Protein AF-0000000086684772 (afdb_homodimer)

InterPro domains:
  IPR025714 Methyltransferase domain [PF13847] (36-166)
  IPR029063 S-adenosyl-L-methionine-dependent methyltransferase superfamily [G3DSA:3.40.50.150] (3-245)
  IPR029063 S-adenosyl-L-methionine-dependent methyltransferase superfamily [SSF53335] (6-250)

pLDDT: mean 91.71, std 15.98, range [24.14, 98.94]

Nearest PDB structures (foldseek):
  3mgg-assembly1_A  TM=8.426E-01  e=2.562E-24  Methanosarcina mazei
  1xxl-assembly2_B  TM=6.913E-01  e=4.218E-15  Bacillus subtilis
  5w7k-assembly2_B  TM=6.927E-01  e=1.990E-15  Penicillium oxalicum
  4ine-assembly1_B  TM=6.282E-01  e=4.218E-15  Caenorhabditis elegans
  3dh0-assembly1_A  TM=8.189E-01  e=3.257E-11  Aquifex aeolicus

Radius of gyration: 24.99 Å; Cα contacts (8 Å, |Δi|>4): 1130; chains: 2; bounding box: 83×68×63 Å

Secondary structure (DSSP, 8-state):
-------THHHHHHHHHHTS--HHHHSTTTGGG--TT--EEEES-TTSHHHHHHHHHHTTS-EEEEESSTGGGHHHHHHHHHHT--SEEEEE-BTTB-SS-TT-EEEEEEES-GGGSS-HHHHHHHHHHHEEEEEEEEEEEEEEEEEEEES--HHHHHHHHHHHHHHHHTT--TTGGGGHHHHHHHTT-EEEEEEEEEEEE-SHHHHHHHHHHHHHHHHHSHHHHHHHHHTSS-HHHHHHHHHHHHHHHH-TT-EEEEEEEEEEEE-/-------THHHHHHHHHHTS--HHHHSTTTGGG--TT--EEEES-TTSHHHHHHHHHHTTS-EEEEESSHHHHHHHHHHHHHHT--SEEEEE-BTTB-SS-TT-EEEEEEES-GGGSS-HHHHHHHHHHHEEEEEEEEEEEEEEEEEEEES--HHHHHHHHHHHHHHHHTT--TTGGGGHHHHHHHTT-EEEEEEEEEEEE-SHHHHHHHHHHHHHHHHHSHHHHHHHHHTSS-HHHHHHHHHHHHHHHH-TT-EEEEEEEEEEEE-

Structure (mmCIF, N/CA/C/O backbone):
data_AF-0000000086684772-model_v1
#
loop_
_entity.id
_entity.type
_entity.pdbx_description
1 polymer 'Methyltransferase domain-containing protein'
#
loop_
_atom_site.group_PDB
_atom_site.id
_atom_site.type_symbol
_atom_site.label_atom_id
_atom_site.label_alt_id
_atom_site.label_comp_id
_atom_site.label_asym_id
_atom_site.label_entity_id
_atom_site.label_seq_id
_atom_site.pdbx_PDB_ins_code
_atom_site.Cartn_x
_atom_site.Cartn_y
_atom_site.Cartn_z
_atom_site.occupancy
_atom_site.B_iso_or_equiv
_atom_site.auth_seq_id
_atom_site.auth_comp_id
_atom_site.auth_asym_id
_atom_site.auth_atom_id
_atom_site.pdbx_PDB_model_num
ATOM 1 N N . MET A 1 1 ? 42.594 -24.547 -24.234 1 28.42 1 MET A N 1
ATOM 2 C CA . MET A 1 1 ? 41.438 -23.734 -24.625 1 28.42 1 MET A CA 1
ATOM 3 C C . MET A 1 1 ? 40.688 -23.219 -23.391 1 28.42 1 MET A C 1
ATOM 5 O O . MET A 1 1 ? 40.25 -24.016 -22.547 1 28.42 1 MET A O 1
ATOM 9 N N . PRO A 1 2 ? 41 -22.047 -22.703 1 27.55 2 PRO A N 1
ATOM 10 C CA . PRO A 1 2 ? 40.688 -21.641 -21.328 1 27.55 2 PRO A CA 1
ATOM 11 C C . PRO A 1 2 ? 39.188 -21.469 -21.094 1 27.55 2 PRO A C 1
ATOM 13 O O . PRO A 1 2 ? 38.438 -21.125 -22.016 1 27.55 2 PRO A O 1
ATOM 16 N N . ASP A 1 3 ? 38.5 -22.344 -20.312 1 24.14 3 ASP A N 1
ATOM 17 C CA . ASP A 1 3 ? 37.125 -22.531 -19.891 1 24.14 3 ASP A CA 1
ATOM 18 C C . ASP A 1 3 ? 36.562 -21.25 -19.25 1 24.14 3 ASP A C 1
ATOM 20 O O . ASP A 1 3 ? 37.156 -20.719 -18.312 1 24.14 3 ASP A O 1
ATOM 24 N N . ALA A 1 4 ? 36 -20.312 -20.109 1 27.22 4 ALA A N 1
ATOM 25 C CA . ALA A 1 4 ? 35.281 -19.125 -19.625 1 27.22 4 ALA A CA 1
ATOM 26 C C . ALA A 1 4 ? 34.406 -19.469 -18.406 1 27.22 4 ALA A C 1
ATOM 28 O O . ALA A 1 4 ? 33.438 -20.234 -18.516 1 27.22 4 ALA A O 1
ATOM 29 N N . VAL A 1 5 ? 35 -19.516 -17.172 1 28.34 5 VAL A N 1
ATOM 30 C CA . VAL A 1 5 ? 34.375 -19.672 -15.867 1 28.34 5 VAL A CA 1
ATOM 31 C C . VAL A 1 5 ? 33.219 -18.688 -15.734 1 28.34 5 VAL A C 1
ATOM 33 O O . VAL A 1 5 ? 33.406 -17.469 -15.898 1 28.34 5 VAL A O 1
ATOM 36 N N . TYR A 1 6 ? 31.953 -19 -16.062 1 28.22 6 TYR A N 1
ATOM 37 C CA . TYR A 1 6 ? 30.672 -18.406 -15.734 1 28.22 6 TYR A CA 1
ATOM 38 C C . TYR A 1 6 ? 30.672 -17.828 -14.32 1 28.22 6 TYR A C 1
ATOM 40 O O . TYR A 1 6 ? 30.703 -18.562 -13.336 1 28.22 6 TYR A O 1
ATOM 48 N N . THR A 1 7 ? 31.438 -16.734 -14.023 1 28.78 7 THR A N 1
ATOM 49 C CA . THR A 1 7 ? 31.703 -16.016 -12.789 1 28.78 7 THR A CA 1
ATOM 50 C C . THR A 1 7 ? 30.422 -15.797 -11.992 1 28.78 7 THR A C 1
ATOM 52 O O . THR A 1 7 ? 29.375 -15.523 -12.578 1 28.78 7 THR A O 1
ATOM 55 N N . HIS A 1 8 ? 30.25 -16.172 -10.633 1 30.61 8 HIS A N 1
ATOM 56 C CA . HIS A 1 8 ? 29.453 -16.234 -9.406 1 30.61 8 HIS A CA 1
ATOM 57 C C . HIS A 1 8 ? 28.797 -14.883 -9.117 1 30.61 8 HIS A C 1
ATOM 59 O O . HIS A 1 8 ? 28.094 -14.734 -8.117 1 30.61 8 HIS A O 1
ATOM 65 N N . GLY A 1 9 ? 29.281 -13.773 -9.641 1 32.47 9 GLY A N 1
ATOM 66 C CA . GLY A 1 9 ? 28.766 -12.477 -9.227 1 32.47 9 GLY A CA 1
ATOM 67 C C . GLY A 1 9 ? 27.281 -12.312 -9.547 1 32.47 9 GLY A C 1
ATOM 68 O O . GLY A 1 9 ? 26.609 -11.484 -8.93 1 32.47 9 GLY A O 1
ATOM 69 N N . HIS A 1 10 ? 26.859 -12.633 -10.68 1 37.47 10 HIS A N 1
ATOM 70 C CA . HIS A 1 10 ? 25.5 -12.43 -11.164 1 37.47 10 HIS A CA 1
ATOM 71 C C . HIS A 1 10 ? 24.484 -13.195 -10.32 1 37.47 10 HIS A C 1
ATOM 73 O O . HIS A 1 10 ? 23.344 -12.781 -10.195 1 37.47 10 HIS A O 1
ATOM 79 N N . HIS A 1 11 ? 24.844 -14.367 -9.711 1 35.97 11 HIS A N 1
ATOM 80 C CA . HIS A 1 11 ? 23.984 -15.336 -9.031 1 35.97 11 HIS A CA 1
ATOM 81 C C . HIS A 1 11 ? 23.641 -14.875 -7.625 1 35.97 11 HIS A C 1
ATOM 83 O O . HIS A 1 11 ? 22.5 -15.055 -7.172 1 35.97 11 HIS A O 1
ATOM 89 N N . GLU A 1 12 ? 24.578 -14.266 -6.93 1 37.97 12 GLU A N 1
ATOM 90 C CA . GLU A 1 12 ? 24.297 -13.898 -5.543 1 37.97 12 GLU A CA 1
ATOM 91 C C . GLU A 1 12 ? 23.234 -12.805 -5.461 1 37.97 12 GLU A C 1
ATOM 93 O O . GLU A 1 12 ? 22.406 -12.812 -4.547 1 37.97 12 GLU A O 1
ATOM 98 N N . SER A 1 13 ? 23.297 -11.82 -6.328 1 38.34 13 SER A N 1
ATOM 99 C CA . SER A 1 13 ? 22.297 -10.75 -6.305 1 38.34 13 SER A CA 1
ATOM 100 C C . SER A 1 13 ? 20.891 -11.312 -6.449 1 38.34 13 SER A C 1
ATOM 102 O O . SER A 1 13 ? 19.953 -10.844 -5.789 1 38.34 13 SER A O 1
ATOM 104 N N . VAL A 1 14 ? 20.703 -12.219 -7.387 1 40.75 14 VAL A N 1
ATOM 105 C CA . VAL A 1 14 ? 19.406 -12.852 -7.555 1 40.75 14 VAL A CA 1
ATOM 106 C C . VAL A 1 14 ? 19.078 -13.68 -6.312 1 40.75 14 VAL A C 1
ATOM 108 O O . VAL A 1 14 ? 17.922 -13.703 -5.867 1 40.75 14 VAL A O 1
ATOM 111 N N . LEU A 1 15 ? 20.25 -14.289 -5.758 1 41.78 15 LEU A N 1
ATOM 112 C CA . LEU A 1 15 ? 19.969 -15.086 -4.57 1 41.78 15 LEU A CA 1
ATOM 113 C C . LEU A 1 15 ? 19.609 -14.203 -3.387 1 41.78 15 LEU A C 1
ATOM 115 O O . LEU A 1 15 ? 18.766 -14.578 -2.561 1 41.78 15 LEU A O 1
ATOM 119 N N . ARG A 1 16 ? 20.312 -13.117 -3.24 1 42.94 16 ARG A N 1
ATOM 120 C CA . ARG A 1 16 ? 20.016 -12.203 -2.145 1 42.94 16 ARG A CA 1
ATOM 121 C C . ARG A 1 16 ? 18.578 -11.68 -2.244 1 42.94 16 ARG A C 1
ATOM 123 O O . ARG A 1 16 ? 17.938 -11.445 -1.226 1 42.94 16 ARG A O 1
ATOM 130 N N . SER A 1 17 ? 18.172 -11.344 -3.479 1 46.41 17 SER A N 1
ATOM 131 C CA . SER A 1 17 ? 16.797 -10.891 -3.656 1 46.41 17 SER A CA 1
ATOM 132 C C . SER A 1 17 ? 15.805 -11.93 -3.135 1 46.41 17 SER A C 1
ATOM 134 O O . SER A 1 17 ? 14.789 -11.578 -2.543 1 46.41 17 SER A O 1
ATOM 136 N N . HIS A 1 18 ? 16.219 -13.32 -3.412 1 48.78 18 HIS A N 1
ATOM 137 C CA . HIS A 1 18 ? 15.258 -14.414 -3.309 1 48.78 18 HIS A CA 1
ATOM 138 C C . HIS A 1 18 ? 14.945 -14.734 -1.851 1 48.78 18 HIS A C 1
ATOM 140 O O . HIS A 1 18 ? 13.969 -15.43 -1.56 1 48.78 18 HIS A O 1
ATOM 146 N N . ARG A 1 19 ? 15.703 -14.031 -1.002 1 60.59 19 ARG A N 1
ATOM 147 C CA . ARG A 1 19 ? 15.398 -14.453 0.362 1 60.59 19 ARG A CA 1
ATOM 148 C C . ARG A 1 19 ? 14.711 -13.336 1.14 1 60.59 19 ARG A C 1
ATOM 150 O O . ARG A 1 19 ? 14.438 -13.484 2.332 1 60.59 19 ARG A O 1
ATOM 157 N N . TRP A 1 20 ? 14.359 -12.406 0.355 1 76.12 20 TRP A N 1
ATOM 158 C CA . TRP A 1 20 ? 13.766 -11.242 1.013 1 76.12 20 TRP A CA 1
ATOM 159 C C . TRP A 1 20 ? 12.32 -11.516 1.394 1 76.12 20 TRP A C 1
ATOM 161 O O . TRP A 1 20 ? 11.875 -11.148 2.484 1 76.12 20 TRP A O 1
ATOM 171 N N . ARG A 1 21 ? 11.703 -12.414 0.625 1 86.62 21 ARG A N 1
ATOM 172 C CA . ARG A 1 21 ? 10.273 -12.625 0.854 1 86.62 21 ARG A CA 1
ATOM 173 C C . ARG A 1 21 ? 10.047 -13.711 1.895 1 86.62 21 ARG A C 1
ATOM 175 O O . ARG A 1 21 ? 10.688 -14.766 1.857 1 86.62 21 ARG A O 1
ATOM 182 N N . THR A 1 22 ? 9.258 -13.438 2.764 1 92.25 22 THR A N 1
ATOM 183 C CA . THR A 1 22 ? 8.82 -14.359 3.803 1 92.25 22 THR A CA 1
ATOM 184 C C . THR A 1 22 ? 7.297 -14.445 3.836 1 92.25 22 THR A C 1
ATOM 186 O O . THR A 1 22 ? 6.605 -13.641 3.213 1 92.25 22 THR A O 1
ATOM 189 N N . ALA A 1 23 ? 6.781 -15.477 4.496 1 96.12 23 ALA A N 1
ATOM 190 C CA . ALA A 1 23 ? 5.336 -15.555 4.668 1 96.12 23 ALA A CA 1
ATOM 191 C C . ALA A 1 23 ? 4.801 -14.328 5.402 1 96.12 23 ALA A C 1
ATOM 193 O O . ALA A 1 23 ? 3.721 -13.828 5.082 1 96.12 23 ALA A O 1
ATOM 194 N N . GLU A 1 24 ? 5.57 -13.758 6.289 1 93.62 24 GLU A N 1
ATOM 195 C CA . GLU A 1 24 ? 5.133 -12.609 7.086 1 93.62 24 GLU A CA 1
ATOM 196 C C . GLU A 1 24 ? 4.984 -11.359 6.227 1 93.62 24 GLU A C 1
ATOM 198 O O . GLU A 1 24 ? 4.043 -10.586 6.406 1 93.62 24 GLU A O 1
ATOM 203 N N . ASN A 1 25 ? 5.867 -11.164 5.246 1 91.31 25 ASN A N 1
ATOM 204 C CA . ASN A 1 25 ? 5.801 -9.922 4.496 1 91.31 25 ASN A CA 1
ATOM 205 C C . ASN A 1 25 ? 5.066 -10.102 3.172 1 91.31 25 ASN A C 1
ATOM 207 O O . ASN A 1 25 ? 4.805 -9.125 2.461 1 91.31 25 ASN A O 1
ATOM 211 N N . SER A 1 26 ? 4.738 -11.414 2.893 1 95.69 26 SER A N 1
ATOM 212 C CA . SER A 1 26 ? 4.168 -11.648 1.57 1 95.69 26 SER A CA 1
ATOM 213 C C . SER A 1 26 ? 2.842 -12.398 1.663 1 95.69 26 SER A C 1
ATOM 215 O O . SER A 1 26 ? 2.07 -12.422 0.703 1 95.69 26 SER A O 1
ATOM 217 N N . ALA A 1 27 ? 2.566 -13.023 2.812 1 97.81 27 ALA A N 1
ATOM 218 C CA . ALA A 1 27 ? 1.347 -13.82 2.953 1 97.81 27 ALA A CA 1
ATOM 219 C C . ALA A 1 27 ? 0.718 -13.617 4.328 1 97.81 27 ALA A C 1
ATOM 221 O O . ALA A 1 27 ? 0.093 -14.531 4.871 1 97.81 27 ALA A O 1
ATOM 222 N N . ALA A 1 28 ? 0.918 -12.406 4.922 1 96.38 28 ALA A N 1
ATOM 223 C CA . ALA A 1 28 ? 0.387 -12.133 6.25 1 96.38 28 ALA A CA 1
ATOM 224 C C . ALA A 1 28 ? -1.129 -12.297 6.281 1 96.38 28 ALA A C 1
ATOM 226 O O . ALA A 1 28 ? -1.691 -12.734 7.289 1 96.38 28 ALA A O 1
ATOM 227 N N . TYR A 1 29 ? -1.841 -12.008 5.246 1 97.06 29 TYR A N 1
ATOM 228 C CA . TYR A 1 29 ? -3.295 -12.062 5.145 1 97.06 29 TYR A CA 1
ATOM 229 C C . TYR A 1 29 ? -3.791 -13.5 5.238 1 97.06 29 TYR A C 1
ATOM 231 O O . TYR A 1 29 ? -4.961 -13.742 5.551 1 97.06 29 TYR A O 1
ATOM 239 N N . LEU A 1 30 ? -2.992 -14.414 4.988 1 98.56 30 LEU A N 1
ATOM 240 C CA . LEU A 1 30 ? -3.346 -15.836 4.957 1 98.56 30 LEU A CA 1
ATOM 241 C C . LEU A 1 30 ? -3.01 -16.5 6.285 1 98.56 30 LEU A C 1
ATOM 243 O O . LEU A 1 30 ? -3.697 -17.438 6.703 1 98.56 30 LEU A O 1
ATOM 247 N N . LEU A 1 31 ? -1.998 -16.047 7 1 98.38 31 LEU A N 1
ATOM 248 C CA . LEU A 1 31 ? -1.365 -16.734 8.117 1 98.38 31 LEU A CA 1
ATOM 249 C C . LEU A 1 31 ? -2.379 -17.031 9.219 1 98.38 31 LEU A C 1
ATOM 251 O O . LEU A 1 31 ? -2.393 -18.125 9.773 1 98.38 31 LEU A O 1
ATOM 255 N N . PRO A 1 32 ? -3.312 -16.078 9.516 1 97.31 32 PRO A N 1
ATOM 256 C CA . PRO A 1 32 ? -4.266 -16.359 10.594 1 97.31 32 PRO A CA 1
ATOM 257 C C . PRO A 1 32 ? -5.211 -17.516 10.266 1 97.31 32 PRO A C 1
ATOM 259 O O . PRO A 1 32 ? -5.902 -18.016 11.148 1 97.31 32 PRO A O 1
ATOM 262 N N . HIS A 1 33 ? -5.258 -17.984 9.078 1 97.62 33 HIS A N 1
ATOM 263 C CA . HIS A 1 33 ? -6.215 -18.984 8.641 1 97.62 33 HIS A CA 1
ATOM 264 C C . HIS A 1 33 ? -5.555 -20.359 8.523 1 97.62 33 HIS A C 1
ATOM 266 O O . HIS A 1 33 ? -6.223 -21.344 8.211 1 97.62 33 HIS A O 1
ATOM 272 N N . LEU A 1 34 ? -4.277 -20.422 8.766 1 98.5 34 LEU A N 1
ATOM 273 C CA . LEU A 1 34 ? -3.543 -21.672 8.664 1 98.5 34 LEU A CA 1
ATOM 274 C C . LEU A 1 34 ? -3.574 -22.438 9.992 1 98.5 34 LEU A C 1
ATOM 276 O O . LEU A 1 34 ? -3.502 -21.812 11.062 1 98.5 34 LEU A O 1
ATOM 280 N N . ARG A 1 35 ? -3.707 -23.719 9.852 1 97.94 35 ARG A N 1
ATOM 281 C CA . ARG A 1 35 ? -3.703 -24.625 11 1 97.94 35 ARG A CA 1
ATOM 282 C C . ARG A 1 35 ? -2.783 -25.812 10.75 1 97.94 35 ARG A C 1
ATOM 284 O O . ARG A 1 35 ? -2.662 -26.281 9.617 1 97.94 35 ARG A O 1
ATOM 291 N N . PRO A 1 36 ? -2.207 -26.281 11.867 1 98.38 36 PRO A N 1
ATOM 292 C CA . PRO A 1 36 ? -1.416 -27.5 11.711 1 98.38 36 PRO A CA 1
ATOM 293 C C . PRO A 1 36 ? -2.225 -28.656 11.125 1 98.38 36 PRO A C 1
ATOM 295 O O . PRO A 1 36 ? -3.4 -28.812 11.453 1 98.38 36 PRO A O 1
ATOM 298 N N . GLY A 1 37 ? -1.581 -29.375 10.273 1 98.62 37 GLY A N 1
ATOM 299 C CA . GLY A 1 37 ? -2.219 -30.562 9.734 1 98.62 37 GLY A CA 1
ATOM 300 C C . GLY A 1 37 ? -2.865 -30.328 8.383 1 98.62 37 GLY A C 1
ATOM 301 O O . GLY A 1 37 ? -3.195 -31.281 7.676 1 98.62 37 GLY A O 1
ATOM 302 N N . GLN A 1 38 ? -3.012 -29.078 7.977 1 98.69 38 GLN A N 1
ATOM 303 C CA . GLN A 1 38 ? -3.656 -28.75 6.711 1 98.69 38 GLN A CA 1
ATOM 304 C C . GLN A 1 38 ? -2.768 -29.125 5.527 1 98.69 38 GLN A C 1
ATOM 306 O O . GLN A 1 38 ? -1.541 -29.047 5.613 1 98.69 38 GLN A O 1
ATOM 311 N N . SER A 1 39 ? -3.412 -29.547 4.441 1 98.88 39 SER A N 1
ATOM 312 C CA . SER A 1 39 ? -2.738 -29.672 3.152 1 98.88 39 SER A CA 1
ATOM 313 C C . SER A 1 39 ? -2.777 -28.359 2.373 1 98.88 39 SER A C 1
ATOM 315 O O . SER A 1 39 ? -3.816 -27.703 2.311 1 98.88 39 SER A O 1
ATOM 317 N N . LEU A 1 40 ? -1.637 -27.969 1.814 1 98.94 40 LEU A N 1
ATOM 318 C CA . LEU A 1 40 ? -1.543 -26.672 1.151 1 98.94 40 LEU A CA 1
ATOM 319 C C . LEU A 1 40 ? -0.883 -26.812 -0.217 1 98.94 40 LEU A C 1
ATOM 321 O O . LEU A 1 40 ? 0.116 -27.516 -0.361 1 98.94 40 LEU A O 1
ATOM 325 N N . LEU A 1 41 ? -1.509 -26.266 -1.212 1 98.94 41 LEU A N 1
ATOM 326 C CA . LEU A 1 41 ? -0.916 -26.141 -2.537 1 98.94 41 LEU A CA 1
ATOM 327 C C . LEU A 1 41 ? -0.373 -24.734 -2.748 1 98.94 41 LEU A C 1
ATOM 329 O O . LEU A 1 41 ? -1.107 -23.75 -2.605 1 98.94 41 LEU A O 1
ATOM 333 N N . ASP A 1 42 ? 0.909 -24.625 -3.033 1 98.88 42 ASP A N 1
ATOM 334 C CA . ASP A 1 42 ? 1.534 -23.344 -3.348 1 98.88 42 ASP A CA 1
ATOM 335 C C . ASP A 1 42 ? 1.928 -23.266 -4.82 1 98.88 42 ASP A C 1
ATOM 337 O O . ASP A 1 42 ? 2.9 -23.906 -5.242 1 98.88 42 ASP A O 1
ATOM 341 N N . ILE A 1 43 ? 1.193 -22.438 -5.555 1 98.75 43 ILE A N 1
ATOM 342 C CA . ILE A 1 43 ? 1.365 -22.344 -7 1 98.75 43 ILE A CA 1
ATOM 343 C C . ILE A 1 43 ? 2.352 -21.219 -7.332 1 98.75 43 ILE A C 1
ATOM 345 O O . ILE A 1 43 ? 2.172 -20.078 -6.898 1 98.75 43 ILE A O 1
ATOM 349 N N . GLY A 1 44 ? 3.311 -21.516 -8.156 1 97.75 44 GLY A N 1
ATOM 350 C CA . GLY A 1 44 ? 4.367 -20.562 -8.422 1 97.75 44 GLY A CA 1
ATOM 351 C C . GLY A 1 44 ? 5.273 -20.312 -7.23 1 97.75 44 GLY A C 1
ATOM 352 O O . GLY A 1 44 ? 5.484 -19.172 -6.824 1 97.75 44 GLY A O 1
ATOM 353 N N . CYS A 1 45 ? 5.965 -21.375 -6.773 1 96.31 45 CYS A N 1
ATOM 354 C CA . CYS A 1 45 ? 6.645 -21.312 -5.484 1 96.31 45 CYS A CA 1
ATOM 355 C C . CYS A 1 45 ? 7.957 -20.547 -5.594 1 96.31 45 CYS A C 1
ATOM 357 O O . CYS A 1 45 ? 8.547 -20.156 -4.578 1 96.31 45 CYS A O 1
ATOM 359 N N . GLY A 1 46 ? 8.469 -20.328 -6.801 1 93.31 46 GLY A N 1
ATOM 360 C CA . GLY A 1 46 ? 9.734 -19.641 -6.949 1 93.31 46 GLY A CA 1
ATOM 361 C C . GLY A 1 46 ? 10.867 -20.281 -6.18 1 93.31 46 GLY A C 1
ATOM 362 O O . GLY A 1 46 ? 11.055 -21.5 -6.246 1 93.31 46 GLY A O 1
ATOM 363 N N . PRO A 1 47 ? 11.688 -19.484 -5.535 1 91.94 47 PRO A N 1
ATOM 364 C CA . PRO A 1 47 ? 12.812 -20.031 -4.777 1 91.94 47 PRO A CA 1
ATOM 365 C C . PRO A 1 47 ? 12.367 -20.766 -3.514 1 91.94 47 PRO A C 1
ATOM 367 O O . PRO A 1 47 ? 13.195 -21.359 -2.811 1 91.94 47 PRO A O 1
ATOM 370 N N . GLY A 1 48 ? 11.125 -20.688 -3.193 1 95.44 48 GLY A N 1
ATOM 371 C CA . GLY A 1 48 ? 10.531 -21.547 -2.188 1 95.44 48 GLY A CA 1
ATOM 372 C C . GLY A 1 48 ? 10.555 -20.953 -0.794 1 95.44 48 GLY A C 1
ATOM 373 O O . GLY A 1 48 ? 10.109 -21.578 0.165 1 95.44 48 GLY A O 1
ATOM 374 N N . THR A 1 49 ? 11 -19.672 -0.631 1 94.69 49 THR A N 1
ATOM 375 C CA . THR A 1 49 ? 11.125 -19.094 0.7 1 94.69 49 THR A CA 1
ATOM 376 C C . THR A 1 49 ? 9.758 -18.984 1.369 1 94.69 49 THR A C 1
ATOM 378 O O . THR A 1 49 ? 9.586 -19.391 2.516 1 94.69 49 THR A O 1
ATOM 381 N N . ILE A 1 50 ? 8.789 -18.5 0.654 1 97.06 50 ILE A N 1
ATOM 382 C CA . ILE A 1 50 ? 7.438 -18.391 1.197 1 97.06 50 ILE A CA 1
ATOM 383 C C . ILE A 1 50 ? 6.855 -19.781 1.419 1 97.06 50 ILE A C 1
ATOM 385 O O . ILE A 1 50 ? 6.266 -20.062 2.467 1 97.06 50 ILE A O 1
ATOM 389 N N . THR A 1 51 ? 7.09 -20.625 0.466 1 98.19 51 THR A N 1
ATOM 390 C CA . THR A 1 51 ? 6.582 -22 0.525 1 98.19 51 THR A CA 1
ATOM 391 C C . THR A 1 51 ? 7.066 -22.703 1.793 1 98.19 51 THR A C 1
ATOM 393 O O . THR A 1 51 ? 6.273 -23.312 2.502 1 98.19 51 THR A O 1
ATOM 396 N N . LEU A 1 52 ? 8.328 -22.578 2.084 1 97.94 52 LEU A N 1
ATOM 397 C CA . LEU A 1 52 ? 8.914 -23.25 3.232 1 97.94 52 LEU A CA 1
ATOM 398 C C . LEU A 1 52 ? 8.422 -22.641 4.539 1 97.94 52 LEU A C 1
ATOM 400 O O . LEU A 1 52 ? 8.25 -23.344 5.535 1 97.94 52 LEU A O 1
ATOM 404 N N . ASP A 1 53 ? 8.234 -21.328 4.547 1 97.88 53 ASP A N 1
ATOM 405 C CA . ASP A 1 53 ? 7.617 -20.688 5.707 1 97.88 53 ASP A CA 1
ATOM 406 C C . ASP A 1 53 ? 6.203 -21.203 5.941 1 97.88 53 ASP A C 1
ATOM 408 O O . ASP A 1 53 ? 5.816 -21.469 7.082 1 97.88 53 ASP A O 1
ATOM 412 N N . LEU A 1 54 ? 5.445 -21.359 4.91 1 98.62 54 LEU A N 1
ATOM 413 C CA . LEU A 1 54 ? 4.086 -21.875 5.012 1 98.62 54 LEU A CA 1
ATOM 414 C C . LEU A 1 54 ? 4.09 -23.328 5.488 1 98.62 54 LEU A C 1
ATOM 416 O O . LEU A 1 54 ? 3.229 -23.734 6.273 1 98.62 54 LEU A O 1
ATOM 420 N N . ALA A 1 55 ? 5.047 -24.078 4.992 1 98.69 55 ALA A N 1
ATOM 421 C CA . ALA A 1 55 ? 5.18 -25.469 5.41 1 98.69 55 ALA A CA 1
ATOM 422 C C . ALA A 1 55 ? 5.352 -25.578 6.922 1 98.69 55 ALA A C 1
ATOM 424 O O . ALA A 1 55 ? 4.758 -26.438 7.566 1 98.69 55 ALA A O 1
ATOM 425 N N . ALA A 1 56 ? 6.121 -24.656 7.465 1 97.94 56 ALA A N 1
ATOM 426 C CA . ALA A 1 56 ? 6.344 -24.656 8.906 1 97.94 56 ALA A CA 1
ATOM 427 C C . ALA A 1 56 ? 5.043 -24.375 9.664 1 97.94 56 ALA A C 1
ATOM 429 O O . ALA A 1 56 ? 4.84 -24.891 10.766 1 97.94 56 ALA A O 1
ATOM 430 N N . ARG A 1 57 ? 4.18 -23.625 9.07 1 98.06 57 ARG A N 1
ATOM 431 C CA . ARG A 1 57 ? 2.941 -23.219 9.734 1 98.06 57 ARG A CA 1
ATOM 432 C C . ARG A 1 57 ? 1.918 -24.344 9.703 1 98.06 57 ARG A C 1
ATOM 434 O O . ARG A 1 57 ? 1.1 -24.484 10.617 1 98.06 57 ARG A O 1
ATOM 441 N N . VAL A 1 58 ? 1.931 -25.172 8.695 1 98.62 58 VAL A N 1
ATOM 442 C CA . VAL A 1 58 ? 0.876 -26.172 8.547 1 98.62 58 VAL A CA 1
ATOM 443 C C . VAL A 1 58 ? 1.384 -27.531 9.016 1 98.62 58 VAL A C 1
ATOM 445 O O . VAL A 1 58 ? 0.616 -28.484 9.086 1 98.62 58 VAL A O 1
ATOM 448 N N . ALA A 1 59 ? 2.682 -27.594 9.289 1 97.62 59 ALA A N 1
ATOM 449 C CA . ALA A 1 59 ? 3.225 -28.875 9.758 1 97.62 59 ALA A CA 1
ATOM 450 C C . ALA A 1 59 ? 2.383 -29.438 10.898 1 97.62 59 ALA A C 1
ATOM 452 O O . ALA A 1 59 ? 1.942 -28.703 11.781 1 97.62 59 ALA A O 1
ATOM 453 N N . PRO A 1 60 ? 2.133 -30.812 10.875 1 98 60 PRO A N 1
ATOM 454 C CA . PRO A 1 60 ? 2.762 -31.844 10.039 1 98 60 PRO A CA 1
ATOM 455 C C . PRO A 1 60 ? 2.059 -32.031 8.703 1 98 60 PRO A C 1
ATOM 457 O O . PRO A 1 60 ? 2.379 -32.969 7.953 1 98 60 PRO A O 1
ATOM 460 N N . GLY A 1 61 ? 1.055 -31.156 8.43 1 98.44 61 GLY A N 1
ATOM 461 C CA . GLY A 1 61 ? 0.494 -31.156 7.09 1 98.44 61 GLY A CA 1
ATOM 462 C C . GLY A 1 61 ? 1.535 -30.953 6.008 1 98.44 61 GLY A C 1
ATOM 463 O O . GLY A 1 61 ? 2.668 -30.562 6.297 1 98.44 61 GLY A O 1
ATOM 464 N N . ARG A 1 62 ? 1.197 -31.266 4.828 1 98.5 62 ARG A N 1
ATOM 465 C CA . ARG A 1 62 ? 2.182 -31.203 3.754 1 98.5 62 ARG A CA 1
ATOM 466 C C . ARG A 1 62 ? 1.855 -30.078 2.771 1 98.5 62 ARG A C 1
ATOM 468 O O . ARG A 1 62 ? 0.689 -29.719 2.596 1 98.5 62 ARG A O 1
ATOM 475 N N . VAL A 1 63 ? 2.887 -29.562 2.176 1 98.88 63 VAL A N 1
ATOM 476 C CA . VAL A 1 63 ? 2.77 -28.562 1.13 1 98.88 63 VAL A CA 1
ATOM 477 C C . VAL A 1 63 ? 3.193 -29.156 -0.212 1 98.88 63 VAL A C 1
ATOM 479 O O . VAL A 1 63 ? 4.18 -29.891 -0.288 1 98.88 63 VAL A O 1
ATOM 482 N N . THR A 1 64 ? 2.385 -28.953 -1.201 1 98.88 64 THR A N 1
ATOM 483 C CA . THR A 1 64 ? 2.789 -29.203 -2.58 1 98.88 64 THR A CA 1
ATOM 484 C C . THR A 1 64 ? 3.164 -27.906 -3.283 1 98.88 64 THR A C 1
ATOM 486 O O . THR A 1 64 ? 2.332 -27 -3.422 1 98.88 64 THR A O 1
ATOM 489 N N . ALA A 1 65 ? 4.402 -27.812 -3.67 1 98.75 65 ALA A N 1
ATOM 490 C CA . ALA A 1 65 ? 4.914 -26.656 -4.387 1 98.75 65 ALA A CA 1
ATOM 491 C C . ALA A 1 65 ? 4.945 -26.906 -5.891 1 98.75 65 ALA A C 1
ATOM 493 O O . ALA A 1 65 ? 5.48 -27.922 -6.344 1 98.75 65 ALA A O 1
ATOM 494 N N . VAL A 1 66 ? 4.398 -25.938 -6.641 1 98.25 66 VAL A N 1
ATOM 495 C CA . VAL A 1 66 ? 4.219 -26.172 -8.07 1 98.25 66 VAL A CA 1
ATOM 496 C C . VAL A 1 66 ? 4.93 -25.078 -8.867 1 98.25 66 VAL A C 1
ATOM 498 O O . VAL A 1 66 ? 4.902 -23.906 -8.492 1 98.25 66 VAL A O 1
ATOM 501 N N . GLU A 1 67 ? 5.609 -25.469 -9.898 1 97.19 67 GLU A N 1
ATOM 502 C CA . GLU A 1 67 ? 6.086 -24.609 -10.977 1 97.19 67 GLU A CA 1
ATOM 503 C C . GLU A 1 67 ? 5.75 -25.188 -12.344 1 97.19 67 GLU A C 1
ATOM 505 O O . GLU A 1 67 ? 5.367 -26.359 -12.445 1 97.19 67 GLU A O 1
ATOM 510 N N . VAL A 1 68 ? 5.918 -24.375 -13.352 1 95.12 68 VAL A N 1
ATOM 511 C CA . VAL A 1 68 ? 5.48 -24.766 -14.688 1 95.12 68 VAL A CA 1
ATOM 512 C C . VAL A 1 68 ? 6.578 -25.594 -15.367 1 95.12 68 VAL A C 1
ATOM 514 O O . VAL A 1 68 ? 6.301 -26.375 -16.281 1 95.12 68 VAL A O 1
ATOM 517 N N . THR A 1 69 ? 7.879 -25.531 -14.875 1 93.12 69 THR A N 1
ATOM 518 C CA . THR A 1 69 ? 8.984 -26.312 -15.414 1 93.12 69 THR A CA 1
ATOM 519 C C . THR A 1 69 ? 9.781 -26.969 -14.289 1 93.12 69 THR A C 1
ATOM 521 O O . THR A 1 69 ? 9.828 -26.453 -13.172 1 93.12 69 THR A O 1
ATOM 524 N N . PRO A 1 70 ? 10.406 -28.047 -14.586 1 93.5 70 PRO A N 1
ATOM 525 C CA . PRO A 1 70 ? 11.211 -28.719 -13.562 1 93.5 70 PRO A CA 1
ATOM 526 C C . PRO A 1 70 ? 12.375 -27.859 -13.062 1 93.5 70 PRO A C 1
ATOM 528 O O . PRO A 1 70 ? 12.68 -27.859 -11.867 1 93.5 70 PRO A O 1
ATOM 531 N N . THR A 1 71 ? 12.93 -27.156 -13.953 1 92.56 71 THR A N 1
ATOM 532 C CA . THR A 1 71 ? 14.109 -26.344 -13.625 1 92.56 71 THR A CA 1
ATOM 533 C C . THR A 1 71 ? 13.742 -25.234 -12.648 1 92.56 71 THR A C 1
ATOM 535 O O . THR A 1 71 ? 14.547 -24.859 -11.797 1 92.56 71 THR A O 1
ATOM 538 N N . ALA A 1 72 ? 12.539 -24.828 -12.734 1 87.75 72 ALA A N 1
ATOM 539 C CA . ALA A 1 72 ? 12.086 -23.75 -11.859 1 87.75 72 ALA A CA 1
ATOM 540 C C . ALA A 1 72 ? 11.969 -24.234 -10.414 1 87.75 72 ALA A C 1
ATOM 542 O O . ALA A 1 72 ? 11.984 -23.422 -9.484 1 87.75 72 ALA A O 1
ATOM 543 N N . LEU A 1 73 ? 11.93 -25.516 -10.258 1 95.62 73 LEU A N 1
ATOM 544 C CA . LEU A 1 73 ? 11.75 -26.078 -8.93 1 95.62 73 LEU A CA 1
ATOM 545 C C . LEU A 1 73 ? 13.094 -26.297 -8.242 1 95.62 73 LEU A C 1
ATOM 547 O O . LEU A 1 73 ? 13.156 -26.531 -7.035 1 95.62 73 LEU A O 1
ATOM 551 N N . ASP A 1 74 ? 14.164 -26.188 -8.984 1 95.12 74 ASP A N 1
ATOM 552 C CA . ASP A 1 74 ? 15.477 -26.578 -8.477 1 95.12 74 ASP A CA 1
ATOM 553 C C . ASP A 1 74 ? 15.883 -25.719 -7.281 1 95.12 74 ASP A C 1
ATOM 555 O O . ASP A 1 74 ? 16.391 -26.234 -6.281 1 95.12 74 ASP A O 1
ATOM 559 N N . LEU A 1 75 ? 15.609 -24.484 -7.422 1 92.25 75 LEU A N 1
ATOM 560 C CA . LEU A 1 75 ? 15.969 -23.578 -6.332 1 92.25 75 LEU A CA 1
ATOM 561 C C . LEU A 1 75 ? 15.164 -23.891 -5.074 1 92.25 75 LEU A C 1
ATOM 563 O O . LEU A 1 75 ? 15.711 -23.891 -3.969 1 92.25 75 LEU A O 1
ATOM 567 N N . ALA A 1 76 ? 13.922 -24.156 -5.246 1 95.44 76 ALA A N 1
ATOM 568 C CA . ALA A 1 76 ? 13.062 -24.469 -4.102 1 95.44 76 ALA A CA 1
ATOM 569 C C . ALA A 1 76 ? 13.461 -25.781 -3.445 1 95.44 76 ALA A C 1
ATOM 571 O O . ALA A 1 76 ? 13.477 -25.891 -2.217 1 95.44 76 ALA A O 1
ATOM 572 N N . ARG A 1 77 ? 13.789 -26.734 -4.207 1 97.12 77 ARG A N 1
ATOM 573 C CA . ARG A 1 77 ? 14.258 -28.016 -3.689 1 97.12 77 ARG A CA 1
ATOM 574 C C . ARG A 1 77 ? 15.539 -27.844 -2.879 1 97.12 77 ARG A C 1
ATOM 576 O O . ARG A 1 77 ? 15.664 -28.391 -1.786 1 97.12 77 ARG A O 1
ATOM 583 N N . ALA A 1 78 ? 16.406 -27.078 -3.447 1 96.06 78 ALA A N 1
ATOM 584 C CA . ALA A 1 78 ? 17.672 -26.828 -2.768 1 96.06 78 ALA A CA 1
ATOM 585 C C . ALA A 1 78 ? 17.453 -26.109 -1.438 1 96.06 78 ALA A C 1
ATOM 587 O O . ALA A 1 78 ? 18.109 -26.422 -0.441 1 96.06 78 ALA A O 1
ATOM 588 N N . GLU A 1 79 ? 16.547 -25.188 -1.476 1 94.81 79 GLU A N 1
ATOM 589 C CA . GLU A 1 79 ? 16.25 -24.453 -0.253 1 94.81 79 GLU A CA 1
ATOM 590 C C . GLU A 1 79 ? 15.617 -25.359 0.798 1 94.81 79 GLU A C 1
ATOM 592 O O . GLU A 1 79 ? 15.914 -25.234 1.988 1 94.81 79 GLU A O 1
ATOM 597 N N . ALA A 1 80 ? 14.773 -26.203 0.417 1 97 80 ALA A N 1
ATOM 598 C CA . ALA A 1 80 ? 14.156 -27.156 1.334 1 97 80 ALA A CA 1
ATOM 599 C C . ALA A 1 80 ? 15.211 -28.062 1.976 1 97 80 ALA A C 1
ATOM 601 O O . ALA A 1 80 ? 15.18 -28.297 3.186 1 97 80 ALA A O 1
ATOM 602 N N . ASP A 1 81 ? 16.125 -28.469 1.165 1 97 81 ASP A N 1
ATOM 603 C CA . ASP A 1 81 ? 17.203 -29.312 1.658 1 97 81 ASP A CA 1
ATOM 604 C C . ASP A 1 81 ? 18.062 -28.562 2.67 1 97 81 ASP A C 1
ATOM 606 O O . ASP A 1 81 ? 18.391 -29.094 3.732 1 97 81 ASP A O 1
ATOM 610 N N . ARG A 1 82 ? 18.375 -27.406 2.291 1 95.88 82 ARG A N 1
ATOM 611 C CA . ARG A 1 82 ? 19.203 -26.578 3.148 1 95.88 82 ARG A CA 1
ATOM 612 C C . ARG A 1 82 ? 18.562 -26.375 4.516 1 95.88 82 ARG A C 1
ATOM 614 O O . ARG A 1 82 ? 19.234 -26.406 5.543 1 95.88 82 ARG A O 1
ATOM 621 N N . ARG A 1 83 ? 17.203 -26.234 4.496 1 95.31 83 ARG A N 1
ATOM 622 C CA . ARG A 1 83 ? 16.4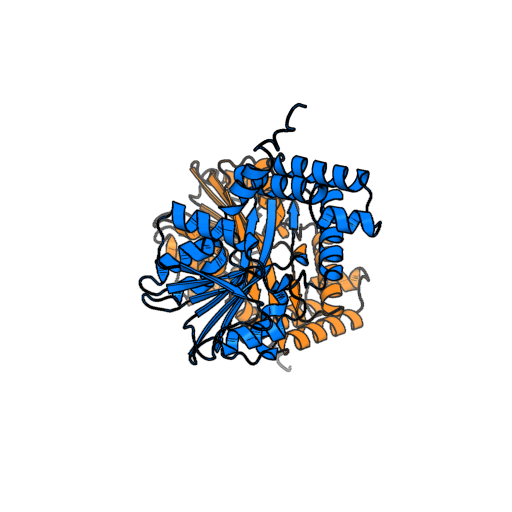84 -25.953 5.734 1 95.31 83 ARG A CA 1
ATOM 623 C C . ARG A 1 83 ? 16.062 -27.25 6.426 1 95.31 83 ARG A C 1
ATOM 625 O O . ARG A 1 83 ? 15.539 -27.219 7.539 1 95.31 83 ARG A O 1
ATOM 632 N N . GLY A 1 84 ? 16.219 -28.297 5.828 1 96.94 84 GLY A N 1
ATOM 633 C CA . GLY A 1 84 ? 15.852 -29.578 6.395 1 96.94 84 GLY A CA 1
ATOM 634 C C . GLY A 1 84 ? 14.352 -29.812 6.441 1 96.94 84 GLY A C 1
ATOM 635 O O . GLY A 1 84 ? 13.852 -30.469 7.359 1 96.94 84 GLY A O 1
ATOM 636 N N . VAL A 1 85 ? 13.656 -29.203 5.516 1 97.25 85 VAL A N 1
ATOM 637 C CA . VAL A 1 85 ? 12.203 -29.344 5.48 1 97.25 85 VAL A CA 1
ATOM 638 C C . VAL A 1 85 ? 11.828 -30.547 4.625 1 97.25 85 VAL A C 1
ATOM 640 O O . VAL A 1 85 ? 12.188 -30.625 3.447 1 97.25 85 VAL A O 1
ATOM 643 N N . THR A 1 86 ? 11.07 -31.453 5.184 1 96.94 86 THR A N 1
ATOM 644 C CA . THR A 1 86 ? 10.758 -32.719 4.496 1 96.94 86 THR A CA 1
ATOM 645 C C . THR A 1 86 ? 9.266 -32.812 4.203 1 96.94 86 THR A C 1
ATOM 647 O O . THR A 1 86 ? 8.797 -33.812 3.658 1 96.94 86 THR A O 1
ATOM 650 N N . THR A 1 87 ? 8.539 -31.797 4.547 1 98.25 87 THR A N 1
ATOM 651 C CA . THR A 1 87 ? 7.082 -31.859 4.43 1 98.25 87 THR A CA 1
ATOM 652 C C . THR A 1 87 ? 6.613 -31.156 3.16 1 98.25 87 THR A C 1
ATOM 654 O O . THR A 1 87 ? 5.438 -30.812 3.031 1 98.25 87 THR A O 1
ATOM 657 N N . VAL A 1 88 ? 7.516 -30.906 2.225 1 98.69 88 VAL A N 1
ATOM 658 C CA . VAL A 1 88 ? 7.164 -30.25 0.97 1 98.69 88 VAL A CA 1
ATOM 659 C C . VAL A 1 88 ? 7.375 -31.219 -0.194 1 98.69 88 VAL A C 1
ATOM 661 O O . VAL A 1 88 ? 8.453 -31.781 -0.349 1 98.69 88 VAL A O 1
ATOM 664 N N . ASP A 1 89 ? 6.363 -31.391 -0.93 1 98.5 89 ASP A N 1
ATOM 665 C CA . ASP A 1 89 ? 6.449 -32.094 -2.207 1 98.5 89 ASP A CA 1
ATOM 666 C C . ASP A 1 89 ? 6.52 -31.109 -3.371 1 98.5 89 ASP A C 1
ATOM 668 O O . ASP A 1 89 ? 5.969 -30.016 -3.295 1 98.5 89 ASP A O 1
ATOM 672 N N . PHE A 1 90 ? 7.191 -31.516 -4.395 1 98.44 90 PHE A N 1
ATOM 673 C CA . PHE A 1 90 ? 7.359 -30.672 -5.566 1 98.44 90 PHE A CA 1
ATOM 674 C C . PHE A 1 90 ? 6.727 -31.312 -6.797 1 98.44 90 PHE A C 1
ATOM 676 O O . PHE A 1 90 ? 6.852 -32.531 -7.008 1 98.44 90 PHE A O 1
ATOM 683 N N . ALA A 1 91 ? 6.027 -30.531 -7.59 1 98.25 91 ALA A N 1
ATOM 684 C CA . ALA A 1 91 ? 5.367 -31.031 -8.797 1 98.25 91 ALA A CA 1
ATOM 685 C C . ALA A 1 91 ? 5.398 -29.984 -9.906 1 98.25 91 ALA A C 1
ATOM 687 O O . ALA A 1 91 ? 5.469 -28.781 -9.641 1 98.25 91 ALA A O 1
ATOM 688 N N . VAL A 1 92 ? 5.406 -30.453 -11.102 1 98 92 VAL A N 1
ATOM 689 C CA . VAL A 1 92 ? 5.238 -29.594 -12.273 1 98 92 VAL A CA 1
ATOM 690 C C . VAL A 1 92 ? 3.777 -29.609 -12.711 1 98 92 VAL A C 1
ATOM 692 O O . VAL A 1 92 ? 3.184 -30.672 -12.898 1 98 92 VAL A O 1
ATOM 695 N N . SER A 1 93 ? 3.172 -28.453 -12.836 1 97.56 93 SER A N 1
ATOM 696 C CA . SER A 1 93 ? 1.78 -28.328 -13.258 1 97.56 93 SER A CA 1
ATOM 697 C C . SER A 1 93 ? 1.479 -26.922 -13.773 1 97.56 93 SER A C 1
ATOM 699 O O . SER A 1 93 ? 2.121 -25.953 -13.359 1 97.56 93 SER A O 1
ATOM 701 N N . ASP A 1 94 ? 0.555 -26.891 -14.688 1 97.38 94 ASP A N 1
ATOM 702 C CA . ASP A 1 94 ? 0.066 -25.625 -15.227 1 97.38 94 ASP A CA 1
ATOM 703 C C . ASP A 1 94 ? -1.141 -25.125 -14.438 1 97.38 94 ASP A C 1
ATOM 705 O O . ASP A 1 94 ? -2.111 -25.859 -14.242 1 97.38 94 ASP A O 1
ATOM 709 N N . VAL A 1 95 ? -1.083 -23.891 -14.023 1 97.69 95 VAL A N 1
ATOM 710 C CA . VAL A 1 95 ? -2.129 -23.344 -13.172 1 97.69 95 VAL A CA 1
ATOM 711 C C . VAL A 1 95 ? -3.459 -23.344 -13.922 1 97.69 95 VAL A C 1
ATOM 713 O O . VAL A 1 95 ? -4.527 -23.328 -13.305 1 97.69 95 VAL A O 1
ATOM 716 N N . HIS A 1 96 ? -3.484 -23.438 -15.258 1 98 96 HIS A N 1
ATOM 717 C CA . HIS A 1 96 ? -4.707 -23.438 -16.062 1 98 96 HIS A CA 1
ATOM 718 C C . HIS A 1 96 ? -5.316 -24.844 -16.125 1 98 96 HIS A C 1
ATOM 720 O O . HIS A 1 96 ? -6.457 -25 -16.562 1 98 96 HIS A O 1
ATOM 726 N N . ALA A 1 97 ? -4.52 -25.75 -15.789 1 98.12 97 ALA A N 1
ATOM 727 C CA . ALA A 1 97 ? -4.922 -27.156 -15.797 1 98.12 97 ALA A CA 1
ATOM 728 C C . ALA A 1 97 ? -4.141 -27.969 -14.758 1 98.12 97 ALA A C 1
ATOM 730 O O . ALA A 1 97 ? -3.338 -28.828 -15.117 1 98.12 97 ALA A O 1
ATOM 731 N N . LEU A 1 98 ? -4.426 -27.703 -13.508 1 98.5 98 LEU A N 1
ATOM 732 C CA . LEU A 1 98 ? -3.689 -28.312 -12.414 1 98.5 98 LEU A CA 1
ATOM 733 C C . LEU A 1 98 ? -3.865 -29.828 -12.414 1 98.5 98 LEU A C 1
ATOM 735 O O . LEU A 1 98 ? -4.992 -30.328 -12.5 1 98.5 98 LEU A O 1
ATOM 739 N N . ASP A 1 99 ? -2.795 -30.547 -12.266 1 98.06 99 ASP A N 1
ATOM 740 C CA . ASP A 1 99 ? -2.787 -32 -12.336 1 98.06 99 ASP A CA 1
ATOM 741 C C . ASP A 1 99 ? -3.072 -32.625 -10.961 1 98.06 99 ASP A C 1
ATOM 743 O O . ASP A 1 99 ? -2.322 -33.469 -10.492 1 98.06 99 ASP A O 1
ATOM 747 N N . PHE A 1 100 ? -4.086 -32.156 -10.352 1 98.69 100 PHE A N 1
ATOM 748 C CA . PHE A 1 100 ? -4.531 -32.656 -9.062 1 98.69 100 PHE A CA 1
ATOM 749 C C . PHE A 1 100 ? -6.035 -32.906 -9.07 1 98.69 100 PHE A C 1
ATOM 751 O O . PHE A 1 100 ? -6.781 -32.188 -9.742 1 98.69 100 PHE A O 1
ATOM 758 N N . PRO A 1 101 ? -6.559 -33.938 -8.344 1 98.56 101 PRO A N 1
ATOM 759 C C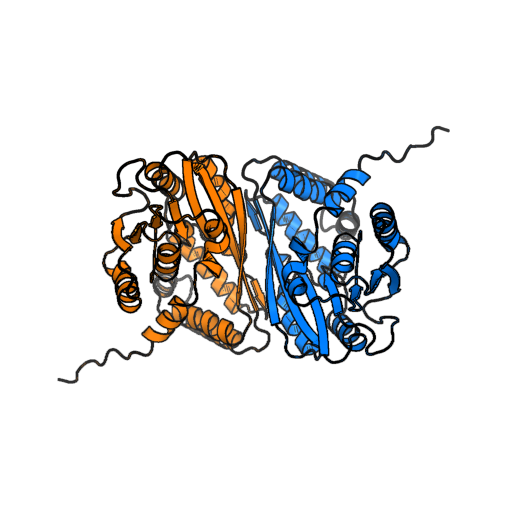A . PRO A 1 101 ? -8 -34.188 -8.266 1 98.56 101 PRO A CA 1
ATOM 760 C C . PRO A 1 101 ? -8.758 -33.031 -7.613 1 98.56 101 PRO A C 1
ATOM 762 O O . PRO A 1 101 ? -8.164 -32.219 -6.91 1 98.56 101 PRO A O 1
ATOM 765 N N . ASP A 1 102 ? -10.047 -33.062 -7.836 1 98.62 102 ASP A N 1
ATOM 766 C CA . ASP A 1 102 ? -10.93 -32.125 -7.156 1 98.62 102 ASP A CA 1
ATOM 767 C C . ASP A 1 102 ? -10.836 -32.281 -5.641 1 98.62 102 ASP A C 1
ATOM 769 O O . ASP A 1 102 ? -10.562 -33.375 -5.141 1 98.62 102 ASP A O 1
ATOM 773 N N . ASP A 1 103 ? -10.977 -31.172 -4.922 1 98.5 103 ASP A N 1
ATOM 774 C CA . ASP A 1 103 ? -11.172 -31.188 -3.477 1 98.5 103 ASP A CA 1
ATOM 775 C C . ASP A 1 103 ? -10.016 -31.875 -2.77 1 98.5 103 ASP A C 1
ATOM 777 O O . ASP A 1 103 ? -10.234 -32.75 -1.906 1 98.5 103 ASP A O 1
ATOM 781 N N . THR A 1 104 ? -8.852 -31.516 -3.127 1 98.62 104 THR A N 1
ATOM 782 C CA . THR A 1 104 ? -7.668 -32.219 -2.629 1 98.62 104 THR A CA 1
ATOM 783 C C . THR A 1 104 ? -7.02 -31.422 -1.489 1 98.62 104 THR A C 1
ATOM 785 O O . THR A 1 104 ? -6.609 -32 -0.485 1 98.62 104 THR A O 1
ATOM 788 N N . PHE A 1 105 ? -6.957 -30.109 -1.547 1 98.88 105 PHE A N 1
ATOM 789 C CA . PHE A 1 105 ? -6.16 -29.312 -0.621 1 98.88 105 PHE A CA 1
ATOM 790 C C . PHE A 1 105 ? -7.059 -28.5 0.298 1 98.88 105 PHE A C 1
ATOM 792 O O . PHE A 1 105 ? -8.102 -28 -0.129 1 98.88 105 PHE A O 1
ATOM 799 N N . ASP A 1 106 ? -6.617 -28.266 1.515 1 98.81 106 ASP A N 1
ATOM 800 C CA . ASP A 1 106 ? -7.305 -27.375 2.447 1 98.81 106 ASP A CA 1
ATOM 801 C C . ASP A 1 106 ? -7.07 -25.906 2.084 1 98.81 106 ASP A C 1
ATOM 803 O O . ASP A 1 106 ? -7.934 -25.062 2.32 1 98.81 106 ASP A O 1
ATOM 807 N N . VAL A 1 107 ? -5.879 -25.625 1.597 1 98.88 107 VAL A N 1
ATOM 808 C CA . VAL A 1 107 ? -5.473 -24.266 1.237 1 98.88 107 VAL A CA 1
ATOM 809 C C . VAL A 1 107 ? -4.801 -24.281 -0.134 1 98.88 107 VAL A C 1
ATOM 811 O O . VAL A 1 107 ? -3.951 -25.125 -0.411 1 98.88 107 VAL A O 1
ATOM 814 N N . VAL A 1 108 ? -5.188 -23.391 -0.986 1 98.94 108 VAL A N 1
ATOM 815 C CA . VAL A 1 108 ? -4.531 -23.156 -2.27 1 98.94 108 VAL A CA 1
ATOM 816 C C . VAL A 1 108 ? -4.051 -21.703 -2.355 1 98.94 108 VAL A C 1
ATOM 818 O O . VAL A 1 108 ? -4.84 -20.781 -2.186 1 98.94 108 VAL A O 1
ATOM 821 N N . HIS A 1 109 ? -2.789 -21.562 -2.602 1 98.88 109 HIS A N 1
ATOM 822 C CA . HIS A 1 109 ? -2.139 -20.266 -2.51 1 98.88 109 HIS A CA 1
ATOM 823 C C . HIS A 1 109 ? -1.367 -19.938 -3.785 1 98.88 109 HIS A C 1
ATOM 825 O O . HIS A 1 109 ? -0.761 -20.828 -4.391 1 98.88 109 HIS A O 1
ATOM 831 N N . ALA A 1 110 ? -1.448 -18.734 -4.246 1 98.81 110 ALA A N 1
ATOM 832 C CA . ALA A 1 110 ? -0.62 -18.219 -5.328 1 98.81 110 ALA A CA 1
ATOM 833 C C . ALA A 1 110 ? -0.144 -16.797 -5.016 1 98.81 110 ALA A C 1
ATOM 835 O O . ALA A 1 110 ? -0.951 -15.922 -4.695 1 98.81 110 ALA A O 1
ATOM 836 N N . HIS A 1 111 ? 1.105 -16.578 -5.074 1 98.38 111 HIS A N 1
ATOM 837 C CA . HIS A 1 111 ? 1.716 -15.273 -4.812 1 98.38 111 HIS A CA 1
ATOM 838 C C . HIS A 1 111 ? 2.504 -14.781 -6.02 1 98.38 111 HIS A C 1
ATOM 840 O O . HIS A 1 111 ? 3.525 -15.367 -6.383 1 98.38 111 HIS A O 1
ATOM 846 N N . GLN A 1 112 ? 2.068 -13.609 -6.613 1 97.62 112 GLN A N 1
ATOM 847 C CA . GLN A 1 112 ? 2.725 -13.016 -7.773 1 97.62 112 GLN A CA 1
ATOM 848 C C . GLN A 1 112 ? 2.746 -13.984 -8.953 1 97.62 112 GLN A C 1
ATOM 850 O O . GLN A 1 112 ? 3.789 -14.188 -9.578 1 97.62 112 GLN A O 1
ATOM 855 N N . VAL A 1 113 ? 1.579 -14.594 -9.289 1 98.25 113 VAL A N 1
ATOM 856 C CA . VAL A 1 113 ? 1.473 -15.594 -10.352 1 98.25 113 VAL A CA 1
ATOM 857 C C . VAL A 1 113 ? 0.469 -15.117 -11.406 1 98.25 113 VAL A C 1
ATOM 859 O O . VAL A 1 113 ? 0.783 -15.078 -12.594 1 98.25 113 VAL A O 1
ATOM 862 N N . LEU A 1 114 ? -0.727 -14.68 -10.969 1 98.62 114 LEU A N 1
ATOM 863 C CA . LEU A 1 114 ? -1.835 -14.422 -11.883 1 98.62 114 LEU A CA 1
ATOM 864 C C . LEU A 1 114 ? -1.504 -13.273 -12.828 1 98.62 114 LEU A C 1
ATOM 866 O O . LEU A 1 114 ? -2.006 -13.219 -13.953 1 98.62 114 LEU A O 1
ATOM 870 N N . GLN A 1 115 ? -0.632 -12.391 -12.438 1 98.19 115 GLN A N 1
ATOM 871 C CA . GLN A 1 115 ? -0.23 -11.273 -13.281 1 98.19 115 GLN A CA 1
ATOM 872 C C . GLN A 1 115 ? 0.521 -11.766 -14.516 1 98.19 115 GLN A C 1
ATOM 874 O O . GLN A 1 115 ? 0.643 -11.031 -15.508 1 98.19 115 GLN A O 1
ATOM 879 N N . HIS A 1 116 ? 0.988 -13.016 -14.516 1 96.19 116 HIS A N 1
ATOM 880 C CA . HIS A 1 116 ? 1.858 -13.5 -15.586 1 96.19 116 HIS A CA 1
ATOM 881 C C . HIS A 1 116 ? 1.133 -14.508 -16.469 1 96.19 116 HIS A C 1
ATOM 883 O O . HIS A 1 116 ? 1.698 -15 -17.453 1 96.19 116 HIS A O 1
ATOM 889 N N . VAL A 1 117 ? -0.095 -14.844 -16.156 1 97.12 117 VAL A N 1
ATOM 890 C CA . VAL A 1 117 ? -0.763 -15.891 -16.922 1 97.12 117 VAL A CA 1
ATOM 891 C C . VAL A 1 117 ? -1.769 -15.273 -17.875 1 97.12 117 VAL A C 1
ATOM 893 O O . VAL A 1 117 ? -2.227 -14.148 -17.672 1 97.12 117 VAL A O 1
ATOM 896 N N . THR A 1 118 ? -2.148 -15.984 -18.859 1 96.38 118 THR A N 1
ATOM 897 C CA . THR A 1 118 ? -2.967 -15.469 -19.953 1 96.38 118 THR A CA 1
ATOM 898 C C . THR A 1 118 ? -4.438 -15.43 -19.562 1 96.38 118 THR A C 1
ATOM 900 O O . THR A 1 118 ? -5.203 -14.609 -20.062 1 96.38 118 THR A O 1
ATOM 903 N N . ASP A 1 119 ? -4.855 -16.328 -18.688 1 98.31 119 ASP A N 1
ATOM 904 C CA . ASP A 1 119 ? -6.25 -16.422 -18.266 1 98.31 119 ASP A CA 1
ATOM 905 C C . ASP A 1 119 ? -6.359 -16.594 -16.75 1 98.31 119 ASP A C 1
ATOM 907 O O . ASP A 1 119 ? -6.543 -17.719 -16.266 1 98.31 119 ASP A O 1
ATOM 911 N N . PRO A 1 120 ? -6.312 -15.469 -16.031 1 98.75 120 PRO A N 1
ATOM 912 C CA . PRO A 1 120 ? -6.336 -15.547 -14.57 1 98.75 120 PRO A CA 1
ATOM 913 C C . PRO A 1 120 ? -7.641 -16.125 -14.031 1 98.75 120 PRO A C 1
ATOM 915 O O . PRO A 1 120 ? -7.641 -16.766 -12.977 1 98.75 120 PRO A O 1
ATOM 918 N N . VAL A 1 121 ? -8.766 -15.961 -14.695 1 98.88 121 VAL A N 1
ATOM 919 C CA . VAL A 1 121 ? -10.047 -16.5 -14.242 1 98.88 121 VAL A CA 1
ATOM 920 C C . VAL A 1 121 ? -10.039 -18.016 -14.328 1 98.88 121 VAL A C 1
ATOM 922 O O . VAL A 1 121 ? -10.477 -18.703 -13.398 1 98.88 121 VAL A O 1
ATOM 925 N N . ARG A 1 122 ? -9.484 -18.547 -15.398 1 98.75 122 ARG A N 1
ATOM 926 C CA . ARG A 1 122 ? -9.336 -19.984 -15.516 1 98.75 122 ARG A CA 1
ATOM 927 C C . ARG A 1 122 ? -8.422 -20.531 -14.422 1 98.75 122 ARG A C 1
ATOM 929 O O . ARG A 1 122 ? -8.703 -21.578 -13.836 1 98.75 122 ARG A O 1
ATOM 936 N N . ALA A 1 123 ? -7.324 -19.812 -14.203 1 98.81 123 ALA A N 1
ATOM 937 C CA . ALA A 1 123 ? -6.406 -20.219 -13.133 1 98.81 123 ALA A CA 1
ATOM 938 C C . ALA A 1 123 ? -7.125 -20.297 -11.789 1 98.81 123 ALA A C 1
ATOM 940 O O . ALA A 1 123 ? -6.98 -21.281 -11.062 1 98.81 123 ALA A O 1
ATOM 941 N N . LEU A 1 124 ? -7.961 -19.312 -11.508 1 98.88 124 LEU A N 1
ATOM 942 C CA . LEU A 1 124 ? -8.688 -19.266 -10.242 1 98.88 124 LEU A CA 1
ATOM 943 C C . LEU A 1 124 ? -9.734 -20.375 -10.18 1 98.88 124 LEU A C 1
ATOM 945 O O . LEU A 1 124 ? -10 -20.938 -9.117 1 98.88 124 LEU A O 1
ATOM 949 N N . ARG A 1 125 ? -10.328 -20.719 -11.289 1 98.75 125 ARG A N 1
ATOM 950 C CA . ARG A 1 125 ? -11.266 -21.828 -11.336 1 98.75 125 ARG A CA 1
ATOM 951 C C . ARG A 1 125 ? -10.578 -23.141 -10.992 1 98.75 125 ARG A C 1
ATOM 953 O O . ARG A 1 125 ? -11.133 -23.969 -10.273 1 98.75 125 ARG A O 1
ATOM 960 N N . GLU A 1 126 ? -9.383 -23.297 -11.547 1 98.88 126 GLU A N 1
ATOM 961 C CA . GLU A 1 126 ? -8.609 -24.484 -11.227 1 98.88 126 GLU A CA 1
ATOM 962 C C . GLU A 1 126 ? -8.227 -24.516 -9.75 1 98.88 126 GLU A C 1
ATOM 964 O O . GLU A 1 126 ? -8.297 -25.578 -9.109 1 98.88 126 GLU A O 1
ATOM 969 N N . MET A 1 127 ? -7.812 -23.391 -9.242 1 98.88 127 MET A N 1
ATOM 970 C CA . MET A 1 127 ? -7.496 -23.312 -7.824 1 98.88 127 MET A CA 1
ATOM 971 C C . MET A 1 127 ? -8.703 -23.703 -6.973 1 98.88 127 MET A C 1
ATOM 973 O O . MET A 1 127 ? -8.57 -24.438 -5.996 1 98.88 127 MET A O 1
ATOM 977 N N . ARG A 1 128 ? -9.875 -23.203 -7.336 1 98.69 128 ARG A N 1
ATOM 978 C CA . ARG A 1 128 ? -11.109 -23.531 -6.645 1 98.69 128 ARG A CA 1
ATOM 979 C C . ARG A 1 128 ? -11.398 -25.031 -6.746 1 98.69 128 ARG A C 1
ATOM 981 O O . ARG A 1 128 ? -11.773 -25.672 -5.758 1 98.69 128 ARG A O 1
ATOM 988 N N . ARG A 1 129 ? -11.195 -25.594 -7.898 1 98.69 129 ARG A N 1
ATOM 989 C CA . ARG A 1 129 ? -11.508 -27 -8.156 1 98.69 129 ARG A CA 1
ATOM 990 C C . ARG A 1 129 ? -10.695 -27.906 -7.25 1 98.69 129 ARG A C 1
ATOM 992 O O . ARG A 1 129 ? -11.234 -28.875 -6.695 1 98.69 129 ARG A O 1
ATOM 999 N N . VAL A 1 130 ? -9.453 -27.609 -7.082 1 98.81 130 VAL A N 1
ATOM 1000 C CA . VAL A 1 130 ? -8.586 -28.516 -6.348 1 98.81 130 VAL A CA 1
ATOM 1001 C C . VAL A 1 130 ? -8.672 -28.219 -4.852 1 98.81 130 VAL A C 1
ATOM 1003 O O . VAL A 1 130 ? -8.125 -28.969 -4.035 1 98.81 130 VAL A O 1
ATOM 1006 N N . CYS A 1 131 ? -9.273 -27.109 -4.48 1 98.75 131 CYS A N 1
ATOM 1007 C CA . CYS A 1 131 ? -9.484 -26.781 -3.074 1 98.75 131 CYS A CA 1
ATOM 1008 C C . CYS A 1 131 ? -10.695 -27.516 -2.518 1 98.75 131 CYS A C 1
ATOM 1010 O O . CYS A 1 131 ? -11.75 -27.562 -3.16 1 98.75 131 CYS A O 1
ATOM 1012 N N . ARG A 1 132 ? -10.594 -28.016 -1.332 1 98.19 132 ARG A N 1
ATOM 1013 C CA . ARG A 1 132 ? -11.727 -28.688 -0.682 1 98.19 132 ARG A CA 1
ATOM 1014 C C . ARG A 1 132 ? -12.859 -27.703 -0.422 1 98.19 132 ARG A C 1
ATOM 1016 O O . ARG A 1 132 ? -12.625 -26.516 -0.177 1 98.19 132 ARG A O 1
ATOM 1023 N N . PRO A 1 133 ? -14.125 -28.281 -0.418 1 95.94 133 PRO A N 1
ATOM 1024 C CA . PRO A 1 133 ? -15.219 -27.391 0.015 1 95.94 133 PRO A CA 1
ATOM 1025 C C . PRO A 1 133 ? -14.977 -26.797 1.4 1 95.94 133 PRO A C 1
ATOM 1027 O O . PRO A 1 133 ? -14.641 -27.531 2.338 1 95.94 133 PRO A O 1
ATOM 1030 N N . GLY A 1 134 ? -15.07 -25.516 1.498 1 93.5 134 GLY A N 1
ATOM 1031 C CA . GLY A 1 134 ? -14.828 -24.859 2.766 1 93.5 134 GLY A CA 1
ATOM 1032 C C . GLY A 1 134 ? -13.375 -24.469 2.975 1 93.5 134 GLY A C 1
ATOM 1033 O O . GLY A 1 134 ? -13.039 -23.766 3.93 1 93.5 134 GLY A O 1
ATOM 1034 N N . GLY A 1 135 ? -12.5 -24.953 2.084 1 97.75 135 GLY A N 1
ATOM 1035 C CA . GLY A 1 135 ? -11.094 -24.594 2.152 1 97.75 135 GLY A CA 1
ATOM 1036 C C . GLY A 1 135 ? -10.82 -23.141 1.754 1 97.75 135 GLY A C 1
ATOM 1037 O O . GLY A 1 135 ? -11.758 -22.375 1.517 1 97.75 135 GLY A O 1
ATOM 1038 N N . VAL A 1 136 ? -9.547 -22.766 1.732 1 98.31 136 VAL A N 1
ATOM 1039 C CA . VAL A 1 136 ? -9.172 -21.375 1.519 1 98.31 136 VAL A CA 1
ATOM 1040 C C . VAL A 1 136 ? -8.398 -21.234 0.207 1 98.31 136 VAL A C 1
ATOM 1042 O O . VAL A 1 136 ? -7.457 -22 -0.043 1 98.31 136 VAL A O 1
ATOM 1045 N N . VAL A 1 137 ? -8.844 -20.344 -0.61 1 98.88 137 VAL A N 1
ATOM 1046 C CA . VAL A 1 137 ? -8.078 -19.891 -1.765 1 98.88 137 VAL A CA 1
ATOM 1047 C C . VAL A 1 137 ? -7.516 -18.5 -1.494 1 98.88 137 VAL A C 1
ATOM 1049 O O . VAL A 1 137 ? -8.266 -17.562 -1.219 1 98.88 137 VAL A O 1
ATOM 1052 N N . ALA A 1 138 ? -6.203 -18.359 -1.537 1 98.88 138 ALA A N 1
ATOM 1053 C CA . ALA A 1 138 ? -5.523 -17.109 -1.203 1 98.88 138 ALA A CA 1
ATOM 1054 C C . ALA A 1 138 ? -4.582 -16.672 -2.324 1 98.88 138 ALA A C 1
ATOM 1056 O O . ALA A 1 138 ? -3.746 -17.469 -2.775 1 98.88 138 ALA A O 1
ATOM 1057 N N . VAL A 1 139 ? -4.746 -15.438 -2.783 1 98.88 139 VAL A N 1
ATOM 1058 C CA . VAL A 1 139 ? -3.934 -14.945 -3.889 1 98.88 139 VAL A CA 1
ATOM 1059 C C . VAL A 1 139 ? -3.473 -13.516 -3.594 1 98.88 139 VAL A C 1
ATOM 1061 O O . VAL A 1 139 ? -4.234 -12.711 -3.059 1 98.88 139 VAL A O 1
ATOM 1064 N N . ARG A 1 140 ? -2.252 -13.211 -3.949 1 98.75 140 ARG A N 1
ATOM 1065 C CA . ARG A 1 140 ? -1.701 -11.859 -3.887 1 98.75 140 ARG A CA 1
ATOM 1066 C C . ARG A 1 140 ? -0.911 -11.531 -5.148 1 98.75 140 ARG A C 1
ATOM 1068 O O . ARG A 1 140 ? -0.027 -12.289 -5.551 1 98.75 140 ARG A O 1
ATOM 1075 N N . ASP A 1 141 ? -1.206 -10.43 -5.762 1 98.69 141 ASP A N 1
ATOM 1076 C CA . ASP A 1 141 ? -0.479 -9.953 -6.934 1 98.69 141 ASP A CA 1
ATOM 1077 C C . ASP A 1 141 ? -0.224 -8.453 -6.852 1 98.69 141 ASP A C 1
ATOM 1079 O O . ASP A 1 141 ? -1.001 -7.719 -6.238 1 98.69 141 ASP A O 1
ATOM 1083 N N . ALA A 1 142 ? 0.771 -8.055 -7.52 1 97.88 142 ALA A N 1
ATOM 1084 C CA . ALA A 1 142 ? 1.146 -6.645 -7.559 1 97.88 142 ALA A CA 1
ATOM 1085 C C . ALA A 1 142 ? 0.265 -5.871 -8.539 1 97.88 142 ALA A C 1
ATOM 1087 O O . ALA A 1 142 ? -0.367 -6.461 -9.414 1 97.88 142 ALA A O 1
ATOM 1088 N N . ASP A 1 143 ? 0.142 -4.625 -8.297 1 98.31 143 ASP A N 1
ATOM 1089 C CA . ASP A 1 143 ? -0.37 -3.635 -9.242 1 98.31 143 ASP A CA 1
ATOM 1090 C C . ASP A 1 143 ? 0.745 -2.711 -9.727 1 98.31 143 ASP A C 1
ATOM 1092 O O . ASP A 1 143 ? 1.137 -1.779 -9.023 1 98.31 143 ASP A O 1
ATOM 1096 N N . TYR A 1 144 ? 1.22 -2.885 -10.961 1 97.12 144 TYR A N 1
ATOM 1097 C CA . TYR A 1 144 ? 2.402 -2.188 -11.453 1 97.12 144 TYR A CA 1
ATOM 1098 C C . TYR A 1 144 ? 2.119 -0.703 -11.648 1 97.12 144 TYR A C 1
ATOM 1100 O O . TYR A 1 144 ? 3.004 0.135 -11.461 1 97.12 144 TYR A O 1
ATOM 1108 N N . ALA A 1 145 ? 0.915 -0.401 -11.969 1 96.12 145 ALA A N 1
ATOM 1109 C CA . ALA A 1 145 ? 0.562 1.002 -12.172 1 96.12 145 ALA A CA 1
ATOM 1110 C C . ALA A 1 145 ? 0.753 1.806 -10.891 1 96.12 145 ALA A C 1
ATOM 1112 O O . ALA A 1 145 ? 0.928 3.025 -10.938 1 96.12 145 ALA A O 1
ATOM 1113 N N . SER A 1 146 ? 0.756 1.148 -9.781 1 96.81 146 SER A N 1
ATOM 1114 C CA . SER A 1 146 ? 0.849 1.817 -8.492 1 96.81 146 SER A CA 1
ATOM 1115 C C . SER A 1 146 ? 2.301 2.098 -8.117 1 96.81 146 SER A C 1
ATOM 1117 O O . SER A 1 146 ? 2.572 2.748 -7.105 1 96.81 146 SER A O 1
ATOM 1119 N N . PHE A 1 147 ? 3.273 1.579 -8.898 1 97.56 147 PHE A N 1
ATOM 1120 C CA . PHE A 1 147 ? 4.668 1.862 -8.594 1 97.56 147 PHE A CA 1
ATOM 1121 C C . PHE A 1 147 ? 4.891 3.359 -8.414 1 97.56 147 PHE A C 1
ATOM 1123 O O . PHE A 1 147 ? 4.5 4.16 -9.266 1 97.56 147 PHE A O 1
ATOM 1130 N N . THR A 1 148 ? 5.473 3.719 -7.309 1 97.75 148 THR A N 1
ATOM 1131 C CA . THR A 1 148 ? 5.797 5.117 -7.047 1 97.75 148 THR A CA 1
ATOM 1132 C C . THR A 1 148 ? 7.133 5.234 -6.316 1 97.75 148 THR A C 1
ATOM 1134 O O . THR A 1 148 ? 7.523 4.324 -5.578 1 97.75 148 THR A O 1
ATOM 1137 N N . TRP A 1 149 ? 7.824 6.316 -6.648 1 98.44 149 TRP A N 1
ATOM 1138 C CA . TRP A 1 149 ? 9.164 6.438 -6.082 1 98.44 149 TRP A CA 1
ATOM 1139 C C . TRP A 1 149 ? 9.547 7.898 -5.898 1 98.44 149 TRP A C 1
ATOM 1141 O O . TRP A 1 149 ? 8.852 8.797 -6.375 1 98.44 149 TRP A O 1
ATOM 1151 N N . TYR A 1 150 ? 10.531 8.148 -5.152 1 98.62 150 TYR A N 1
ATOM 1152 C CA . TYR A 1 150 ? 11.258 9.398 -4.957 1 98.62 150 TYR A CA 1
ATOM 1153 C C . TYR A 1 150 ? 12.75 9.148 -4.793 1 98.62 150 TYR A C 1
ATOM 1155 O O . TYR A 1 150 ? 13.156 8.172 -4.152 1 98.62 150 TYR A O 1
ATOM 1163 N N . PRO A 1 151 ? 13.609 9.961 -5.34 1 98.31 151 PRO A N 1
ATOM 1164 C CA . PRO A 1 151 ? 13.352 11.133 -6.188 1 98.31 151 PRO A CA 1
ATOM 1165 C C . PRO A 1 151 ? 12.758 10.758 -7.543 1 98.31 151 PRO A C 1
ATOM 1167 O O . PRO A 1 151 ? 12.891 9.617 -7.988 1 98.31 151 PRO A O 1
ATOM 1170 N N . GLU A 1 152 ? 12.133 11.734 -8.156 1 97.44 152 GLU A N 1
ATOM 1171 C CA . GLU A 1 152 ? 11.625 11.555 -9.516 1 97.44 152 GLU A CA 1
ATOM 1172 C C . GLU A 1 152 ? 12.758 11.273 -10.5 1 97.44 152 GLU A C 1
ATOM 1174 O O . GLU A 1 152 ? 13.867 11.773 -10.328 1 97.44 152 GLU A O 1
ATOM 1179 N N . SER A 1 153 ? 12.461 10.453 -11.469 1 98.06 153 SER A N 1
ATOM 1180 C CA . SER A 1 153 ? 13.414 10.047 -12.492 1 98.06 153 SER A CA 1
ATOM 1181 C C . SER A 1 153 ? 12.719 9.75 -13.82 1 98.06 153 SER A C 1
ATOM 1183 O O . SER A 1 153 ? 11.969 8.773 -13.922 1 98.06 153 SER A O 1
ATOM 1185 N N . PRO A 1 154 ? 12.984 10.586 -14.812 1 97.81 154 PRO A N 1
ATOM 1186 C CA . PRO A 1 154 ? 12.414 10.281 -16.125 1 97.81 154 PRO A CA 1
ATOM 1187 C C . PRO A 1 154 ? 12.789 8.891 -16.625 1 97.81 154 PRO A C 1
ATOM 1189 O O . PRO A 1 154 ? 12.008 8.25 -17.328 1 97.81 154 PRO A O 1
ATOM 1192 N N . GLU A 1 155 ? 13.977 8.422 -16.266 1 98 155 GLU A N 1
ATOM 1193 C CA . GLU A 1 155 ? 14.438 7.098 -16.656 1 98 155 GLU A CA 1
ATOM 1194 C C . GLU A 1 155 ? 13.602 6.004 -16 1 98 155 GLU A C 1
ATOM 1196 O O . GLU A 1 155 ? 13.266 5.004 -16.641 1 98 1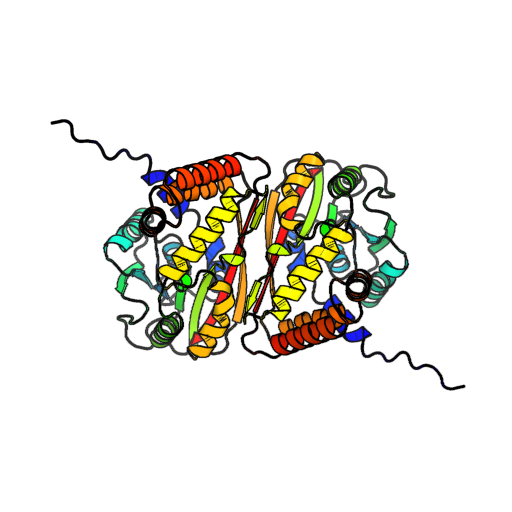55 GLU A O 1
ATOM 1201 N N . LEU A 1 156 ? 13.242 6.195 -14.758 1 98.25 156 LEU A N 1
ATOM 1202 C CA . LEU A 1 156 ? 12.43 5.199 -14.07 1 98.25 156 LEU A CA 1
ATOM 1203 C C . LEU A 1 156 ? 10.984 5.242 -14.562 1 98.25 156 LEU A C 1
ATOM 1205 O O . LEU A 1 156 ? 10.305 4.215 -14.602 1 98.25 156 LEU A O 1
ATOM 1209 N N . ASP A 1 157 ? 10.57 6.457 -14.984 1 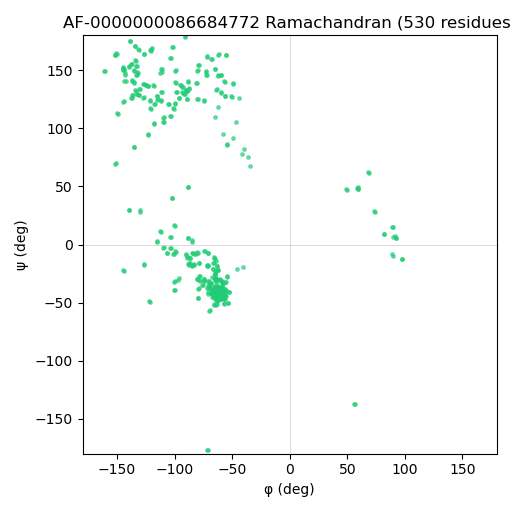97.69 157 ASP A N 1
ATOM 1210 C CA . ASP A 1 157 ? 9.281 6.539 -15.656 1 97.69 157 ASP A CA 1
ATOM 1211 C C . ASP A 1 157 ? 9.273 5.715 -16.938 1 97.69 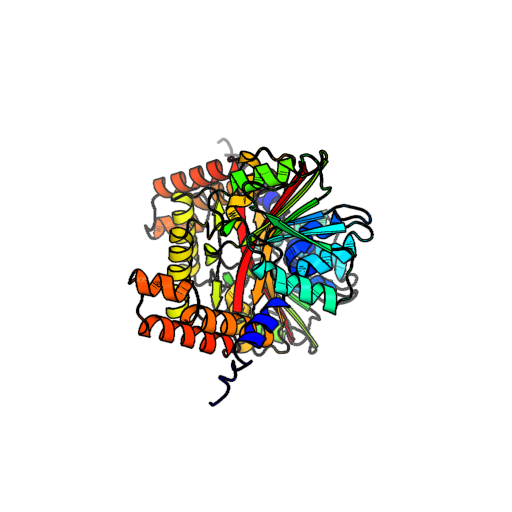157 ASP A C 1
ATOM 1213 O O . ASP A 1 157 ? 8.312 4.996 -17.219 1 97.69 157 ASP A O 1
ATOM 1217 N N . GLU A 1 158 ? 10.289 5.902 -17.672 1 96.81 158 GLU A N 1
ATOM 1218 C CA . GLU A 1 158 ? 10.438 5.137 -18.906 1 96.81 158 GLU A CA 1
ATOM 1219 C C . GLU A 1 158 ? 10.469 3.637 -18.625 1 96.81 158 GLU A C 1
ATOM 1221 O O . GLU A 1 158 ? 9.836 2.852 -19.328 1 96.81 158 GLU A O 1
ATOM 1226 N N . TRP A 1 159 ? 11.234 3.279 -17.625 1 96.75 159 TRP A N 1
ATOM 1227 C CA . TRP A 1 159 ? 11.312 1.884 -17.203 1 96.75 159 TRP A CA 1
ATOM 1228 C C . TRP A 1 159 ? 9.922 1.319 -16.922 1 96.75 159 TRP A C 1
ATOM 1230 O O . TRP A 1 159 ? 9.578 0.243 -17.406 1 96.75 159 TRP A O 1
ATOM 1240 N N . LYS A 1 160 ? 9.125 2.049 -16.109 1 97.06 160 LYS A N 1
ATOM 1241 C CA . LYS A 1 160 ? 7.785 1.604 -15.758 1 97.06 160 LYS A CA 1
ATOM 1242 C C . LYS A 1 160 ? 6.922 1.408 -17 1 97.06 160 LYS A C 1
ATOM 1244 O O . LYS A 1 160 ? 6.211 0.409 -17.125 1 97.06 160 LYS A O 1
ATOM 1249 N N . THR A 1 161 ? 7.02 2.336 -17.922 1 95.81 161 THR A N 1
ATOM 1250 C CA . THR A 1 161 ? 6.258 2.258 -19.156 1 95.81 161 THR A CA 1
ATOM 1251 C C . THR A 1 161 ? 6.66 1.023 -19.969 1 95.81 161 THR A C 1
ATOM 1253 O O . THR A 1 161 ? 5.801 0.259 -20.406 1 95.81 161 THR A O 1
ATOM 1256 N N . LEU A 1 162 ? 7.945 0.797 -20.125 1 93.62 162 LEU A N 1
ATOM 1257 C CA . LEU A 1 162 ? 8.461 -0.336 -20.875 1 93.62 162 LEU A CA 1
ATOM 1258 C C . LEU A 1 162 ? 8.086 -1.654 -20.219 1 93.62 162 LEU A C 1
ATOM 1260 O O . LEU A 1 162 ? 7.684 -2.604 -20.891 1 93.62 162 LEU A O 1
ATOM 1264 N N . TYR A 1 163 ? 8.211 -1.627 -18.953 1 93.5 163 TYR A N 1
ATOM 1265 C CA . TYR A 1 163 ? 7.938 -2.834 -18.172 1 93.5 163 TYR A CA 1
ATOM 1266 C C . TYR A 1 163 ? 6.477 -3.246 -18.312 1 93.5 163 TYR A C 1
ATOM 1268 O O . TYR A 1 163 ? 6.176 -4.41 -18.578 1 93.5 163 TYR A O 1
ATOM 1276 N N . ARG A 1 164 ? 5.578 -2.322 -18.141 1 95.31 164 ARG A N 1
ATOM 1277 C CA . ARG A 1 164 ? 4.152 -2.602 -18.266 1 95.31 164 ARG A CA 1
ATOM 1278 C C . ARG A 1 164 ? 3.785 -2.994 -19.688 1 95.31 164 ARG A C 1
ATOM 1280 O O . ARG A 1 164 ? 3.029 -3.945 -19.906 1 95.31 164 ARG A O 1
ATOM 1287 N N . ARG A 1 165 ? 4.309 -2.303 -20.656 1 93.25 165 ARG A N 1
ATOM 1288 C CA . ARG A 1 165 ? 4.039 -2.619 -22.062 1 93.25 165 ARG A CA 1
ATOM 1289 C C . ARG A 1 165 ? 4.473 -4.043 -22.391 1 93.25 165 ARG A C 1
ATOM 1291 O O . ARG A 1 165 ? 3.752 -4.773 -23.078 1 93.25 165 ARG A O 1
ATOM 1298 N N . THR A 1 166 ? 5.629 -4.402 -21.938 1 91.06 166 THR A N 1
ATOM 1299 C CA . THR A 1 166 ? 6.156 -5.738 -22.203 1 91.06 166 THR A CA 1
ATOM 1300 C C . THR A 1 166 ? 5.301 -6.801 -21.516 1 91.06 166 THR A C 1
ATOM 1302 O O . THR A 1 166 ? 5.027 -7.852 -22.094 1 91.06 166 THR A O 1
ATOM 1305 N N . ALA A 1 167 ? 4.91 -6.543 -20.281 1 91.94 167 ALA A N 1
ATOM 1306 C CA . ALA A 1 167 ? 4.043 -7.473 -19.562 1 91.94 167 ALA A CA 1
ATOM 1307 C C . ALA A 1 167 ? 2.738 -7.703 -20.312 1 91.94 167 ALA A C 1
ATOM 1309 O O . ALA A 1 167 ? 2.301 -8.844 -20.484 1 91.94 167 ALA A O 1
ATOM 1310 N N . TYR A 1 168 ? 2.168 -6.668 -20.859 1 93.25 168 TYR A N 1
ATOM 1311 C CA . TYR A 1 168 ? 0.952 -6.793 -21.656 1 93.25 168 TYR A CA 1
ATOM 1312 C C . TYR A 1 168 ? 1.214 -7.578 -22.938 1 93.25 168 TYR A C 1
ATOM 1314 O O . TYR A 1 168 ? 0.424 -8.445 -23.312 1 93.25 168 TYR A O 1
ATOM 1322 N N . ALA A 1 169 ? 2.297 -7.301 -23.547 1 90.5 169 ALA A N 1
ATOM 1323 C CA . ALA A 1 169 ? 2.635 -7.957 -24.812 1 90.5 169 ALA A CA 1
ATOM 1324 C C . ALA A 1 169 ? 2.84 -9.453 -24.609 1 90.5 169 ALA A C 1
ATOM 1326 O O . ALA A 1 169 ? 2.559 -10.25 -25.516 1 90.5 169 ALA A O 1
ATOM 1327 N N . ASN A 1 170 ? 3.258 -9.781 -23.453 1 90 170 ASN A N 1
ATOM 1328 C CA . ASN A 1 170 ? 3.506 -11.188 -23.141 1 90 170 ASN A CA 1
ATOM 1329 C C . ASN A 1 170 ? 2.23 -11.898 -22.688 1 90 170 ASN A C 1
ATOM 1331 O O . ASN A 1 170 ? 2.266 -13.062 -22.312 1 90 170 ASN A O 1
ATOM 1335 N N . GLY A 1 171 ? 1.12 -11.18 -22.719 1 93.25 171 GLY A N 1
ATOM 1336 C CA . GLY A 1 171 ? -0.167 -11.789 -22.422 1 93.25 171 GLY A CA 1
ATOM 1337 C C . GLY A 1 171 ? -0.526 -11.727 -20.953 1 93.25 171 GLY A C 1
ATOM 1338 O O . GLY A 1 171 ? -1.526 -12.312 -20.516 1 93.25 171 GLY A O 1
ATOM 1339 N N . GLY A 1 172 ? 0.275 -11.016 -20.109 1 96.12 172 GLY A N 1
ATOM 1340 C CA . GLY A 1 172 ? -0.014 -10.875 -18.688 1 96.12 172 GLY A CA 1
ATOM 1341 C C . GLY A 1 172 ? -0.854 -9.656 -18.359 1 96.12 172 GLY A C 1
ATOM 1342 O O . GLY A 1 172 ? -1.379 -9 -19.266 1 96.12 172 GLY A O 1
ATOM 1343 N N . GLU A 1 173 ? -1.137 -9.516 -17.141 1 97.75 173 GLU A N 1
ATOM 1344 C CA . GLU A 1 173 ? -1.831 -8.344 -16.609 1 97.75 173 GLU A CA 1
ATOM 1345 C C . GLU A 1 173 ? -1.016 -7.668 -15.508 1 97.75 173 GLU A C 1
ATOM 1347 O O . GLU A 1 173 ? -1.145 -8.016 -14.328 1 97.75 173 GLU A O 1
ATOM 1352 N N . PRO A 1 174 ? -0.23 -6.629 -15.891 1 97 174 PRO A N 1
ATOM 1353 C CA . PRO A 1 174 ? 0.655 -5.988 -14.922 1 97 174 PRO A CA 1
ATOM 1354 C C . PRO A 1 174 ? -0.11 -5.312 -13.781 1 97 174 PRO A C 1
ATOM 1356 O O . PRO A 1 174 ? 0.443 -5.102 -12.703 1 97 174 PRO A O 1
ATOM 1359 N N . ASP A 1 175 ? -1.369 -4.965 -13.992 1 97.94 175 ASP A N 1
ATOM 1360 C CA . ASP A 1 175 ? -2.172 -4.328 -12.953 1 97.94 175 ASP A CA 1
ATOM 1361 C C . ASP A 1 175 ? -3.125 -5.332 -12.305 1 97.94 175 ASP A C 1
ATOM 1363 O O . ASP A 1 175 ? -4.289 -5.012 -12.055 1 97.94 175 ASP A O 1
ATOM 1367 N N . ALA A 1 176 ? -2.598 -6.508 -12.117 1 98.62 176 ALA A N 1
ATOM 1368 C CA . ALA A 1 176 ? -3.398 -7.645 -11.672 1 98.62 176 ALA A CA 1
ATOM 1369 C C . ALA A 1 176 ? -3.988 -7.387 -10.281 1 98.62 176 ALA A C 1
ATOM 1371 O O . ALA A 1 176 ? -5.113 -7.797 -10 1 98.62 176 ALA A O 1
ATOM 1372 N N . GLY A 1 177 ? -3.211 -6.711 -9.414 1 98.69 177 GLY A N 1
ATOM 1373 C CA . GLY A 1 177 ? -3.623 -6.547 -8.031 1 98.69 177 GLY A CA 1
ATOM 1374 C C . GLY A 1 177 ? -5.02 -5.977 -7.887 1 98.69 177 GLY A C 1
ATOM 1375 O O . GLY A 1 177 ? -5.812 -6.457 -7.07 1 98.69 177 GLY A O 1
ATOM 1376 N N . ARG A 1 178 ? -5.359 -5.027 -8.695 1 98.69 178 ARG A N 1
ATOM 1377 C CA . ARG A 1 178 ? -6.637 -4.332 -8.57 1 98.69 178 ARG A CA 1
ATOM 1378 C C . ARG A 1 178 ? -7.766 -5.148 -9.188 1 98.69 178 ARG A C 1
ATOM 1380 O O . ARG A 1 178 ? -8.945 -4.828 -9.008 1 98.69 178 ARG A O 1
ATOM 1387 N N . ARG A 1 179 ? -7.469 -6.238 -9.836 1 98.69 179 ARG A N 1
ATOM 1388 C CA . ARG A 1 179 ? -8.469 -7 -10.586 1 98.69 179 ARG A CA 1
ATOM 1389 C C . ARG A 1 179 ? -8.82 -8.297 -9.859 1 98.69 179 ARG A C 1
ATOM 1391 O O . ARG A 1 179 ? -9.734 -9.016 -10.273 1 98.69 179 ARG A O 1
ATOM 1398 N N . LEU A 1 180 ? -8.117 -8.617 -8.812 1 98.88 180 LEU A N 1
ATOM 1399 C CA . LEU A 1 180 ? -8.227 -9.922 -8.172 1 98.88 180 LEU A CA 1
ATOM 1400 C C . LEU A 1 180 ? -9.664 -10.188 -7.723 1 98.88 180 LEU A C 1
ATOM 1402 O O . LEU A 1 180 ? -10.18 -11.297 -7.895 1 98.88 180 LEU A O 1
ATOM 1406 N N . LEU A 1 181 ? -10.289 -9.156 -7.137 1 98.69 181 LEU A N 1
ATOM 1407 C CA . LEU A 1 181 ? -11.656 -9.32 -6.652 1 98.69 181 LEU A CA 1
ATOM 1408 C C . LEU A 1 181 ? -12.602 -9.68 -7.801 1 98.69 181 LEU A C 1
ATOM 1410 O O . LEU A 1 181 ? -13.375 -10.633 -7.699 1 98.69 181 LEU A O 1
ATOM 1414 N N . ALA A 1 182 ? -12.484 -8.961 -8.883 1 98.75 182 ALA A N 1
ATOM 1415 C CA . ALA A 1 182 ? -13.32 -9.211 -10.062 1 98.75 182 ALA A CA 1
ATOM 1416 C C . ALA A 1 182 ? -13.062 -10.602 -10.633 1 98.75 182 ALA A C 1
ATOM 1418 O O . ALA A 1 182 ? -14 -11.305 -11 1 98.75 182 ALA A O 1
ATOM 1419 N N . TRP A 1 183 ? -11.797 -11.008 -10.703 1 98.81 183 TRP A N 1
ATOM 1420 C CA . TRP A 1 183 ? -11.445 -12.328 -11.227 1 98.81 183 TRP A CA 1
ATOM 1421 C C . TRP A 1 183 ? -12 -13.43 -10.328 1 98.81 183 TRP A C 1
ATOM 1423 O O . TRP A 1 183 ? -12.461 -14.461 -10.82 1 98.81 183 TRP A O 1
ATOM 1433 N N . ALA A 1 184 ? -11.922 -13.211 -9.031 1 98.62 184 ALA A N 1
ATOM 1434 C CA . ALA A 1 184 ? -12.461 -14.195 -8.094 1 98.62 184 ALA A CA 1
ATOM 1435 C C . ALA A 1 184 ? -13.961 -14.391 -8.305 1 98.62 184 ALA A C 1
ATOM 1437 O O . ALA A 1 184 ? -14.445 -15.523 -8.328 1 98.62 184 ALA A O 1
ATOM 1438 N N . HIS A 1 185 ? -14.672 -13.273 -8.438 1 98.19 185 HIS A N 1
ATOM 1439 C CA . HIS A 1 185 ? -16.094 -13.344 -8.703 1 98.19 185 HIS A CA 1
ATOM 1440 C C . HIS A 1 185 ? -16.391 -14.094 -10 1 98.19 185 HIS A C 1
ATOM 1442 O O . HIS A 1 185 ? -17.234 -14.984 -10.031 1 98.19 185 HIS A O 1
ATOM 1448 N N . ALA A 1 186 ? -15.68 -13.773 -10.992 1 98.38 186 ALA A N 1
ATOM 1449 C CA . ALA A 1 186 ? -15.867 -14.398 -12.305 1 98.38 186 ALA A CA 1
ATOM 1450 C C . ALA A 1 186 ? -15.562 -15.891 -12.25 1 98.38 186 ALA A C 1
ATOM 1452 O O . ALA A 1 186 ? -16.141 -16.672 -13.008 1 98.38 186 ALA A O 1
ATOM 1453 N N . ALA A 1 187 ? -14.664 -16.281 -11.367 1 98.31 187 ALA A N 1
ATOM 1454 C CA . ALA A 1 187 ? -14.25 -17.672 -11.234 1 98.31 187 ALA A CA 1
ATOM 1455 C C . ALA A 1 187 ? -15.234 -18.453 -10.367 1 98.31 187 ALA A C 1
ATOM 1457 O O . ALA A 1 187 ? -15.086 -19.672 -10.195 1 98.31 187 ALA A O 1
ATOM 1458 N N . GLY A 1 188 ? -16.188 -17.781 -9.742 1 96.25 188 GLY A N 1
ATOM 1459 C CA . GLY A 1 188 ? -17.203 -18.453 -8.953 1 96.25 188 GLY A CA 1
ATOM 1460 C C . GLY A 1 188 ? -16.812 -18.656 -7.504 1 96.25 188 GLY A C 1
ATOM 1461 O O . GLY A 1 188 ? -17.453 -19.438 -6.785 1 96.25 188 GLY A O 1
ATOM 1462 N N . LEU A 1 189 ? -15.773 -17.953 -7.074 1 96.88 189 LEU A N 1
ATOM 1463 C CA . LEU A 1 189 ? -15.422 -18 -5.66 1 96.88 189 LEU A CA 1
ATOM 1464 C C . LEU A 1 189 ? -16.438 -17.219 -4.824 1 96.88 189 LEU A C 1
ATOM 1466 O O . LEU A 1 189 ? -16.984 -16.219 -5.285 1 96.88 189 LEU A O 1
ATOM 1470 N N . THR A 1 190 ? -16.609 -17.703 -3.586 1 91.12 190 THR A N 1
ATOM 1471 C CA . THR A 1 190 ? -17.578 -17.062 -2.703 1 91.12 190 THR A CA 1
ATOM 1472 C C . THR A 1 190 ? -16.906 -16.562 -1.428 1 91.12 190 THR A C 1
ATOM 1474 O O . THR A 1 190 ? -15.766 -16.922 -1.142 1 91.12 190 THR A O 1
ATOM 1477 N N . ALA A 1 191 ? -17.641 -15.734 -0.667 1 95 191 ALA A N 1
ATOM 1478 C CA . ALA A 1 191 ? -17.141 -15.195 0.593 1 95 191 ALA A CA 1
ATOM 1479 C C . ALA A 1 191 ? -15.75 -14.609 0.42 1 95 191 ALA A C 1
ATOM 1481 O O . ALA A 1 191 ? -14.828 -14.953 1.17 1 95 191 ALA A O 1
ATOM 1482 N N . VAL A 1 192 ? -15.633 -13.812 -0.618 1 97.69 192 VAL A N 1
ATOM 1483 C CA . VAL A 1 192 ? -14.328 -13.258 -0.971 1 97.69 192 VAL A CA 1
ATOM 1484 C C . VAL A 1 192 ? -14.016 -12.055 -0.085 1 97.69 192 VAL A C 1
ATOM 1486 O O . VAL A 1 192 ? -14.82 -11.125 0.007 1 97.69 192 VAL A O 1
ATOM 1489 N N . THR A 1 193 ? -12.914 -12.078 0.569 1 97.38 193 THR A N 1
ATOM 1490 C CA . THR A 1 193 ? -12.391 -10.938 1.32 1 97.38 193 THR A CA 1
ATOM 1491 C C . THR A 1 193 ? -11.25 -10.266 0.564 1 97.38 193 THR A C 1
ATOM 1493 O O . THR A 1 193 ? -10.164 -10.836 0.44 1 97.38 193 THR A O 1
ATOM 1496 N N . PRO A 1 194 ? -11.469 -9.102 0.074 1 97.88 194 PRO A N 1
ATOM 1497 C CA . PRO A 1 194 ? -10.414 -8.352 -0.605 1 97.88 194 PRO A CA 1
ATOM 1498 C C . PRO A 1 194 ? -9.625 -7.453 0.346 1 97.88 194 PRO A C 1
ATOM 1500 O O . PRO A 1 194 ? -10.211 -6.777 1.193 1 97.88 194 PRO A O 1
ATOM 1503 N N . THR A 1 195 ? -8.32 -7.488 0.275 1 96.88 195 THR A N 1
ATOM 1504 C CA . THR A 1 195 ? -7.426 -6.602 1.008 1 96.88 195 THR A CA 1
ATOM 1505 C C . THR A 1 195 ? -6.27 -6.148 0.121 1 96.88 195 THR A C 1
ATOM 1507 O O . THR A 1 195 ? -6.203 -6.508 -1.056 1 96.88 195 THR A O 1
ATOM 1510 N N . ALA A 1 196 ? -5.465 -5.285 0.639 1 97.88 196 ALA A N 1
ATOM 1511 C CA . ALA A 1 196 ? -4.254 -4.84 -0.045 1 97.88 196 ALA A CA 1
ATOM 1512 C C . ALA A 1 196 ? -3.121 -4.602 0.948 1 97.88 196 ALA A C 1
ATOM 1514 O O . ALA A 1 196 ? -3.367 -4.297 2.119 1 97.88 196 ALA A O 1
ATOM 1515 N N . THR A 1 197 ? -1.938 -4.793 0.467 1 97 197 THR A N 1
ATOM 1516 C CA . THR A 1 197 ? -0.725 -4.48 1.216 1 97 197 THR A CA 1
ATOM 1517 C C . THR A 1 197 ? 0.277 -3.736 0.339 1 97 197 THR A C 1
ATOM 1519 O O . THR A 1 197 ? 0.037 -3.537 -0.854 1 97 197 THR A O 1
ATOM 1522 N N . VAL A 1 198 ? 1.34 -3.232 1.006 1 96.62 198 VAL A N 1
ATOM 1523 C CA . VAL A 1 198 ? 2.355 -2.459 0.298 1 96.62 198 VAL A CA 1
ATOM 1524 C C . VAL A 1 198 ? 3.732 -3.072 0.536 1 96.62 198 VAL A C 1
ATOM 1526 O O . VAL A 1 198 ? 4.008 -3.592 1.619 1 96.62 198 VAL A O 1
ATOM 1529 N N . TRP A 1 199 ? 4.492 -3.158 -0.488 1 95.88 199 TRP A N 1
ATOM 1530 C CA . TRP A 1 199 ? 5.938 -3.285 -0.33 1 95.88 199 TRP A CA 1
ATOM 1531 C C . TRP A 1 199 ? 6.613 -1.92 -0.412 1 95.88 199 TRP A C 1
ATOM 1533 O O . TRP A 1 199 ? 6.234 -1.08 -1.23 1 95.88 199 TRP A O 1
ATOM 1543 N N . CYS A 1 200 ? 7.531 -1.707 0.451 1 96.56 200 CYS A N 1
ATOM 1544 C CA . CYS A 1 200 ? 8.273 -0.451 0.494 1 96.56 200 CYS A CA 1
ATOM 1545 C C . CYS A 1 200 ? 9.773 -0.704 0.563 1 96.56 200 CYS A C 1
ATOM 1547 O O . CYS A 1 200 ? 10.234 -1.499 1.384 1 96.56 200 CYS A O 1
ATOM 1549 N N . TYR A 1 201 ? 10.508 -0.079 -0.303 1 96.81 201 TYR A N 1
ATOM 1550 C CA . TYR A 1 201 ? 11.969 -0.138 -0.355 1 96.81 201 TYR A CA 1
ATOM 1551 C C . TYR A 1 201 ? 12.578 1.238 -0.124 1 96.81 201 TYR A C 1
ATOM 1553 O O . TYR A 1 201 ? 12.602 2.074 -1.03 1 96.81 201 TYR A O 1
ATOM 1561 N N . ALA A 1 202 ? 13.117 1.383 1.132 1 97.25 202 ALA A N 1
ATOM 1562 C CA . ALA A 1 202 ? 13.562 2.738 1.443 1 97.25 202 ALA A CA 1
ATOM 1563 C C . ALA A 1 202 ? 14.82 2.715 2.309 1 97.25 202 ALA A C 1
ATOM 1565 O O . ALA A 1 202 ? 15.516 3.725 2.426 1 97.25 202 ALA A O 1
ATOM 1566 N N . THR A 1 203 ? 15.102 1.633 3.027 1 94.19 203 THR A N 1
ATOM 1567 C CA . THR A 1 203 ? 16.359 1.535 3.76 1 94.19 203 THR A CA 1
ATOM 1568 C C . THR A 1 203 ? 17.531 1.334 2.803 1 94.19 203 THR A C 1
ATOM 1570 O O . THR A 1 203 ? 17.344 0.909 1.661 1 94.19 203 THR A O 1
ATOM 1573 N N . PRO A 1 204 ? 18.703 1.602 3.285 1 94.06 204 PRO A N 1
ATOM 1574 C CA . PRO A 1 204 ? 19.859 1.396 2.4 1 94.06 204 PRO A CA 1
ATOM 1575 C C . PRO A 1 204 ? 19.938 -0.027 1.852 1 94.06 204 PRO A C 1
ATOM 1577 O O . PRO A 1 204 ? 20.188 -0.221 0.659 1 94.06 204 PRO A O 1
ATOM 1580 N N . ALA A 1 205 ? 19.641 -0.991 2.676 1 92 205 ALA A N 1
ATOM 1581 C CA . ALA A 1 205 ? 19.688 -2.387 2.248 1 92 205 ALA A CA 1
ATOM 1582 C C . ALA A 1 205 ? 18.594 -2.686 1.234 1 92 205 ALA A C 1
ATOM 1584 O O . ALA A 1 205 ? 18.828 -3.377 0.24 1 92 205 ALA A O 1
ATOM 1585 N N . ASP A 1 206 ? 17.391 -2.143 1.484 1 92.44 206 ASP A N 1
ATOM 1586 C CA . ASP A 1 206 ? 16.266 -2.311 0.555 1 92.44 206 ASP A CA 1
ATOM 1587 C C . ASP A 1 206 ? 16.609 -1.733 -0.818 1 92.44 206 ASP A C 1
ATOM 1589 O O . ASP A 1 206 ? 16.375 -2.375 -1.843 1 92.44 206 ASP A O 1
ATOM 1593 N N . ARG A 1 207 ? 17.141 -0.574 -0.768 1 95.56 207 ARG A N 1
ATOM 1594 C CA . ARG A 1 207 ? 17.422 0.139 -2.008 1 95.56 207 ARG A CA 1
ATOM 1595 C C . ARG A 1 207 ? 18.516 -0.572 -2.807 1 95.56 207 ARG A C 1
ATOM 1597 O O . ARG A 1 207 ? 18.406 -0.707 -4.027 1 95.56 207 ARG A O 1
ATOM 1604 N N . ALA A 1 208 ? 19.547 -0.963 -2.102 1 94.44 208 ALA A N 1
ATOM 1605 C CA . ALA A 1 208 ? 20.625 -1.684 -2.77 1 94.44 208 ALA A CA 1
ATOM 1606 C C . ALA A 1 208 ? 20.094 -2.945 -3.449 1 94.44 208 ALA A C 1
ATOM 1608 O O . ALA A 1 208 ? 20.453 -3.236 -4.594 1 94.44 208 ALA A O 1
ATOM 1609 N N . TRP A 1 209 ? 19.266 -3.576 -2.773 1 91.06 209 TRP A N 1
ATOM 1610 C CA . TRP A 1 209 ? 18.703 -4.816 -3.307 1 91.06 209 TRP A CA 1
ATOM 1611 C C . TRP A 1 209 ? 17.781 -4.531 -4.48 1 91.06 209 TRP A C 1
ATOM 1613 O O . TRP A 1 209 ? 18 -5.031 -5.586 1 91.06 209 TRP A O 1
ATOM 1623 N N . TRP A 1 210 ? 16.797 -3.729 -4.285 1 93.94 210 TRP A N 1
ATOM 1624 C CA . TRP A 1 210 ? 15.75 -3.467 -5.273 1 93.94 210 TRP A CA 1
ATOM 1625 C C . TRP A 1 210 ? 16.328 -2.75 -6.492 1 93.94 210 TRP A C 1
ATOM 1627 O O . TRP A 1 210 ? 16.078 -3.158 -7.629 1 93.94 210 TRP A O 1
ATOM 1637 N N . GLY A 1 211 ? 17.031 -1.682 -6.215 1 95.25 211 GLY A N 1
ATOM 1638 C CA . GLY A 1 211 ? 17.672 -0.96 -7.305 1 95.25 211 GLY A CA 1
ATOM 1639 C C . GLY A 1 211 ? 18.656 -1.807 -8.086 1 95.25 211 GLY A C 1
ATOM 1640 O O . GLY A 1 211 ? 18.703 -1.729 -9.32 1 95.25 211 GLY A O 1
ATOM 1641 N N . GLY A 1 212 ? 19.469 -2.6 -7.363 1 93.81 212 GLY A N 1
ATOM 1642 C CA . GLY A 1 212 ? 20.406 -3.502 -8.023 1 93.81 212 GLY A CA 1
ATOM 1643 C C . GLY A 1 212 ? 19.703 -4.543 -8.883 1 93.81 212 GLY A C 1
ATOM 1644 O O . GLY A 1 212 ? 20.141 -4.82 -10.008 1 93.81 212 GLY A O 1
ATOM 1645 N N . LEU A 1 213 ? 18.625 -5.082 -8.359 1 90.12 213 LEU A N 1
ATOM 1646 C CA . LEU A 1 213 ? 17.844 -6.074 -9.086 1 90.12 213 LEU A CA 1
ATOM 1647 C C . LEU A 1 213 ? 17.375 -5.512 -10.422 1 90.12 213 LEU A C 1
ATOM 1649 O O . LEU A 1 213 ? 17.562 -6.133 -11.469 1 90.12 213 LEU A O 1
ATOM 1653 N N . TRP A 1 214 ? 16.781 -4.363 -10.383 1 94.31 214 TRP A N 1
ATOM 1654 C CA . TRP A 1 214 ? 16.188 -3.811 -11.594 1 94.31 214 TRP A CA 1
ATOM 1655 C C . TRP A 1 214 ? 17.266 -3.291 -12.539 1 94.31 214 TRP A C 1
ATOM 1657 O O . TRP A 1 214 ? 17.109 -3.34 -13.758 1 94.31 214 TRP A O 1
ATOM 1667 N N . ALA A 1 215 ? 18.391 -2.795 -11.961 1 95.06 215 ALA A N 1
ATOM 1668 C CA . ALA A 1 215 ? 19.5 -2.385 -12.797 1 95.06 215 ALA A CA 1
ATOM 1669 C C . ALA A 1 215 ? 20.016 -3.551 -13.633 1 95.06 215 ALA A C 1
ATOM 1671 O O . ALA A 1 215 ? 20.344 -3.383 -14.812 1 95.06 215 ALA A O 1
ATOM 1672 N N . ASP A 1 216 ? 20 -4.676 -13.062 1 92.31 216 ASP A N 1
ATOM 1673 C CA . ASP A 1 216 ? 20.469 -5.875 -13.758 1 92.31 216 ASP A CA 1
ATOM 1674 C C . ASP A 1 216 ? 19.391 -6.41 -14.703 1 92.31 216 ASP A C 1
ATOM 1676 O O . ASP A 1 216 ? 19.688 -6.742 -15.852 1 92.31 216 ASP A O 1
ATOM 1680 N N . ARG A 1 217 ? 18.172 -6.504 -14.242 1 89.94 217 ARG A N 1
ATOM 1681 C CA . ARG A 1 217 ? 17.062 -7.113 -14.984 1 89.94 217 ARG A CA 1
ATOM 1682 C C . ARG A 1 217 ? 16.828 -6.375 -16.297 1 89.94 217 ARG A C 1
ATOM 1684 O O . ARG A 1 217 ? 16.484 -6.996 -17.312 1 89.94 217 ARG A O 1
ATOM 1691 N N . ILE A 1 218 ? 16.969 -5.098 -16.25 1 92.19 218 ILE A N 1
ATOM 1692 C CA . ILE A 1 218 ? 16.641 -4.309 -17.438 1 92.19 218 ILE A CA 1
ATOM 1693 C C . ILE A 1 218 ? 17.688 -4.547 -18.516 1 92.19 218 ILE A C 1
ATOM 1695 O O . ILE A 1 218 ? 17.453 -4.254 -19.688 1 92.19 218 ILE A O 1
ATOM 1699 N N . LEU A 1 219 ? 18.906 -5.078 -18.203 1 88.06 219 LEU A N 1
ATOM 1700 C CA . LEU A 1 219 ? 19.969 -5.324 -19.172 1 88.06 219 LEU A CA 1
ATOM 1701 C C . LEU A 1 219 ? 20 -6.789 -19.578 1 88.06 219 LEU A C 1
ATOM 1703 O O . LEU A 1 219 ? 20.406 -7.117 -20.703 1 88.06 219 LEU A O 1
ATOM 1707 N N . HIS A 1 220 ? 19.656 -7.707 -18.766 1 80 220 HIS A N 1
ATOM 1708 C CA . HIS A 1 220 ? 19.984 -9.109 -18.984 1 80 220 HIS A CA 1
ATOM 1709 C C . HIS A 1 220 ? 18.766 -10 -18.828 1 80 220 HIS A C 1
ATOM 1711 O O . HIS A 1 220 ? 18.891 -11.211 -18.625 1 80 220 HIS A O 1
ATOM 1717 N N . SER A 1 221 ? 17.656 -9.602 -19.078 1 75.25 221 SER A N 1
ATOM 1718 C CA . SER A 1 221 ? 16.438 -10.375 -18.859 1 75.25 221 SER A CA 1
ATOM 1719 C C . SER A 1 221 ? 15.672 -10.57 -20.156 1 75.25 221 SER A C 1
ATOM 1721 O O . SER A 1 221 ? 16.078 -10.07 -21.203 1 75.25 221 SER A O 1
ATOM 1723 N N . ASP A 1 222 ? 14.727 -11.477 -19.938 1 76.44 222 ASP A N 1
ATOM 1724 C CA . ASP A 1 222 ? 13.766 -11.625 -21.016 1 76.44 222 ASP A CA 1
ATOM 1725 C C . ASP A 1 222 ? 13.125 -10.289 -21.375 1 76.44 222 ASP A C 1
ATOM 1727 O O . ASP A 1 222 ? 12.812 -10.031 -22.547 1 76.44 222 ASP A O 1
ATOM 1731 N N . LEU A 1 223 ? 13.078 -9.469 -20.453 1 78.69 223 LEU A N 1
ATOM 1732 C CA . LEU A 1 223 ? 12.57 -8.125 -20.688 1 78.69 223 LEU A CA 1
ATOM 1733 C C . LEU A 1 223 ? 13.461 -7.375 -21.672 1 78.69 223 LEU A C 1
ATOM 1735 O O . LEU A 1 223 ? 12.977 -6.781 -22.641 1 78.69 223 LEU A O 1
ATOM 1739 N N . ALA A 1 224 ? 14.742 -7.363 -21.391 1 83.12 224 ALA A N 1
ATOM 1740 C CA . ALA A 1 224 ? 15.695 -6.688 -22.266 1 83.12 224 ALA A CA 1
ATOM 1741 C C . ALA A 1 224 ? 15.602 -7.203 -23.703 1 83.12 224 ALA A C 1
ATOM 1743 O O . ALA A 1 224 ? 15.508 -6.418 -24.641 1 83.12 224 ALA A O 1
ATOM 1744 N N . ARG A 1 225 ? 15.516 -8.5 -23.812 1 85.12 225 ARG A N 1
ATOM 1745 C CA . ARG A 1 225 ? 15.445 -9.117 -25.125 1 85.12 225 ARG A CA 1
ATOM 1746 C C . ARG A 1 225 ? 14.172 -8.711 -25.859 1 85.12 225 ARG A C 1
ATOM 1748 O O . ARG A 1 225 ? 14.211 -8.375 -27.047 1 85.12 225 ARG A O 1
ATOM 1755 N N . SER A 1 226 ? 13.141 -8.75 -25.125 1 84.19 226 SER A N 1
ATOM 1756 C CA . SER A 1 226 ? 11.852 -8.398 -25.719 1 84.19 226 SER A CA 1
ATOM 1757 C C . SER A 1 226 ? 11.82 -6.945 -26.156 1 84.19 226 SER A C 1
ATOM 1759 O O . SER A 1 226 ? 11.367 -6.641 -27.266 1 84.19 226 SER A O 1
ATOM 1761 N N . VAL A 1 227 ? 12.281 -6.094 -25.375 1 85.75 227 VAL A N 1
ATOM 1762 C CA . VAL A 1 227 ? 12.266 -4.66 -25.641 1 85.75 227 VAL A CA 1
ATOM 1763 C C . VAL A 1 227 ? 13.156 -4.344 -26.828 1 85.75 227 VAL A C 1
ATOM 1765 O O . VAL A 1 227 ? 12.781 -3.545 -27.703 1 85.75 227 VAL A O 1
ATOM 1768 N N . LEU A 1 228 ? 14.273 -4.98 -26.938 1 85.38 228 LEU A N 1
ATOM 1769 C CA . LEU A 1 228 ? 15.188 -4.758 -28.047 1 85.38 228 LEU A CA 1
ATOM 1770 C C . LEU A 1 228 ? 14.625 -5.328 -29.344 1 85.38 228 LEU A C 1
ATOM 1772 O O . LEU A 1 228 ? 14.719 -4.699 -30.406 1 85.38 228 LEU A O 1
ATOM 1776 N N . ALA A 1 229 ? 13.984 -6.438 -29.219 1 87.12 229 ALA A N 1
ATOM 1777 C CA . ALA A 1 229 ? 13.43 -7.105 -30.406 1 87.12 229 ALA A CA 1
ATOM 1778 C C . ALA A 1 229 ? 12.273 -6.301 -31 1 87.12 229 ALA A C 1
ATOM 1780 O O . ALA A 1 229 ? 12.109 -6.254 -32.219 1 87.12 229 ALA A O 1
ATOM 1781 N N . THR A 1 230 ? 11.508 -5.621 -30.188 1 86.31 230 THR A N 1
ATOM 1782 C CA . THR A 1 230 ? 10.344 -4.859 -30.641 1 86.31 230 THR A CA 1
ATOM 1783 C C . THR A 1 230 ? 10.75 -3.457 -31.062 1 86.31 230 THR A C 1
ATOM 1785 O O . THR A 1 230 ? 9.969 -2.744 -31.703 1 86.31 230 THR A O 1
ATOM 1788 N N . GLY A 1 231 ? 11.961 -3.09 -30.625 1 86.88 231 GLY A N 1
ATOM 1789 C CA . GLY A 1 231 ? 12.43 -1.756 -30.953 1 86.88 231 GLY A CA 1
ATOM 1790 C C . GLY A 1 231 ? 11.891 -0.682 -30.031 1 86.88 231 GLY A C 1
ATOM 1791 O O . GLY A 1 231 ? 11.984 0.51 -30.328 1 86.88 231 GLY A O 1
ATOM 1792 N N . ALA A 1 232 ? 11.281 -1.099 -29.031 1 88.06 232 ALA A N 1
ATOM 1793 C CA . ALA A 1 232 ? 10.695 -0.146 -28.094 1 88.06 232 ALA A CA 1
ATOM 1794 C C . ALA A 1 232 ? 11.773 0.683 -27.406 1 88.06 232 ALA A C 1
ATOM 1796 O O . ALA A 1 232 ? 11.508 1.781 -26.906 1 88.06 232 ALA A O 1
ATOM 1797 N N . ALA A 1 233 ? 12.984 0.157 -27.297 1 91.56 233 ALA A N 1
ATOM 1798 C CA . ALA A 1 233 ? 14.141 0.845 -26.734 1 91.56 233 ALA A CA 1
ATOM 1799 C C . ALA A 1 233 ? 15.438 0.329 -27.344 1 91.56 233 ALA A C 1
ATOM 1801 O O . ALA A 1 233 ? 15.469 -0.759 -27.922 1 91.56 233 ALA A O 1
ATOM 1802 N N . THR A 1 234 ? 16.438 1.061 -27.188 1 93.75 234 THR A N 1
ATOM 1803 C CA . THR A 1 234 ? 17.766 0.671 -27.641 1 93.75 234 THR A CA 1
ATOM 1804 C C . THR A 1 234 ? 18.609 0.168 -26.484 1 93.75 234 THR A C 1
ATOM 1806 O O . THR A 1 234 ? 18.219 0.305 -25.312 1 93.75 234 THR A O 1
ATOM 1809 N N . GLU A 1 235 ? 19.734 -0.394 -26.891 1 93.56 235 GLU A N 1
ATOM 1810 C CA . GLU A 1 235 ? 20.688 -0.81 -25.859 1 93.56 235 GLU A CA 1
ATOM 1811 C C . GLU A 1 235 ? 21.141 0.378 -25.016 1 93.56 235 GLU A C 1
ATOM 1813 O O . GLU A 1 235 ? 21.328 0.251 -23.797 1 93.56 235 GLU A O 1
ATOM 1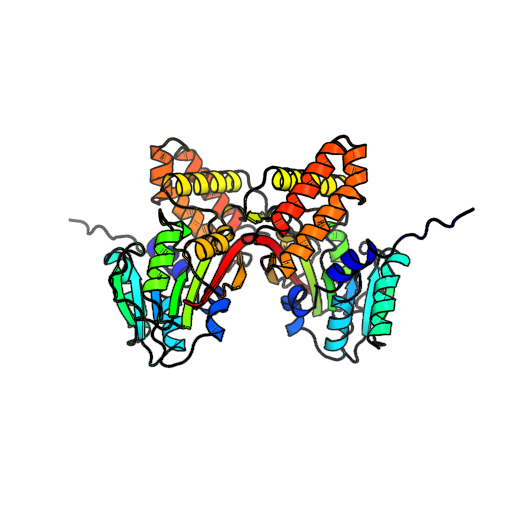818 N N . SER A 1 236 ? 21.312 1.482 -25.703 1 95.19 236 SER A N 1
ATOM 1819 C CA . SER A 1 236 ? 21.703 2.699 -25 1 95.19 236 SER A CA 1
ATOM 1820 C C . SER A 1 236 ? 20.625 3.139 -24.016 1 95.19 236 SER A C 1
ATOM 1822 O O . SER A 1 236 ? 20.938 3.598 -22.906 1 95.19 236 SER A O 1
ATOM 1824 N N . ASP A 1 237 ? 19.375 2.982 -24.406 1 95.5 237 ASP A N 1
ATOM 1825 C CA . ASP A 1 237 ? 18.266 3.293 -23.516 1 95.5 237 ASP A CA 1
ATOM 1826 C C . ASP A 1 237 ? 18.297 2.412 -22.266 1 95.5 237 ASP A C 1
ATOM 1828 O O . ASP A 1 237 ? 18.125 2.904 -21.141 1 95.5 237 ASP A O 1
ATOM 1832 N N . LEU A 1 238 ? 18.5 1.158 -22.469 1 96.06 238 LEU A N 1
ATOM 1833 C CA . LEU A 1 238 ? 18.5 0.211 -21.359 1 96.06 238 LEU A CA 1
ATOM 1834 C C . LEU A 1 238 ? 19.656 0.495 -20.406 1 96.06 238 LEU A C 1
ATOM 1836 O O . LEU A 1 238 ? 19.5 0.385 -19.188 1 96.06 238 LEU A O 1
ATOM 1840 N N . ARG A 1 239 ? 20.781 0.883 -20.922 1 96.69 239 ARG A N 1
ATOM 1841 C CA . ARG A 1 239 ? 21.922 1.229 -20.078 1 96.69 239 ARG A CA 1
ATOM 1842 C C . ARG A 1 239 ? 21.641 2.477 -19.25 1 96.69 239 ARG A C 1
ATOM 1844 O O . ARG A 1 239 ? 22.016 2.557 -18.078 1 96.69 239 ARG A O 1
ATOM 1851 N N . ARG A 1 240 ? 21 3.441 -19.875 1 97.69 240 ARG A N 1
ATOM 1852 C CA . ARG A 1 240 ? 20.625 4.66 -19.172 1 97.69 240 ARG A CA 1
ATOM 1853 C C . ARG A 1 240 ? 19.656 4.352 -18.031 1 97.69 240 ARG A C 1
ATOM 1855 O O . ARG A 1 240 ? 19.797 4.887 -16.938 1 97.69 240 ARG A O 1
ATOM 1862 N N . ILE A 1 241 ? 18.719 3.498 -18.281 1 97.81 241 ILE A N 1
ATOM 1863 C CA . ILE A 1 241 ? 17.75 3.102 -17.281 1 97.81 241 ILE A CA 1
ATOM 1864 C C . ILE A 1 241 ? 18.453 2.344 -16.156 1 97.81 241 ILE A C 1
ATOM 1866 O O . ILE A 1 241 ? 18.188 2.582 -14.969 1 97.81 241 ILE A O 1
ATOM 1870 N N . SER A 1 242 ? 19.328 1.452 -16.531 1 97.88 242 SER A N 1
ATOM 1871 C CA . SER A 1 242 ? 20.094 0.712 -15.539 1 97.88 242 SER A CA 1
ATOM 1872 C C . SER A 1 242 ? 20.875 1.654 -14.641 1 97.88 242 SER A C 1
ATOM 1874 O O . SER A 1 242 ? 20.875 1.497 -13.414 1 97.88 242 SER A O 1
ATOM 1876 N N . ALA A 1 243 ? 21.5 2.645 -15.227 1 98.38 243 ALA A N 1
ATOM 1877 C CA . ALA A 1 243 ? 22.281 3.625 -14.477 1 98.38 243 ALA A CA 1
ATOM 1878 C C . ALA A 1 243 ? 21.375 4.426 -13.531 1 98.38 243 ALA A C 1
ATOM 1880 O O . ALA A 1 243 ? 21.781 4.773 -12.422 1 98.38 243 ALA A O 1
ATOM 1881 N N . ALA A 1 244 ? 20.219 4.73 -13.953 1 98.62 244 ALA A N 1
ATOM 1882 C CA . ALA A 1 244 ? 19.266 5.48 -13.133 1 98.62 244 ALA A CA 1
ATOM 1883 C C . ALA A 1 244 ? 18.844 4.676 -11.906 1 98.62 244 ALA A C 1
ATOM 1885 O O . ALA A 1 244 ? 18.672 5.234 -10.82 1 98.62 244 ALA A O 1
ATOM 1886 N N . TRP A 1 245 ? 18.672 3.359 -12.062 1 98.31 245 TRP A N 1
ATOM 1887 C CA . TRP A 1 245 ? 18.359 2.496 -10.93 1 98.31 245 TRP A CA 1
ATOM 1888 C C . TRP A 1 245 ? 19.484 2.5 -9.906 1 98.31 245 TRP A C 1
ATOM 1890 O O . TRP A 1 245 ? 19.234 2.555 -8.695 1 98.31 245 TRP A O 1
ATOM 1900 N N . ARG A 1 246 ? 20.688 2.451 -10.383 1 98.19 246 ARG A N 1
ATOM 1901 C CA . ARG A 1 246 ? 21.828 2.482 -9.477 1 98.19 246 ARG A CA 1
ATOM 1902 C C . ARG A 1 246 ? 21.922 3.824 -8.758 1 98.19 246 ARG A C 1
ATOM 1904 O O . ARG A 1 246 ? 22.266 3.879 -7.578 1 98.19 246 ARG A O 1
ATOM 1911 N N . ALA A 1 247 ? 21.688 4.875 -9.516 1 98.56 247 ALA A N 1
ATOM 1912 C CA . ALA A 1 247 ? 21.688 6.199 -8.906 1 98.56 247 ALA A CA 1
ATOM 1913 C C . ALA A 1 247 ? 20.609 6.312 -7.832 1 98.56 247 ALA A C 1
ATOM 1915 O O . ALA A 1 247 ? 20.844 6.855 -6.75 1 98.56 247 ALA A O 1
ATOM 1916 N N . TRP A 1 248 ? 19.438 5.781 -8.125 1 98.56 248 TRP A N 1
ATOM 1917 C CA . TRP A 1 248 ? 18.344 5.773 -7.148 1 98.56 248 TRP A CA 1
ATOM 1918 C C . TRP A 1 248 ? 18.734 4.984 -5.906 1 98.56 248 TRP A C 1
ATOM 1920 O O . TRP A 1 248 ? 18.5 5.43 -4.781 1 98.56 248 TRP A O 1
ATOM 1930 N N . ALA A 1 249 ? 19.328 3.811 -6.129 1 97.75 249 ALA A N 1
ATOM 1931 C CA . ALA A 1 249 ? 19.719 2.945 -5.023 1 97.75 249 ALA A CA 1
ATOM 1932 C C . ALA A 1 249 ? 20.734 3.645 -4.117 1 97.75 249 ALA A C 1
ATOM 1934 O O . ALA A 1 249 ? 20.75 3.418 -2.906 1 97.75 249 ALA A O 1
ATOM 1935 N N . ALA A 1 250 ? 21.531 4.539 -4.672 1 97.94 250 ALA A N 1
ATOM 1936 C CA . ALA A 1 250 ? 22.609 5.199 -3.939 1 97.94 250 ALA A CA 1
ATOM 1937 C C . ALA A 1 250 ? 22.109 6.457 -3.24 1 97.94 250 ALA A C 1
ATOM 1939 O O . ALA A 1 250 ? 22.781 7.004 -2.367 1 97.94 250 ALA A O 1
ATOM 1940 N N . ASP A 1 251 ? 20.969 6.949 -3.641 1 98.06 251 ASP A N 1
ATOM 1941 C CA . ASP A 1 251 ? 20.422 8.18 -3.078 1 98.06 251 ASP A CA 1
ATOM 1942 C C . ASP A 1 251 ? 19.859 7.941 -1.681 1 98.06 251 ASP A C 1
ATOM 1944 O O . ASP A 1 251 ? 18.953 7.129 -1.505 1 98.06 251 ASP A O 1
ATOM 1948 N N . GLY A 1 252 ? 20.312 8.664 -0.719 1 97.25 252 GLY A N 1
ATOM 1949 C CA . GLY A 1 252 ? 19.906 8.492 0.665 1 97.25 252 GLY A CA 1
ATOM 1950 C C . GLY A 1 252 ? 18.438 8.797 0.891 1 97.25 252 GLY A C 1
ATOM 1951 O O . GLY A 1 252 ? 17.875 8.398 1.909 1 97.25 252 GLY A O 1
ATOM 1952 N N . ASP A 1 253 ? 17.766 9.414 -0.078 1 98.06 253 ASP A N 1
ATOM 1953 C CA . ASP A 1 253 ? 16.359 9.766 0.023 1 98.06 253 ASP A CA 1
ATOM 1954 C C . ASP A 1 253 ? 15.5 8.805 -0.803 1 98.06 253 ASP A C 1
ATOM 1956 O O . ASP A 1 253 ? 14.297 9.039 -0.977 1 98.06 253 ASP A O 1
ATOM 1960 N N . GLY A 1 254 ? 16.125 7.789 -1.326 1 98.38 254 GLY A N 1
ATOM 1961 C CA . GLY A 1 254 ? 15.391 6.844 -2.15 1 98.38 254 GLY A CA 1
ATOM 1962 C C . GLY A 1 254 ? 14.25 6.172 -1.416 1 98.38 254 GLY A C 1
ATOM 1963 O O . GLY A 1 254 ? 14.406 5.727 -0.278 1 98.38 254 GLY A O 1
ATOM 1964 N N . TRP A 1 255 ? 13.117 6.172 -2.025 1 98.5 255 TRP A N 1
ATOM 1965 C CA . TRP A 1 255 ? 11.883 5.562 -1.543 1 98.5 255 TRP A CA 1
ATOM 1966 C C . TRP A 1 255 ? 11.078 4.98 -2.697 1 98.5 255 TRP A C 1
ATOM 1968 O O . TRP A 1 255 ? 10.836 5.66 -3.699 1 98.5 255 TRP A O 1
ATOM 1978 N N . PHE A 1 256 ? 10.766 3.725 -2.672 1 98.44 256 PHE A N 1
ATOM 1979 C CA . PHE A 1 256 ? 9.953 3.035 -3.674 1 98.44 256 PHE A CA 1
ATOM 1980 C C . PHE A 1 256 ? 8.852 2.225 -3.01 1 98.44 256 PHE A C 1
ATOM 1982 O O . PHE A 1 256 ? 9.078 1.55 -2.006 1 98.44 256 PHE A O 1
ATOM 1989 N N . ALA A 1 257 ? 7.617 2.328 -3.533 1 98.25 257 ALA A N 1
ATOM 1990 C CA . ALA A 1 257 ? 6.531 1.511 -2.992 1 98.25 257 ALA A CA 1
ATOM 1991 C C . ALA A 1 257 ? 5.637 0.979 -4.109 1 98.25 257 ALA A C 1
ATOM 1993 O O . ALA A 1 257 ? 5.566 1.566 -5.191 1 98.25 257 ALA A O 1
ATOM 1994 N N . LEU A 1 258 ? 5.02 -0.144 -3.832 1 96.38 258 LEU A N 1
ATOM 1995 C CA . LEU A 1 258 ? 4.008 -0.688 -4.734 1 96.38 258 LEU A CA 1
ATOM 1996 C C . LEU A 1 258 ? 2.891 -1.367 -3.951 1 96.38 258 LEU A C 1
ATOM 1998 O O . LEU A 1 258 ? 3.119 -1.885 -2.855 1 96.38 258 LEU A O 1
ATOM 2002 N N . VAL A 1 259 ? 1.718 -1.392 -4.559 1 98.31 259 VAL A N 1
ATOM 2003 C CA . VAL A 1 259 ? 0.53 -1.991 -3.961 1 98.31 259 VAL A CA 1
ATOM 2004 C C . VAL A 1 259 ? 0.392 -3.439 -4.426 1 98.31 259 VAL A C 1
ATOM 2006 O O . VAL A 1 259 ? 0.617 -3.746 -5.598 1 98.31 259 VAL A O 1
ATOM 2009 N N . ASN A 1 260 ? 0.092 -4.258 -3.502 1 98.44 260 ASN A N 1
ATOM 2010 C CA . ASN A 1 260 ? -0.344 -5.621 -3.795 1 98.44 260 ASN A CA 1
ATOM 2011 C C . ASN A 1 260 ? -1.809 -5.832 -3.426 1 98.44 260 ASN A C 1
ATOM 2013 O O . ASN A 1 260 ? -2.211 -5.578 -2.289 1 98.44 260 ASN A O 1
ATOM 2017 N N . GLY A 1 261 ? -2.621 -6.27 -4.398 1 98.69 261 GLY A N 1
ATOM 2018 C CA . GLY A 1 261 ? -3.955 -6.746 -4.066 1 98.69 261 GLY A CA 1
ATOM 2019 C C . GLY A 1 261 ? -3.967 -8.172 -3.547 1 98.69 261 GLY A C 1
ATOM 2020 O O . GLY A 1 261 ? -3.098 -8.977 -3.896 1 98.69 261 GLY A O 1
ATOM 2021 N N . GLU A 1 262 ? -4.934 -8.414 -2.691 1 98.81 262 GLU A N 1
ATOM 2022 C CA . GLU A 1 262 ? -5.082 -9.742 -2.109 1 98.81 262 GLU A CA 1
ATOM 2023 C C . GLU A 1 262 ? -6.543 -10.188 -2.113 1 98.81 262 GLU A C 1
ATOM 2025 O O . GLU A 1 262 ? -7.449 -9.359 -2.002 1 98.81 262 GLU A O 1
ATOM 2030 N N . ILE A 1 263 ? -6.75 -11.484 -2.211 1 98.62 263 ILE A N 1
ATOM 2031 C CA . ILE A 1 263 ? -8.062 -12.055 -1.931 1 98.62 263 ILE A CA 1
ATOM 2032 C C . ILE A 1 263 ? -7.906 -13.305 -1.074 1 98.62 263 ILE A C 1
ATOM 2034 O O . ILE A 1 263 ? -6.941 -14.062 -1.235 1 98.62 263 ILE A O 1
ATOM 2038 N N . LEU A 1 264 ? -8.742 -13.461 -0.148 1 98.5 264 LEU A N 1
ATOM 2039 C CA . LEU A 1 264 ? -9.016 -14.695 0.579 1 98.5 264 LEU A CA 1
ATOM 2040 C C . LEU A 1 264 ? -10.453 -15.156 0.342 1 98.5 264 LEU A C 1
ATOM 2042 O O . LEU A 1 264 ? -11.398 -14.414 0.622 1 98.5 264 LEU A O 1
ATOM 2046 N N . ALA A 1 265 ? -10.594 -16.328 -0.171 1 97.94 265 ALA A N 1
ATOM 2047 C CA . ALA A 1 265 ? -11.922 -16.812 -0.527 1 97.94 265 ALA A CA 1
ATOM 2048 C C . ALA A 1 265 ? -12.133 -18.25 -0.047 1 97.94 265 ALA A C 1
ATOM 2050 O O . ALA A 1 265 ? -11.172 -18.938 0.288 1 97.94 265 ALA A O 1
ATOM 2051 N N . ARG A 1 266 ? -13.367 -18.547 0.051 1 92.19 266 ARG A N 1
ATOM 2052 C CA . ARG A 1 266 ? -13.734 -19.938 0.302 1 92.19 266 ARG A CA 1
ATOM 2053 C C . ARG A 1 266 ? -14.156 -20.641 -0.988 1 92.19 266 ARG A C 1
ATOM 2055 O O . ARG A 1 266 ? -14.797 -20.031 -1.848 1 92.19 266 ARG A O 1
ATOM 2062 N N . ALA A 1 267 ? -13.75 -21.812 -1.113 1 87.75 267 ALA A N 1
ATOM 2063 C CA . ALA A 1 267 ? -14.078 -22.609 -2.301 1 87.75 267 ALA A CA 1
ATOM 2064 C C . ALA A 1 267 ? -15.477 -23.203 -2.188 1 87.75 267 ALA A C 1
ATOM 2066 O O . ALA A 1 267 ? -15.961 -23.469 -1.084 1 87.75 267 ALA A O 1
ATOM 2067 N N . MET B 1 1 ? -42.688 33.281 9.445 1 29.12 1 MET B N 1
ATOM 2068 C CA . MET B 1 1 ? -41.469 33.312 8.625 1 29.12 1 MET B CA 1
ATOM 2069 C C . MET B 1 1 ? -40.781 31.922 8.602 1 29.12 1 MET B C 1
ATOM 2071 O O . MET B 1 1 ? -40.562 31.328 9.648 1 29.12 1 MET B O 1
ATOM 2075 N N . PRO B 1 2 ? -40.906 31.031 7.582 1 30.69 2 PRO B N 1
ATOM 2076 C CA . PRO B 1 2 ? -40.625 29.594 7.625 1 30.69 2 PRO B CA 1
ATOM 2077 C C . PRO B 1 2 ? -39.156 29.312 7.934 1 30.69 2 PRO B C 1
ATOM 2079 O O . PRO B 1 2 ? -38.281 30.125 7.625 1 30.69 2 PRO B O 1
ATOM 2082 N N . ASP B 1 3 ? -38.781 28.625 9.039 1 27.91 3 ASP B N 1
ATOM 2083 C CA . ASP B 1 3 ? -37.531 28.234 9.672 1 27.91 3 ASP B CA 1
ATOM 2084 C C . ASP B 1 3 ? -36.656 27.391 8.719 1 27.91 3 ASP B C 1
ATOM 2086 O O . ASP B 1 3 ? -37.156 26.422 8.141 1 27.91 3 ASP B O 1
ATOM 2090 N N . ALA B 1 4 ? -35.719 28 8 1 28.91 4 ALA B N 1
ATOM 2091 C CA . ALA B 1 4 ? -34.75 27.359 7.125 1 28.91 4 ALA B CA 1
ATOM 2092 C C . ALA B 1 4 ? -34.188 26.078 7.762 1 28.91 4 ALA B C 1
ATOM 2094 O O . ALA B 1 4 ? -33.469 26.141 8.758 1 28.91 4 ALA B O 1
ATOM 2095 N N . VAL B 1 5 ? -34.906 24.922 7.773 1 29.56 5 VAL B N 1
ATOM 2096 C CA . VAL B 1 5 ? -34.469 23.594 8.234 1 29.56 5 VAL B CA 1
ATOM 2097 C C . VAL B 1 5 ? -33.188 23.188 7.516 1 29.56 5 VAL B C 1
ATOM 2099 O O . VAL B 1 5 ? -33.156 23.062 6.289 1 29.56 5 VAL B O 1
ATOM 2102 N N . TYR B 1 6 ? -31.953 23.562 7.953 1 28.27 6 TYR B N 1
ATOM 2103 C CA . TYR B 1 6 ? -30.641 23 7.668 1 28.27 6 TYR B CA 1
ATOM 2104 C C . TYR B 1 6 ? -30.703 21.484 7.535 1 28.27 6 TYR B C 1
ATOM 2106 O O . TYR B 1 6 ? -30.938 20.781 8.523 1 28.27 6 TYR B O 1
ATOM 2114 N N . THR B 1 7 ? -31.203 20.938 6.441 1 29.55 7 THR B N 1
ATOM 2115 C CA . THR B 1 7 ? -31.391 19.516 6.129 1 29.55 7 THR B CA 1
ATOM 2116 C C . THR B 1 7 ? -30.125 18.719 6.473 1 29.55 7 THR B C 1
ATOM 2118 O O . THR B 1 7 ? -29.031 19.078 6.059 1 29.55 7 THR B O 1
ATOM 2121 N N . HIS B 1 8 ? -29.969 17.875 7.57 1 30.92 8 HIS B N 1
ATOM 2122 C CA . HIS B 1 8 ? -29.172 16.875 8.281 1 30.92 8 HIS B CA 1
ATOM 2123 C C . HIS B 1 8 ? -28.562 15.867 7.316 1 30.92 8 HIS B C 1
ATOM 2125 O O . HIS B 1 8 ? -27.875 14.938 7.738 1 30.92 8 HIS B O 1
ATOM 2131 N N . GLY B 1 9 ? -29.031 15.695 6.117 1 32.97 9 GLY B N 1
ATOM 2132 C CA . GLY B 1 9 ? -28.547 14.625 5.266 1 32.97 9 GLY B CA 1
ATOM 2133 C C . GLY B 1 9 ? -27.062 14.766 4.93 1 32.97 9 GLY B C 1
ATOM 2134 O O . GLY B 1 9 ? -26.406 13.781 4.578 1 32.97 9 GLY B O 1
ATOM 2135 N N . HIS B 1 10 ? -26.625 15.875 4.52 1 37.69 10 HIS B N 1
ATOM 2136 C CA . HIS B 1 10 ? -25.266 16.141 4.066 1 37.69 10 HIS B CA 1
ATOM 2137 C C . HIS B 1 10 ? -24.25 15.828 5.168 1 37.69 10 HIS B C 1
ATOM 2139 O O . HIS B 1 10 ? -23.109 15.484 4.879 1 37.69 10 HIS B O 1
ATOM 2145 N N . HIS B 1 11 ? -24.562 15.984 6.477 1 36.03 11 HIS B N 1
ATOM 2146 C CA . HIS B 1 11 ? -23.703 15.945 7.656 1 36.03 11 HIS B CA 1
ATOM 2147 C C . HIS B 1 11 ? -23.375 14.508 8.047 1 36.03 11 HIS B C 1
ATOM 2149 O O . HIS B 1 11 ? -22.234 14.227 8.438 1 36.03 11 HIS B O 1
ATOM 2155 N N . GLU B 1 12 ? -24.312 13.617 7.914 1 38.44 12 GLU B N 1
ATOM 2156 C CA . GLU B 1 12 ? -24.047 12.258 8.383 1 38.44 12 GLU B CA 1
ATOM 2157 C C . GLU B 1 12 ? -22.984 11.578 7.523 1 38.44 12 GLU B C 1
ATOM 2159 O O . GLU B 1 12 ? -22.156 10.82 8.031 1 38.44 12 GLU B O 1
ATOM 2164 N N . SER B 1 13 ? -23.047 11.75 6.223 1 38.72 13 SER B N 1
ATOM 2165 C CA . SER B 1 13 ? -22.047 11.125 5.352 1 38.72 13 SER B CA 1
ATOM 2166 C C . SER B 1 13 ? -20.641 11.539 5.73 1 38.72 13 SER B C 1
ATOM 2168 O O . SER B 1 13 ? -19.719 10.719 5.715 1 38.72 13 SER B O 1
ATOM 2170 N N . VAL B 1 14 ? -20.438 12.812 5.938 1 40.88 14 VAL B N 1
ATOM 2171 C CA . VAL B 1 14 ? -19.125 13.297 6.371 1 40.88 14 VAL B CA 1
ATOM 2172 C C . VAL B 1 14 ? -18.797 12.719 7.746 1 40.88 14 VAL B C 1
ATOM 2174 O O . VAL B 1 14 ? -17.641 12.352 8.008 1 40.88 14 VAL B O 1
ATOM 2177 N N . LEU B 1 15 ? -19.969 12.586 8.555 1 41.97 15 LEU B N 1
ATOM 2178 C CA . LEU B 1 15 ? -19.688 12.039 9.883 1 41.97 15 LEU B CA 1
ATOM 2179 C C . LEU B 1 15 ? -19.328 10.562 9.805 1 41.97 15 LEU B C 1
ATOM 2181 O O . LEU B 1 15 ? -18.484 10.086 10.57 1 41.97 15 LEU B O 1
ATOM 2185 N N . ARG B 1 16 ? -20.062 9.82 8.992 1 43.44 16 ARG B N 1
ATOM 2186 C CA . ARG B 1 16 ? -19.766 8.398 8.844 1 43.44 16 ARG B CA 1
ATOM 2187 C C . ARG B 1 16 ? -18.328 8.188 8.344 1 43.44 16 ARG B C 1
ATOM 2189 O O . ARG B 1 16 ? -17.688 7.211 8.711 1 43.44 16 ARG B O 1
ATOM 2196 N N . SER B 1 17 ? -17.922 9.031 7.367 1 46.06 17 SER B N 1
ATOM 2197 C CA . SER B 1 17 ? -16.547 8.938 6.883 1 46.06 17 SER B CA 1
ATOM 2198 C C . SER B 1 17 ? -15.555 9.078 8.031 1 46.06 17 SER B C 1
ATOM 2200 O O . SER B 1 17 ? -14.531 8.391 8.055 1 46.06 17 SER B O 1
ATOM 2202 N N . HIS B 1 18 ? -15.961 10.086 9.039 1 48.72 18 HIS B N 1
ATOM 2203 C CA . HIS B 1 18 ? -15 10.602 10 1 48.72 18 HIS B CA 1
ATOM 2204 C C . HIS B 1 18 ? -14.688 9.578 11.086 1 48.72 18 HIS B C 1
ATOM 2206 O O . HIS B 1 18 ? -13.703 9.711 11.812 1 48.72 18 HIS B O 1
ATOM 2212 N N . ARG B 1 19 ? -15.469 8.484 10.961 1 60.12 19 ARG B N 1
ATOM 2213 C CA . ARG B 1 19 ? -15.18 7.578 12.07 1 60.12 19 ARG B CA 1
ATOM 2214 C C . ARG B 1 19 ? -14.484 6.312 11.578 1 60.12 19 ARG B C 1
ATOM 2216 O O . ARG B 1 19 ? -14.211 5.402 12.367 1 60.12 19 ARG B O 1
ATOM 2223 N N . TRP B 1 20 ? -14.125 6.445 10.375 1 76.25 20 TRP B N 1
ATOM 2224 C CA . TRP B 1 20 ? -13.531 5.254 9.781 1 76.25 20 TRP B CA 1
ATOM 2225 C C . TRP B 1 20 ? -12.086 5.09 10.227 1 76.25 20 TRP B C 1
ATOM 2227 O O . TRP B 1 20 ? -11.641 3.979 10.531 1 76.25 20 TRP B O 1
ATOM 2237 N N . ARG B 1 21 ? -11.461 6.219 10.555 1 86.75 21 ARG B N 1
ATOM 2238 C CA . ARG B 1 21 ? -10.039 6.145 10.867 1 86.75 21 ARG B CA 1
ATOM 2239 C C . ARG B 1 21 ? -9.812 5.883 12.352 1 86.75 21 ARG B C 1
ATOM 2241 O O . ARG B 1 21 ? -10.469 6.492 13.203 1 86.75 21 ARG B O 1
ATOM 2248 N N . THR B 1 22 ? -9.031 5.012 12.609 1 92.25 22 THR B N 1
ATOM 2249 C CA . THR B 1 22 ? -8.602 4.656 13.961 1 92.25 22 THR B CA 1
ATOM 2250 C C . THR B 1 22 ? -7.078 4.676 14.055 1 92.25 22 THR B C 1
ATOM 2252 O O . THR B 1 22 ? -6.383 4.742 13.039 1 92.25 22 THR B O 1
ATOM 2255 N N . ALA B 1 23 ? -6.57 4.695 15.273 1 96.06 23 ALA B N 1
ATOM 2256 C CA . ALA B 1 23 ? -5.125 4.59 15.438 1 96.06 23 ALA B CA 1
ATOM 2257 C C . ALA B 1 23 ? -4.594 3.303 14.82 1 96.06 23 ALA B C 1
ATOM 2259 O O . ALA B 1 23 ? -3.51 3.289 14.227 1 96.06 23 ALA B O 1
ATOM 2260 N N . GLU B 1 24 ? -5.363 2.238 14.828 1 93.56 24 GLU B N 1
ATOM 2261 C CA . GLU B 1 24 ? -4.93 0.941 14.32 1 93.56 24 GLU B CA 1
ATOM 2262 C C . GLU B 1 24 ? -4.777 0.966 12.805 1 93.56 24 GLU B C 1
ATOM 2264 O O . GLU B 1 24 ? -3.836 0.387 12.258 1 93.56 24 GLU B O 1
ATOM 2269 N N . ASN B 1 25 ? -5.656 1.68 12.102 1 91.31 25 ASN B N 1
ATOM 2270 C CA . ASN B 1 25 ? -5.582 1.614 10.641 1 91.31 25 ASN B CA 1
ATOM 2271 C C . ASN B 1 25 ? -4.848 2.818 10.062 1 91.31 25 ASN B C 1
ATOM 2273 O O . ASN B 1 25 ? -4.59 2.873 8.859 1 91.31 25 ASN B O 1
ATOM 2277 N N . SER B 1 26 ? -4.52 3.771 11 1 95.56 26 SER B N 1
ATOM 2278 C CA . SER B 1 26 ? -3.947 5 10.469 1 95.56 26 SER B CA 1
ATOM 2279 C C . SER B 1 26 ? -2.623 5.336 11.141 1 95.56 26 SER B C 1
ATOM 2281 O O . SER B 1 26 ? -1.847 6.148 10.633 1 95.56 26 SER B O 1
ATOM 2283 N N . ALA B 1 27 ? -2.346 4.727 12.305 1 97.75 27 ALA B N 1
ATOM 2284 C CA . ALA B 1 27 ? -1.129 5.047 13.047 1 97.75 27 ALA B CA 1
ATOM 2285 C C . ALA B 1 27 ? -0.504 3.791 13.641 1 97.75 27 ALA B C 1
ATOM 2287 O O . ALA B 1 27 ? 0.12 3.844 14.703 1 97.75 27 ALA B O 1
ATOM 2288 N N . ALA B 1 28 ? -0.709 2.627 12.969 1 96.44 28 ALA B N 1
ATOM 2289 C CA . ALA B 1 28 ? -0.182 1.362 13.477 1 96.44 28 ALA B CA 1
ATOM 2290 C C . ALA B 1 28 ? 1.334 1.426 13.641 1 96.44 28 ALA B C 1
ATOM 2292 O O . ALA B 1 28 ? 1.891 0.829 14.562 1 96.44 28 ALA B O 1
ATOM 2293 N N . TYR B 1 29 ? 2.049 2.121 12.828 1 97.06 29 TYR B N 1
ATOM 2294 C CA . TYR B 1 29 ? 3.502 2.236 12.828 1 97.06 29 TYR B CA 1
ATOM 2295 C C . TYR B 1 29 ? 3.996 2.953 14.078 1 97.06 29 TYR B C 1
ATOM 2297 O O . TYR B 1 29 ? 5.164 2.822 14.453 1 97.06 29 TYR B O 1
ATOM 2305 N N . LEU B 1 30 ? 3.188 3.68 14.695 1 98.5 30 LEU B N 1
ATOM 2306 C CA . LEU B 1 30 ? 3.537 4.488 15.859 1 98.5 30 LEU B CA 1
ATOM 2307 C C . LEU B 1 30 ? 3.197 3.758 17.156 1 98.5 30 LEU B C 1
ATOM 2309 O O . LEU B 1 30 ? 3.877 3.93 18.172 1 98.5 30 LEU B O 1
ATOM 2313 N N . LEU B 1 31 ? 2.193 2.898 17.156 1 98.38 31 LEU B N 1
ATOM 2314 C CA . LEU B 1 31 ? 1.556 2.35 18.344 1 98.38 31 LEU B CA 1
ATOM 2315 C C . LEU B 1 31 ? 2.566 1.598 19.203 1 98.38 31 LEU B C 1
ATOM 2317 O O . LEU B 1 31 ? 2.572 1.739 20.422 1 98.38 31 LEU B O 1
ATOM 2321 N N . PRO B 1 32 ? 3.498 0.829 18.578 1 97.31 32 PRO B N 1
ATOM 2322 C CA . PRO B 1 32 ? 4.445 0.085 19.406 1 97.31 32 PRO B CA 1
ATOM 2323 C C . PRO B 1 32 ? 5.387 0.998 20.203 1 97.31 32 PRO B C 1
ATOM 2325 O O . PRO B 1 32 ? 6.074 0.542 21.109 1 97.31 32 PRO B O 1
ATOM 2328 N N . HIS B 1 33 ? 5.441 2.246 19.938 1 97.56 33 HIS B N 1
ATOM 2329 C CA . HIS B 1 33 ? 6.395 3.172 20.531 1 97.56 33 HIS B CA 1
ATOM 2330 C C . HIS B 1 33 ? 5.73 4.027 21.609 1 97.56 33 HIS B C 1
ATOM 2332 O O . HIS B 1 33 ? 6.395 4.832 22.266 1 97.56 33 HIS B O 1
ATOM 2338 N N . LEU B 1 34 ? 4.441 3.854 21.781 1 98.5 34 LEU B N 1
ATOM 2339 C CA . LEU B 1 34 ? 3.703 4.629 22.766 1 98.5 34 LEU B CA 1
ATOM 2340 C C . LEU B 1 34 ? 3.73 3.945 24.141 1 98.5 34 LEU B C 1
ATOM 2342 O O . LEU B 1 34 ? 3.654 2.719 24.219 1 98.5 34 LEU B O 1
ATOM 2346 N N . ARG B 1 35 ? 3.871 4.777 25.125 1 97.94 35 ARG B N 1
ATOM 2347 C CA . ARG B 1 35 ? 3.863 4.328 26.516 1 97.94 35 ARG B CA 1
ATOM 2348 C C . ARG B 1 35 ? 2.941 5.195 27.359 1 97.94 35 ARG B C 1
ATOM 2350 O O . ARG B 1 35 ? 2.822 6.398 27.125 1 97.94 35 ARG B O 1
ATOM 2357 N N . PRO B 1 36 ? 2.354 4.52 28.359 1 98.38 36 PRO B N 1
ATOM 2358 C CA . PRO B 1 36 ? 1.562 5.328 29.297 1 98.38 36 PRO B CA 1
ATOM 2359 C C . PRO B 1 36 ? 2.373 6.453 29.938 1 98.38 36 PRO B C 1
ATOM 2361 O O . PRO B 1 36 ? 3.547 6.266 30.266 1 98.38 36 PRO B O 1
ATOM 2364 N N . GLY B 1 37 ? 1.738 7.562 30.062 1 98.62 37 GLY B N 1
ATOM 2365 C CA . GLY B 1 37 ? 2.377 8.672 30.766 1 98.62 37 GLY B CA 1
ATOM 2366 C C . GLY B 1 37 ? 3.031 9.664 29.828 1 98.62 37 GLY B C 1
ATOM 2367 O O . GLY B 1 37 ? 3.363 10.781 30.234 1 98.62 37 GLY B O 1
ATOM 2368 N N . GLN B 1 38 ? 3.182 9.32 28.547 1 98.69 38 GLN B N 1
ATOM 2369 C CA . GLN B 1 38 ? 3.83 10.188 27.578 1 98.69 38 GLN B CA 1
ATOM 2370 C C . GLN B 1 38 ? 2.945 11.383 27.219 1 98.69 38 GLN B C 1
ATOM 2372 O O . GLN B 1 38 ? 1.719 11.258 27.188 1 98.69 38 GLN B O 1
ATOM 2377 N N . SER B 1 39 ? 3.576 12.516 26.969 1 98.88 39 SER B N 1
ATOM 2378 C CA . SER B 1 39 ? 2.906 13.656 26.359 1 98.88 39 SER B CA 1
ATOM 2379 C C . SER B 1 39 ? 2.951 13.578 24.844 1 98.88 39 SER B C 1
ATOM 2381 O O . SER B 1 39 ? 3.99 13.258 24.266 1 98.88 39 SER B O 1
ATOM 2383 N N . LEU B 1 40 ? 1.814 13.836 24.203 1 98.88 40 LEU B N 1
ATOM 2384 C CA . LEU B 1 40 ? 1.727 13.672 22.766 1 98.88 40 LEU B CA 1
ATOM 2385 C C . LEU B 1 40 ? 1.069 14.883 22.109 1 98.88 40 LEU B C 1
ATOM 2387 O O . LEU B 1 40 ? 0.071 15.398 22.625 1 98.88 40 LEU B O 1
ATOM 2391 N N . LEU B 1 41 ? 1.695 15.406 21.109 1 98.94 41 LEU B N 1
ATOM 2392 C CA . LEU B 1 41 ? 1.106 16.438 20.266 1 98.94 41 LEU B CA 1
ATOM 2393 C C . LEU B 1 41 ? 0.571 15.836 18.969 1 98.94 41 LEU B C 1
ATOM 2395 O O . LEU B 1 41 ? 1.308 15.172 18.234 1 98.94 41 LEU B O 1
ATOM 2399 N N . ASP B 1 42 ? -0.707 16 18.719 1 98.88 42 ASP B N 1
ATOM 2400 C CA . ASP B 1 42 ? -1.326 15.555 17.469 1 98.88 42 ASP B CA 1
ATOM 2401 C C . ASP B 1 42 ? -1.714 16.75 16.594 1 98.88 42 ASP B C 1
ATOM 2403 O O . ASP B 1 42 ? -2.689 17.438 16.891 1 98.88 42 ASP B O 1
ATOM 2407 N N . ILE B 1 43 ? -0.975 16.891 15.5 1 98.75 43 ILE B N 1
ATOM 2408 C CA . ILE B 1 43 ? -1.141 18.047 14.617 1 98.75 43 ILE B CA 1
ATOM 2409 C C . ILE B 1 43 ? -2.119 17.703 13.5 1 98.75 43 ILE B C 1
ATOM 2411 O O . ILE B 1 43 ? -1.938 16.703 12.797 1 98.75 43 ILE B O 1
ATOM 2415 N N . GLY B 1 44 ? -3.078 18.562 13.281 1 97.75 44 GLY B N 1
ATOM 2416 C CA . GLY B 1 44 ? -4.129 18.234 12.328 1 97.75 44 GLY B CA 1
ATOM 2417 C C . GLY B 1 44 ? -5.035 17.125 12.789 1 97.75 44 GLY B C 1
ATOM 2418 O O . GLY B 1 44 ? -5.242 16.141 12.07 1 97.75 44 GLY B O 1
ATOM 2419 N N . CYS B 1 45 ? -5.734 17.328 13.914 1 96.31 45 CYS B N 1
ATOM 2420 C CA . CYS B 1 45 ? -6.414 16.219 14.586 1 96.31 45 CYS B CA 1
ATOM 2421 C C . CYS B 1 45 ? -7.723 15.875 13.883 1 96.31 45 CYS B C 1
ATOM 2423 O O . CYS B 1 45 ? -8.312 14.82 14.133 1 96.31 45 CYS B O 1
ATOM 2425 N N . GLY B 1 46 ? -8.234 16.766 13.031 1 93.38 46 GLY B N 1
ATOM 2426 C CA . GLY B 1 46 ? -9.492 16.5 12.359 1 93.38 46 GLY B CA 1
ATOM 2427 C C . GLY B 1 46 ? -10.633 16.219 13.32 1 93.38 46 GLY B C 1
ATOM 2428 O O . GLY B 1 46 ? -10.828 16.953 14.297 1 93.38 46 GLY B O 1
ATOM 2429 N N . PRO B 1 47 ? -11.453 15.234 13.023 1 91.94 47 PRO B N 1
ATOM 2430 C CA . PRO B 1 47 ? -12.586 14.914 13.898 1 91.94 47 PRO B CA 1
ATOM 2431 C C . PRO B 1 47 ? -12.148 14.273 15.211 1 91.94 47 PRO B C 1
ATOM 2433 O O . PRO B 1 47 ? -12.977 14.016 16.078 1 91.94 47 PRO B O 1
ATOM 2436 N N . GLY B 1 48 ? -10.898 13.969 15.328 1 95.31 48 GLY B N 1
ATOM 2437 C CA . GLY B 1 48 ? -10.32 13.617 16.609 1 95.31 48 GLY B CA 1
ATOM 2438 C C . GLY B 1 48 ? -10.344 12.125 16.891 1 95.31 48 GLY B C 1
ATOM 2439 O O . GLY B 1 48 ? -9.906 11.672 17.953 1 95.31 48 GLY B O 1
ATOM 2440 N N . THR B 1 49 ? -10.781 11.281 15.906 1 94.69 49 THR B N 1
ATOM 2441 C CA . THR B 1 49 ? -10.898 9.852 16.156 1 94.69 49 THR B CA 1
ATOM 2442 C C . THR B 1 49 ? -9.531 9.234 16.438 1 94.69 49 THR B C 1
ATOM 2444 O O . THR B 1 49 ? -9.367 8.508 17.422 1 94.69 49 THR B O 1
ATOM 2447 N N . ILE B 1 50 ? -8.57 9.555 15.648 1 97 50 ILE B N 1
ATOM 2448 C CA . ILE B 1 50 ? -7.223 9.039 15.867 1 97 50 ILE B CA 1
ATOM 2449 C C . ILE B 1 50 ? -6.648 9.633 17.156 1 97 50 ILE B C 1
ATOM 2451 O O . ILE B 1 50 ? -6.062 8.906 17.969 1 97 50 ILE B O 1
ATOM 2455 N N . THR B 1 51 ? -6.883 10.891 17.328 1 98.19 51 THR B N 1
ATOM 2456 C CA . THR B 1 51 ? -6.383 11.602 18.5 1 98.19 51 THR B CA 1
ATOM 2457 C C . THR B 1 51 ? -6.867 10.93 19.781 1 98.19 51 THR B C 1
ATOM 2459 O O . THR B 1 51 ? -6.078 10.688 20.703 1 98.19 51 THR B O 1
ATOM 2462 N N . LEU B 1 52 ? -8.125 10.617 19.844 1 97.94 52 LEU B N 1
ATOM 2463 C CA . LEU B 1 52 ? -8.711 10.039 21.047 1 97.94 52 LEU B CA 1
ATOM 2464 C C . LEU B 1 52 ? -8.227 8.609 21.25 1 97.94 52 LEU B C 1
ATOM 2466 O O . LEU B 1 52 ? -8.055 8.172 22.391 1 97.94 52 LEU B O 1
ATOM 2470 N N . ASP B 1 53 ? -8.031 7.879 20.156 1 97.88 53 ASP B N 1
ATOM 2471 C CA . ASP B 1 53 ? -7.414 6.559 20.266 1 97.88 53 ASP B CA 1
ATOM 2472 C C . ASP B 1 53 ? -6.004 6.656 20.844 1 97.88 53 ASP B C 1
ATOM 2474 O O . ASP B 1 53 ? -5.617 5.852 21.688 1 97.88 53 ASP B O 1
ATOM 2478 N N . LEU B 1 54 ? -5.242 7.598 20.391 1 98.62 54 LEU B N 1
ATOM 2479 C CA . LEU B 1 54 ? -3.887 7.801 20.891 1 98.62 54 LEU B CA 1
ATOM 2480 C C . LEU B 1 54 ? -3.9 8.211 22.359 1 98.62 54 LEU B C 1
ATOM 2482 O O . LEU B 1 54 ? -3.041 7.781 23.141 1 98.62 54 LEU B O 1
ATOM 2486 N N . ALA B 1 55 ? -4.855 9.031 22.703 1 98.69 55 ALA B N 1
ATOM 2487 C CA . ALA B 1 55 ? -4.996 9.453 24.094 1 98.69 55 ALA B CA 1
ATOM 2488 C C . ALA B 1 55 ? -5.176 8.25 25.016 1 98.69 55 ALA B C 1
ATOM 2490 O O . ALA B 1 55 ? -4.59 8.203 26.109 1 98.69 55 ALA B O 1
ATOM 2491 N N . ALA B 1 56 ? -5.938 7.293 24.562 1 97.94 56 ALA B N 1
ATOM 2492 C CA . ALA B 1 56 ? -6.164 6.086 25.344 1 97.94 56 ALA B CA 1
ATOM 2493 C C . ALA B 1 56 ? -4.867 5.312 25.547 1 97.94 56 ALA B C 1
ATOM 2495 O O . ALA B 1 56 ? -4.672 4.676 26.578 1 97.94 56 ALA B O 1
ATOM 2496 N N . ARG B 1 57 ? -4.008 5.387 24.594 1 98.06 57 ARG B N 1
ATOM 2497 C CA . ARG B 1 57 ? -2.768 4.617 24.641 1 98.06 57 ARG B CA 1
ATOM 2498 C C . ARG B 1 57 ? -1.748 5.27 25.562 1 98.06 57 ARG B C 1
ATOM 2500 O O . ARG B 1 57 ? -0.934 4.578 26.188 1 98.06 57 ARG B O 1
ATOM 2507 N N . VAL B 1 58 ? -1.761 6.562 25.672 1 98.62 58 VAL B N 1
ATOM 2508 C CA . VAL B 1 58 ? -0.71 7.242 26.422 1 98.62 58 VAL B CA 1
ATOM 2509 C C . VAL B 1 58 ? -1.226 7.609 27.812 1 98.62 58 VAL B C 1
ATOM 2511 O O . VAL B 1 58 ? -0.463 8.078 28.656 1 98.62 58 VAL B O 1
ATOM 2514 N N . ALA B 1 59 ? -2.525 7.414 28.016 1 97.62 59 ALA B N 1
ATOM 2515 C CA . ALA B 1 59 ? -3.074 7.73 29.344 1 97.62 59 ALA B CA 1
ATOM 2516 C C . ALA B 1 59 ? -2.238 7.094 30.438 1 97.62 59 ALA B C 1
ATOM 2518 O O . ALA B 1 59 ? -1.8 5.949 30.328 1 97.62 59 ALA B O 1
ATOM 2519 N N . PRO B 1 60 ? -1.984 7.867 31.562 1 98 60 PRO B N 1
ATOM 2520 C CA . PRO B 1 60 ? -2.613 9.133 31.953 1 98 60 PRO B CA 1
ATOM 2521 C C . PRO B 1 60 ? -1.903 10.352 31.375 1 98 60 PRO B C 1
ATOM 2523 O O . PRO B 1 60 ? -2.219 11.484 31.734 1 98 60 PRO B O 1
ATOM 2526 N N . GLY B 1 61 ? -0.901 10.094 30.516 1 98.44 61 GLY B N 1
ATOM 2527 C CA . GLY B 1 61 ? -0.335 11.211 29.781 1 98.44 61 GLY B CA 1
ATOM 2528 C C . GLY B 1 61 ? -1.371 12 29 1 98.44 61 GLY B C 1
ATOM 2529 O O . GLY B 1 61 ? -2.504 11.547 28.828 1 98.44 61 GLY B O 1
ATOM 2530 N N . ARG B 1 62 ? -1.031 13.148 28.609 1 98.5 62 ARG B N 1
ATOM 2531 C CA . ARG B 1 62 ? -2.01 14.016 27.953 1 98.5 62 ARG B CA 1
ATOM 2532 C C . ARG B 1 62 ? -1.678 14.211 26.484 1 98.5 62 ARG B C 1
ATOM 2534 O O . ARG B 1 62 ? -0.51 14.156 26.094 1 98.5 62 ARG B O 1
ATOM 2541 N N . VAL B 1 63 ? -2.705 14.422 25.719 1 98.88 63 VAL B N 1
ATOM 2542 C CA . VAL B 1 63 ? -2.582 14.727 24.297 1 98.88 63 VAL B CA 1
ATOM 2543 C C . VAL B 1 63 ? -3.006 16.172 24.047 1 98.88 63 VAL B C 1
ATOM 2545 O O . VAL B 1 63 ? -3.994 16.641 24.609 1 98.88 63 VAL B O 1
ATOM 2548 N N . THR B 1 64 ? -2.195 16.891 23.328 1 98.88 64 THR B N 1
ATOM 2549 C CA . THR B 1 64 ? -2.6 18.172 22.781 1 98.88 64 THR B CA 1
ATOM 2550 C C . THR B 1 64 ? -2.967 18.047 21.297 1 98.88 64 THR B C 1
ATOM 2552 O O . THR B 1 64 ? -2.131 17.656 20.484 1 98.88 64 THR B O 1
ATOM 2555 N N . ALA B 1 65 ? -4.207 18.328 21 1 98.75 65 ALA B N 1
ATOM 2556 C CA . ALA B 1 65 ? -4.711 18.266 19.641 1 98.75 65 ALA B CA 1
ATOM 2557 C C . ALA B 1 65 ? -4.734 19.656 19.016 1 98.75 65 ALA B C 1
ATOM 2559 O O . ALA B 1 65 ? -5.266 20.609 19.594 1 98.75 65 ALA B O 1
ATOM 2560 N N . VAL B 1 66 ? -4.188 19.75 17.797 1 98.19 66 VAL B N 1
ATOM 2561 C CA . VAL B 1 66 ? -4.004 21.062 17.188 1 98.19 66 VAL B CA 1
ATOM 2562 C C . VAL B 1 66 ? -4.707 21.125 15.836 1 98.19 66 VAL B C 1
ATOM 2564 O O . VAL B 1 66 ? -4.672 20.156 15.07 1 98.19 66 VAL B O 1
ATOM 2567 N N . GLU B 1 67 ? -5.391 22.203 15.586 1 97.06 67 GLU B N 1
ATOM 2568 C CA . GLU B 1 67 ? -5.859 22.625 14.266 1 97.06 67 GLU B CA 1
ATOM 2569 C C . GLU B 1 67 ? -5.52 24.078 13.992 1 97.06 67 GLU B C 1
ATOM 2571 O O . GLU B 1 67 ? -5.141 24.812 14.906 1 97.06 67 GLU B O 1
ATOM 2576 N N . VAL B 1 68 ? -5.676 24.469 12.75 1 95.06 68 VAL B N 1
ATOM 2577 C CA . VAL B 1 68 ? -5.242 25.797 12.344 1 95.06 68 VAL B CA 1
ATOM 2578 C C . VAL B 1 68 ? -6.344 26.812 12.641 1 95.06 68 VAL B C 1
ATOM 2580 O O . VAL B 1 68 ? -6.07 28.016 12.781 1 95.06 68 VAL B O 1
ATOM 2583 N N . THR B 1 69 ? -7.645 26.359 12.867 1 93 69 THR B N 1
ATOM 2584 C CA . THR B 1 69 ? -8.758 27.234 13.219 1 93 69 THR B CA 1
ATOM 2585 C C . THR B 1 69 ? -9.547 26.672 14.391 1 93 69 THR B C 1
ATOM 2587 O O . THR B 1 69 ? -9.602 25.453 14.578 1 93 69 THR B O 1
ATOM 2590 N N . PRO B 1 70 ? -10.18 27.531 15.109 1 93.38 70 PRO B N 1
ATOM 2591 C CA . PRO B 1 70 ? -10.992 27.047 16.234 1 93.38 70 PRO B CA 1
ATOM 2592 C C . PRO B 1 70 ? -12.148 26.156 15.797 1 93.38 70 PRO B C 1
ATOM 2594 O O . PRO B 1 70 ? -12.453 25.156 16.453 1 93.38 70 PRO B O 1
ATOM 2597 N N . THR B 1 71 ? -12.703 26.484 14.711 1 92.25 71 THR B N 1
ATOM 2598 C CA . THR B 1 71 ? -13.867 25.766 14.227 1 92.25 71 THR B CA 1
ATOM 2599 C C . THR B 1 71 ? -13.5 24.328 13.836 1 92.25 71 THR B C 1
ATOM 2601 O O . THR B 1 71 ? -14.305 23.406 13.992 1 92.25 71 THR B O 1
ATOM 2604 N N . ALA B 1 72 ? -12.305 24.188 13.469 1 87.62 72 ALA B N 1
ATOM 2605 C CA . ALA B 1 72 ? -11.852 22.859 13.062 1 87.62 72 ALA B CA 1
ATOM 2606 C C . ALA B 1 72 ? -11.734 21.922 14.266 1 87.62 72 ALA B C 1
ATOM 2608 O O . ALA B 1 72 ? -11.75 20.703 14.117 1 87.62 72 ALA B O 1
ATOM 2609 N N . LEU B 1 73 ? -11.68 22.516 15.414 1 95.44 73 LEU B N 1
ATOM 2610 C CA . LEU B 1 73 ? -11.508 21.719 16.625 1 95.44 73 LEU B CA 1
ATOM 2611 C C . LEU B 1 73 ? -12.859 21.281 17.188 1 95.44 73 LEU B C 1
ATOM 2613 O O . LEU B 1 73 ? -12.922 20.406 18.047 1 95.44 73 LEU B O 1
ATOM 2617 N N . ASP B 1 74 ? -13.93 21.828 16.672 1 95 74 ASP B N 1
ATOM 2618 C CA . ASP B 1 74 ? -15.242 21.625 17.266 1 95 74 ASP B CA 1
ATOM 2619 C C . ASP B 1 74 ? -15.648 20.156 17.203 1 95 74 ASP B C 1
ATOM 2621 O O . ASP B 1 74 ? -16.156 19.609 18.188 1 95 74 ASP B O 1
ATOM 2625 N N . LEU B 1 75 ? -15.383 19.578 16.125 1 92.12 75 LEU B N 1
ATOM 2626 C CA . LEU B 1 75 ? -15.75 18.188 15.969 1 92.12 75 LEU B CA 1
ATOM 2627 C C . LEU B 1 75 ? -14.953 17.312 16.938 1 92.12 75 LEU B C 1
ATOM 2629 O O . LEU B 1 75 ? -15.492 16.375 17.531 1 92.12 75 LEU B O 1
ATOM 2633 N N . ALA B 1 76 ? -13.703 17.594 17.062 1 95.38 76 ALA B N 1
ATOM 2634 C CA . ALA B 1 76 ? -12.852 16.812 17.953 1 95.38 76 ALA B CA 1
ATOM 2635 C C . ALA B 1 76 ? -13.258 17 19.406 1 95.38 76 ALA B C 1
ATOM 2637 O O . ALA B 1 76 ? -13.273 16.031 20.172 1 95.38 76 ALA B O 1
ATOM 2638 N N . ARG B 1 77 ? -13.578 18.172 19.766 1 97.06 77 ARG B N 1
ATOM 2639 C CA . ARG B 1 77 ? -14.047 18.453 21.125 1 97.06 77 ARG B CA 1
ATOM 2640 C C . ARG B 1 77 ? -15.328 17.688 21.422 1 97.06 77 ARG B C 1
ATOM 2642 O O . ARG B 1 77 ? -15.461 17.094 22.5 1 97.06 77 ARG B O 1
ATOM 2649 N N . ALA B 1 78 ? -16.203 17.719 20.469 1 96 78 ALA B N 1
ATOM 2650 C CA . ALA B 1 78 ? -17.484 17.016 20.641 1 96 78 ALA B CA 1
ATOM 2651 C C . ALA B 1 78 ? -17.25 15.516 20.781 1 96 78 ALA B C 1
ATOM 2653 O O . ALA B 1 78 ? -17.906 14.852 21.578 1 96 78 ALA B O 1
ATOM 2654 N N . GLU B 1 79 ? -16.344 15.039 20 1 94.81 79 GLU B N 1
ATOM 2655 C CA . GLU B 1 79 ? -16.047 13.617 20.062 1 94.81 79 GLU B CA 1
ATOM 2656 C C . GLU B 1 79 ? -15.414 13.242 21.406 1 94.81 79 GLU B C 1
ATOM 2658 O O . GLU B 1 79 ? -15.719 12.195 21.969 1 94.81 79 GLU B O 1
ATOM 2663 N N . ALA B 1 80 ? -14.562 14.039 21.922 1 96.94 80 ALA B N 1
ATOM 2664 C CA . ALA B 1 80 ? -13.953 13.805 23.219 1 96.94 80 ALA B CA 1
ATOM 2665 C C . ALA B 1 80 ? -15.008 13.773 24.328 1 96.94 80 ALA B C 1
ATOM 2667 O O . ALA B 1 80 ? -14.984 12.898 25.188 1 96.94 80 ALA B O 1
ATOM 2668 N N . ASP B 1 81 ? -15.93 14.672 24.203 1 96.94 81 ASP B N 1
ATOM 2669 C CA . ASP B 1 81 ? -17.016 14.727 25.172 1 96.94 81 ASP B CA 1
ATOM 2670 C C . ASP B 1 81 ? -17.875 13.469 25.094 1 96.94 81 ASP B C 1
ATOM 2672 O O . ASP B 1 81 ? -18.219 12.883 26.125 1 96.94 81 ASP B O 1
ATOM 2676 N N . ARG B 1 82 ? -18.172 13.148 23.938 1 95.88 82 ARG B N 1
ATOM 2677 C CA . ARG B 1 82 ? -19.016 11.969 23.719 1 95.88 82 ARG B CA 1
ATOM 2678 C C . ARG B 1 82 ? -18.359 10.727 24.297 1 95.88 82 ARG B C 1
ATOM 2680 O O . ARG B 1 82 ? -19.047 9.891 24.906 1 95.88 82 ARG B O 1
ATOM 2687 N N . ARG B 1 83 ? -17.016 10.656 24.188 1 95.31 83 ARG B N 1
ATOM 2688 C CA . ARG B 1 83 ? -16.297 9.469 24.641 1 95.31 83 ARG B CA 1
ATOM 2689 C C . ARG B 1 83 ? -15.883 9.609 26.109 1 95.31 83 ARG B C 1
ATOM 2691 O O . ARG B 1 83 ? -15.352 8.672 26.703 1 95.31 83 ARG B O 1
ATOM 2698 N N . GLY B 1 84 ? -16.031 10.695 26.641 1 96.81 84 GLY B N 1
ATOM 2699 C CA . GLY B 1 84 ? -15.68 10.938 28.031 1 96.81 84 GLY B CA 1
ATOM 2700 C C . GLY B 1 84 ? -14.18 11.031 28.266 1 96.81 84 GLY B C 1
ATOM 2701 O O . GLY B 1 84 ? -13.68 10.625 29.312 1 96.81 84 GLY B O 1
ATOM 2702 N N . VAL B 1 85 ? -13.477 11.453 27.234 1 97.19 85 VAL B N 1
ATOM 2703 C CA . VAL B 1 85 ? -12.031 11.555 27.344 1 97.19 85 VAL B CA 1
ATOM 2704 C C . VAL B 1 85 ? -11.648 12.938 27.875 1 97.19 85 VAL B C 1
ATOM 2706 O O . VAL B 1 85 ? -12.008 13.961 27.266 1 97.19 85 VAL B O 1
ATOM 2709 N N . THR B 1 86 ? -10.906 12.984 28.938 1 96.88 86 THR B N 1
ATOM 2710 C CA . THR B 1 86 ? -10.594 14.25 29.594 1 96.88 86 THR B CA 1
ATOM 2711 C C . THR B 1 86 ? -9.102 14.539 29.516 1 96.88 86 THR B C 1
ATOM 2713 O O . THR B 1 86 ? -8.633 15.555 30.047 1 96.88 86 THR B O 1
ATOM 2716 N N . THR B 1 87 ? -8.375 13.688 28.859 1 98.19 87 THR B N 1
ATOM 2717 C CA . THR B 1 87 ? -6.918 13.82 28.859 1 98.19 87 THR B CA 1
ATOM 2718 C C . THR B 1 87 ? -6.445 14.484 27.562 1 98.19 87 THR B C 1
ATOM 2720 O O . THR B 1 87 ? -5.266 14.414 27.219 1 98.19 87 THR B O 1
ATOM 2723 N N . VAL B 1 88 ? -7.344 15.125 26.844 1 98.69 88 VAL B N 1
ATOM 2724 C CA . VAL B 1 88 ? -6.984 15.797 25.609 1 98.69 88 VAL B CA 1
ATOM 2725 C C . VAL B 1 88 ? -7.195 17.312 25.75 1 98.69 88 VAL B C 1
ATOM 2727 O O . VAL B 1 88 ? -8.273 17.75 26.141 1 98.69 88 VAL B O 1
ATOM 2730 N N . ASP B 1 89 ? -6.184 18.016 25.5 1 98.5 89 ASP B N 1
ATOM 2731 C CA . ASP B 1 89 ? -6.266 19.469 25.375 1 98.5 89 ASP B CA 1
ATOM 2732 C C . ASP B 1 89 ? -6.336 19.891 23.906 1 98.5 89 ASP B C 1
ATOM 2734 O O . ASP B 1 89 ? -5.805 19.203 23.031 1 98.5 89 ASP B O 1
ATOM 2738 N N . PHE B 1 90 ? -6.988 20.984 23.688 1 98.38 90 PHE B N 1
ATOM 2739 C CA . PHE B 1 90 ? -7.156 21.484 22.328 1 98.38 90 PHE B CA 1
ATOM 2740 C C . PHE B 1 90 ? -6.516 22.859 22.172 1 98.38 90 PHE B C 1
ATOM 2742 O O . PHE B 1 90 ? -6.633 23.703 23.078 1 98.38 90 PHE B O 1
ATOM 2749 N N . ALA B 1 91 ? -5.82 23.094 21.094 1 98.19 91 ALA B N 1
ATOM 2750 C CA . ALA B 1 91 ? -5.156 24.359 20.844 1 98.19 91 ALA B CA 1
ATOM 2751 C C . ALA B 1 91 ? -5.184 24.719 19.344 1 98.19 91 ALA B C 1
ATOM 2753 O O . ALA B 1 91 ? -5.227 23.828 18.5 1 98.19 91 ALA B O 1
ATOM 2754 N N . VAL B 1 92 ? -5.195 25.953 19.062 1 97.94 92 VAL B N 1
ATOM 2755 C CA . VAL B 1 92 ? -5.02 26.453 17.703 1 97.94 92 VAL B CA 1
ATOM 2756 C C . VAL B 1 92 ? -3.555 26.828 17.484 1 97.94 92 VAL B C 1
ATOM 2758 O O . VAL B 1 92 ? -2.967 27.578 18.266 1 97.94 92 VAL B O 1
ATOM 2761 N N . SER B 1 93 ? -2.949 26.297 16.453 1 97.56 93 SER B N 1
ATOM 2762 C CA . SER B 1 93 ? -1.556 26.578 16.125 1 97.56 93 SER B CA 1
ATOM 2763 C C . SER B 1 93 ? -1.247 26.219 14.672 1 97.56 93 SER B C 1
ATOM 2765 O O . SER B 1 93 ? -1.881 25.328 14.094 1 97.56 93 SER B O 1
ATOM 2767 N N . ASP B 1 94 ? -0.328 26.953 14.133 1 97.25 94 ASP B N 1
ATOM 2768 C CA . ASP B 1 94 ? 0.168 26.703 12.781 1 97.25 94 ASP B CA 1
ATOM 2769 C C . ASP B 1 94 ? 1.376 25.766 12.812 1 97.25 94 ASP B C 1
ATOM 2771 O O . ASP B 1 94 ? 2.34 26.016 13.539 1 97.25 94 ASP B O 1
ATOM 2775 N N . VAL B 1 95 ? 1.328 24.75 12.031 1 97.69 95 VAL B N 1
ATOM 2776 C CA . VAL B 1 95 ? 2.377 23.734 12.047 1 97.69 95 VAL B CA 1
ATOM 2777 C C . VAL B 1 95 ? 3.707 24.359 11.633 1 97.69 95 VAL B C 1
ATOM 2779 O O . VAL B 1 95 ? 4.773 23.844 11.977 1 97.69 95 VAL B O 1
ATOM 2782 N N . HIS B 1 96 ? 3.734 25.516 10.977 1 98 96 HIS B N 1
ATOM 2783 C CA . HIS B 1 96 ? 4.957 26.188 10.539 1 98 96 HIS B CA 1
ATOM 2784 C C . HIS B 1 96 ? 5.559 27.016 11.664 1 98 96 HIS B C 1
ATOM 2786 O O . HIS B 1 96 ? 6.703 27.469 11.562 1 98 96 HIS B O 1
ATOM 2792 N N . ALA B 1 97 ? 4.754 27.25 12.602 1 98.06 97 ALA B N 1
ATOM 2793 C CA . ALA B 1 97 ? 5.145 28.031 13.766 1 98.06 97 ALA B CA 1
ATOM 2794 C C . ALA B 1 97 ? 4.363 27.609 15.008 1 98.06 97 ALA B C 1
ATOM 2796 O O . ALA B 1 97 ? 3.564 28.391 15.539 1 98.06 97 ALA B O 1
ATOM 2797 N N . LEU B 1 98 ? 4.652 26.438 15.5 1 98.5 98 LEU B N 1
ATOM 2798 C CA . LEU B 1 98 ? 3.916 25.859 16.609 1 98.5 98 LEU B CA 1
ATOM 2799 C C . LEU B 1 98 ? 4.086 26.703 17.875 1 98.5 98 LEU B C 1
ATOM 2801 O O . LEU B 1 98 ? 5.211 27.062 18.234 1 98.5 98 LEU B O 1
ATOM 2805 N N . ASP B 1 99 ? 3.018 26.969 18.531 1 98 99 ASP B N 1
ATOM 2806 C CA . ASP B 1 99 ? 3.004 27.828 19.703 1 98 99 ASP B CA 1
ATOM 2807 C C . ASP B 1 99 ? 3.275 27.031 20.984 1 98 99 ASP B C 1
ATOM 2809 O O . ASP B 1 99 ? 2.51 27.109 21.938 1 98 99 ASP B O 1
ATOM 2813 N N . PHE B 1 100 ? 4.289 26.266 20.938 1 98.69 100 PHE B N 1
ATOM 2814 C CA . PHE B 1 100 ? 4.727 25.484 22.094 1 98.69 100 PHE B CA 1
ATOM 2815 C C . PHE B 1 100 ? 6.23 25.609 22.297 1 98.69 100 PHE B C 1
ATOM 2817 O O . PHE B 1 100 ? 6.984 25.781 21.328 1 98.69 100 PHE B O 1
ATOM 2824 N N . PRO B 1 101 ? 6.758 25.594 23.562 1 98.56 101 PRO B N 1
ATOM 2825 C CA . PRO B 1 101 ? 8.195 25.656 23.812 1 98.56 101 PRO B CA 1
ATOM 2826 C C . PRO B 1 101 ? 8.961 24.469 23.219 1 98.56 101 PRO B C 1
ATOM 2828 O O . PRO B 1 101 ? 8.367 23.438 22.938 1 98.56 101 PRO B O 1
ATOM 2831 N N . ASP B 1 102 ? 10.25 24.656 23.125 1 98.56 102 ASP B N 1
ATOM 2832 C CA . ASP B 1 102 ? 11.133 23.578 22.719 1 98.56 102 ASP B CA 1
ATOM 2833 C C . ASP B 1 102 ? 11.031 22.391 23.688 1 98.56 102 ASP B C 1
ATOM 2835 O O . ASP B 1 102 ? 10.75 22.594 24.875 1 98.56 102 ASP B O 1
ATOM 2839 N N . ASP B 1 103 ? 11.164 21.188 23.172 1 98.44 103 ASP B N 1
ATOM 2840 C CA . ASP B 1 103 ? 11.359 20 23.984 1 98.44 103 ASP B CA 1
ATOM 2841 C C . ASP B 1 103 ? 10.195 19.797 24.953 1 98.44 103 ASP B C 1
ATOM 2843 O O . ASP B 1 103 ? 10.406 19.547 26.141 1 98.44 103 ASP B O 1
ATOM 2847 N N . THR B 1 104 ? 9.031 19.891 24.438 1 98.62 104 THR B N 1
ATOM 2848 C CA . THR B 1 104 ? 7.848 19.859 25.281 1 98.62 104 THR B CA 1
ATOM 2849 C C . THR B 1 104 ? 7.199 18.469 25.266 1 98.62 104 THR B C 1
ATOM 2851 O O . THR B 1 104 ? 6.785 17.969 26.312 1 98.62 104 THR B O 1
ATOM 2854 N N . PHE B 1 105 ? 7.148 17.781 24.141 1 98.88 105 PHE B N 1
ATOM 2855 C CA . PHE B 1 105 ? 6.352 16.578 23.984 1 98.88 105 PHE B CA 1
ATOM 2856 C C . PHE B 1 105 ? 7.25 15.359 23.812 1 98.88 105 PHE B C 1
ATOM 2858 O O . PHE B 1 105 ? 8.297 15.43 23.172 1 98.88 105 PHE B O 1
ATOM 2865 N N . ASP B 1 106 ? 6.797 14.227 24.297 1 98.81 106 ASP B N 1
ATOM 2866 C CA . ASP B 1 106 ? 7.484 12.961 24.078 1 98.81 106 ASP B CA 1
ATOM 2867 C C . ASP B 1 106 ? 7.258 12.445 22.656 1 98.81 106 ASP B C 1
ATOM 2869 O O . ASP B 1 106 ? 8.117 11.773 22.094 1 98.81 106 ASP B O 1
ATOM 2873 N N . VAL B 1 107 ? 6.062 12.703 22.141 1 98.88 107 VAL B N 1
ATOM 2874 C CA . VAL B 1 107 ? 5.66 12.25 20.812 1 98.88 107 VAL B CA 1
ATOM 2875 C C . VAL B 1 107 ? 4.992 13.398 20.062 1 98.88 107 VAL B C 1
ATOM 2877 O O . VAL B 1 107 ? 4.145 14.102 20.609 1 98.88 107 VAL B O 1
ATOM 2880 N N . VAL B 1 108 ? 5.387 13.609 18.844 1 98.94 108 VAL B N 1
ATOM 2881 C CA . VAL B 1 108 ? 4.734 14.555 17.938 1 98.94 108 VAL B CA 1
ATOM 2882 C C . VAL B 1 108 ? 4.258 13.828 16.688 1 98.94 108 VAL B C 1
ATOM 2884 O O . VAL B 1 108 ? 5.051 13.172 16 1 98.94 108 VAL B O 1
ATOM 2887 N N . HIS B 1 109 ? 2.996 13.945 16.438 1 98.88 109 HIS B N 1
ATOM 2888 C CA . HIS B 1 109 ? 2.352 13.148 15.398 1 98.88 109 HIS B CA 1
ATOM 2889 C C . HIS B 1 109 ? 1.587 14.031 14.422 1 98.88 109 HIS B C 1
ATOM 2891 O O . HIS B 1 109 ? 0.98 15.023 14.82 1 98.88 109 HIS B O 1
ATOM 2897 N N . ALA B 1 110 ? 1.678 13.758 13.164 1 98.81 110 ALA B N 1
ATOM 2898 C CA . ALA B 1 110 ? 0.854 14.367 12.125 1 98.81 110 ALA B CA 1
ATOM 2899 C C . ALA B 1 110 ? 0.38 13.32 11.117 1 98.81 110 ALA B C 1
ATOM 2901 O O . ALA B 1 110 ? 1.187 12.562 10.578 1 98.81 110 ALA B O 1
ATOM 2902 N N . HIS B 1 111 ? -0.872 13.234 10.891 1 98.31 111 HIS B N 1
ATOM 2903 C CA . HIS B 1 111 ? -1.48 12.297 9.953 1 98.31 111 HIS B CA 1
ATOM 2904 C C . HIS B 1 111 ? -2.262 13.031 8.867 1 98.31 111 HIS B C 1
ATOM 2906 O O . HIS B 1 111 ? -3.279 13.664 9.148 1 98.31 111 HIS B O 1
ATOM 2912 N N . GLN B 1 112 ? -1.82 12.883 7.566 1 97.62 112 GLN B N 1
ATOM 2913 C CA . GLN B 1 112 ? -2.471 13.516 6.426 1 97.62 112 GLN B CA 1
ATOM 2914 C C . GLN B 1 112 ? -2.49 15.031 6.582 1 97.62 112 GLN B C 1
ATOM 2916 O O . GLN B 1 112 ? -3.533 15.672 6.406 1 97.62 112 GLN B O 1
ATOM 2921 N N . VAL B 1 113 ? -1.317 15.656 6.895 1 98.19 113 VAL B N 1
ATOM 2922 C CA . VAL B 1 113 ? -1.212 17.094 7.133 1 98.19 113 VAL B CA 1
ATOM 2923 C C . VAL B 1 113 ? -0.203 17.703 6.168 1 98.19 113 VAL B C 1
ATOM 2925 O O . VAL B 1 113 ? -0.511 18.672 5.473 1 98.19 113 VAL B O 1
ATOM 2928 N N . LEU B 1 114 ? 0.99 17.094 6.055 1 98.62 114 LEU B N 1
ATOM 2929 C CA . LEU B 1 114 ? 2.102 17.719 5.34 1 98.62 114 LEU B CA 1
ATOM 2930 C C . LEU B 1 114 ? 1.777 17.859 3.855 1 98.62 114 LEU B C 1
ATOM 2932 O O . LEU B 1 114 ? 2.281 18.766 3.193 1 98.62 114 LEU B O 1
ATOM 2936 N N . GLN B 1 115 ? 0.905 17.062 3.332 1 98.19 115 GLN B N 1
ATOM 2937 C CA . GLN B 1 115 ? 0.508 17.141 1.932 1 98.19 115 GLN B CA 1
ATOM 2938 C C . GLN B 1 115 ? -0.236 18.438 1.646 1 98.19 115 GLN B C 1
ATOM 2940 O O . GLN B 1 115 ? -0.347 18.859 0.492 1 98.19 115 GLN B O 1
ATOM 2945 N N . HIS B 1 116 ? -0.705 19.141 2.684 1 96.06 116 HIS B N 1
ATOM 2946 C CA . HIS B 1 116 ? -1.574 20.297 2.494 1 96.06 116 HIS B CA 1
ATOM 2947 C C . HIS B 1 116 ? -0.85 21.594 2.844 1 96.06 116 HIS B C 1
ATOM 2949 O O . HIS B 1 116 ? -1.41 22.672 2.693 1 96.06 116 HIS B O 1
ATOM 2955 N N . VAL B 1 117 ? 0.372 21.5 3.309 1 97 117 VAL B N 1
ATOM 2956 C CA . VAL B 1 117 ? 1.037 22.719 3.762 1 97 117 VAL B CA 1
ATOM 2957 C C . VAL B 1 117 ? 2.045 23.188 2.711 1 97 117 VAL B C 1
ATOM 2959 O O . VAL B 1 117 ? 2.504 22.391 1.892 1 97 117 VAL B O 1
ATOM 2962 N N . THR B 1 118 ? 2.418 24.391 2.764 1 96.25 118 THR B N 1
ATOM 2963 C CA . THR B 1 118 ? 3.24 25 1.729 1 96.25 118 THR B CA 1
ATOM 2964 C C . THR B 1 118 ? 4.711 24.641 1.924 1 96.25 118 THR B C 1
ATOM 2966 O O . THR B 1 118 ? 5.48 24.609 0.96 1 96.25 118 THR B O 1
ATOM 2969 N N . ASP B 1 119 ? 5.125 24.422 3.168 1 98.31 119 ASP B N 1
ATOM 2970 C CA . ASP B 1 119 ? 6.52 24.125 3.482 1 98.31 119 ASP B CA 1
ATOM 2971 C C . ASP B 1 119 ? 6.621 22.953 4.469 1 98.31 119 ASP B C 1
ATOM 2973 O O . ASP B 1 119 ? 6.801 23.172 5.668 1 98.31 119 ASP B O 1
ATOM 2977 N N . PRO B 1 120 ? 6.578 21.734 3.922 1 98.69 120 PRO B N 1
ATOM 2978 C CA . PRO B 1 120 ? 6.602 20.547 4.793 1 98.69 120 PRO B CA 1
ATOM 2979 C C . PRO B 1 120 ? 7.902 20.422 5.582 1 98.69 120 PRO B C 1
ATOM 2981 O O . PRO B 1 120 ? 7.898 19.906 6.703 1 98.69 120 PRO B O 1
ATOM 2984 N N . VAL B 1 121 ? 9.031 20.891 5.082 1 98.88 121 VAL B N 1
ATOM 2985 C CA . VAL B 1 121 ? 10.312 20.812 5.781 1 98.88 121 VAL B CA 1
ATOM 2986 C C . VAL B 1 121 ? 10.289 21.734 7.004 1 98.88 121 VAL B C 1
ATOM 2988 O O . VAL B 1 121 ? 10.719 21.344 8.086 1 98.88 121 VAL B O 1
ATOM 2991 N N . ARG B 1 122 ? 9.734 22.922 6.84 1 98.75 122 ARG B N 1
ATOM 2992 C CA . ARG B 1 122 ? 9.578 23.812 7.977 1 98.75 122 ARG B CA 1
ATOM 2993 C C . ARG B 1 122 ? 8.664 23.203 9.031 1 98.75 122 ARG B C 1
ATOM 2995 O O . ARG B 1 122 ? 8.938 23.297 10.234 1 98.75 122 ARG B O 1
ATOM 3002 N N . ALA B 1 123 ? 7.57 22.625 8.562 1 98.81 123 ALA B N 1
ATOM 3003 C CA . ALA B 1 123 ? 6.648 21.953 9.477 1 98.81 123 ALA B CA 1
ATOM 3004 C C . ALA B 1 123 ? 7.367 20.875 10.297 1 98.81 123 ALA B C 1
ATOM 3006 O O . ALA B 1 123 ? 7.215 20.812 11.516 1 98.81 123 ALA B O 1
ATOM 3007 N N . LEU B 1 124 ? 8.211 20.094 9.641 1 98.88 124 LEU B N 1
ATOM 3008 C CA . LEU B 1 124 ? 8.93 19.031 10.312 1 98.88 124 LEU B CA 1
ATOM 3009 C C . LEU B 1 124 ? 9.977 19.594 11.273 1 98.88 124 LEU B C 1
ATOM 3011 O O . LEU B 1 124 ? 10.234 19.016 12.328 1 98.88 124 LEU B O 1
ATOM 3015 N N . ARG B 1 125 ? 10.57 20.703 10.938 1 98.75 125 ARG B N 1
ATOM 3016 C CA . ARG B 1 125 ? 11.508 21.359 11.844 1 98.75 125 ARG B CA 1
ATOM 3017 C C . ARG B 1 125 ? 10.812 21.797 13.125 1 98.75 125 ARG B C 1
ATOM 3019 O O . ARG B 1 125 ? 11.359 21.656 14.219 1 98.75 125 ARG B O 1
ATOM 3026 N N . GLU B 1 126 ? 9.617 22.344 12.938 1 98.88 126 GLU B N 1
ATOM 3027 C CA . GLU B 1 126 ? 8.836 22.734 14.109 1 98.88 126 GLU B CA 1
ATOM 3028 C C . GLU B 1 126 ? 8.453 21.531 14.953 1 98.88 126 GLU B C 1
ATOM 3030 O O . GLU B 1 126 ? 8.516 21.578 16.188 1 98.88 126 GLU B O 1
ATOM 3035 N N . MET B 1 127 ? 8.039 20.484 14.289 1 98.88 127 MET B N 1
ATOM 3036 C CA . MET B 1 127 ? 7.715 19.25 15.008 1 98.88 127 MET B CA 1
ATOM 3037 C C . MET B 1 127 ? 8.922 18.75 15.805 1 98.88 127 MET B C 1
ATOM 3039 O O . MET B 1 127 ? 8.781 18.344 16.953 1 98.88 127 MET B O 1
ATOM 3043 N N . ARG B 1 128 ? 10.086 18.781 15.195 1 98.62 128 ARG B N 1
ATOM 3044 C CA . ARG B 1 128 ? 11.32 18.391 15.867 1 98.62 128 ARG B CA 1
ATOM 3045 C C . ARG B 1 128 ? 11.609 19.312 17.047 1 98.62 128 ARG B C 1
ATOM 3047 O O . ARG B 1 128 ? 11.969 18.828 18.125 1 98.62 128 ARG B O 1
ATOM 3054 N N . ARG B 1 129 ? 11.406 20.578 16.875 1 98.69 129 ARG B N 1
ATOM 3055 C CA . ARG B 1 129 ? 11.711 21.578 17.891 1 98.69 129 ARG B CA 1
ATOM 3056 C C . ARG B 1 129 ? 10.898 21.328 19.156 1 98.69 129 ARG B C 1
ATOM 3058 O O . ARG B 1 129 ? 11.43 21.406 20.266 1 98.69 129 ARG B O 1
ATOM 3065 N N . VAL B 1 130 ? 9.656 21.016 19 1 98.81 130 VAL B N 1
ATOM 3066 C CA . VAL B 1 130 ? 8.781 20.906 20.156 1 98.81 130 VAL B CA 1
ATOM 3067 C C . VAL B 1 130 ? 8.859 19.5 20.75 1 98.81 130 VAL B C 1
ATOM 3069 O O . VAL B 1 130 ? 8.305 19.234 21.812 1 98.81 130 VAL B O 1
ATOM 3072 N N . CYS B 1 131 ? 9.469 18.578 20.031 1 98.69 131 CYS B N 1
ATOM 3073 C CA . CYS B 1 131 ? 9.672 17.234 20.547 1 98.69 131 CYS B CA 1
ATOM 3074 C C . CYS B 1 131 ? 10.883 17.172 21.469 1 98.69 131 CYS B C 1
ATOM 3076 O O . CYS B 1 131 ? 11.938 17.719 21.156 1 98.69 131 CYS B O 1
ATOM 3078 N N . ARG B 1 132 ? 10.789 16.469 22.547 1 98.12 132 ARG B N 1
ATOM 3079 C CA . ARG B 1 132 ? 11.906 16.297 23.469 1 98.12 132 ARG B CA 1
ATOM 3080 C C . ARG B 1 132 ? 13.047 15.523 22.797 1 98.12 132 ARG B C 1
ATOM 3082 O O . ARG B 1 132 ? 12.812 14.664 21.938 1 98.12 132 ARG B O 1
ATOM 3089 N N . PRO B 1 133 ? 14.312 15.844 23.297 1 95.88 133 PRO B N 1
ATOM 3090 C CA . PRO B 1 133 ? 15.398 14.992 22.797 1 95.88 133 PRO B CA 1
ATOM 3091 C C . PRO B 1 133 ? 15.156 13.508 23.062 1 95.88 133 PRO B C 1
ATOM 3093 O O . PRO B 1 133 ? 14.812 13.133 24.188 1 95.88 133 PRO B O 1
ATOM 3096 N N . GLY B 1 134 ? 15.25 12.727 22.062 1 93.44 134 GLY B N 1
ATOM 3097 C CA . GLY B 1 134 ? 15.008 11.305 22.203 1 93.44 134 GLY B CA 1
ATOM 3098 C C . GLY B 1 134 ? 13.555 10.922 22 1 93.44 134 GLY B C 1
ATOM 3099 O O . GLY B 1 134 ? 13.219 9.734 21.938 1 93.44 134 GLY B O 1
ATOM 3100 N N . GLY B 1 135 ? 12.672 11.914 21.891 1 97.69 135 GLY B N 1
ATOM 3101 C CA . GLY B 1 135 ? 11.266 11.656 21.625 1 97.69 135 GLY B CA 1
ATOM 3102 C C . GLY B 1 135 ? 11.008 11.195 20.203 1 97.69 135 GLY B C 1
ATOM 3103 O O . GLY B 1 135 ? 11.945 10.977 19.422 1 97.69 135 GLY B O 1
ATOM 3104 N N . VAL B 1 136 ? 9.734 11 19.859 1 98.31 136 VAL B N 1
ATOM 3105 C CA . VAL B 1 136 ? 9.359 10.406 18.578 1 98.31 136 VAL B CA 1
ATOM 3106 C C . VAL B 1 136 ? 8.594 11.43 17.75 1 98.31 136 VAL B C 1
ATOM 3108 O O . VAL B 1 136 ? 7.648 12.055 18.234 1 98.31 136 VAL B O 1
ATOM 3111 N N . VAL B 1 137 ? 9.039 11.617 16.547 1 98.81 137 VAL B N 1
ATOM 3112 C CA . VAL B 1 137 ? 8.281 12.328 15.523 1 98.81 137 VAL B CA 1
ATOM 3113 C C . VAL B 1 137 ? 7.719 11.328 14.516 1 98.81 137 VAL B C 1
ATOM 3115 O O . VAL B 1 137 ? 8.469 10.578 13.891 1 98.81 137 VAL B O 1
ATOM 3118 N N . ALA B 1 138 ? 6.414 11.289 14.359 1 98.88 138 ALA B N 1
ATOM 3119 C CA . ALA B 1 138 ? 5.738 10.312 13.508 1 98.88 138 ALA B CA 1
ATOM 3120 C C . ALA B 1 138 ? 4.801 11.008 12.523 1 98.88 138 ALA B C 1
ATOM 3122 O O . ALA B 1 138 ? 3.961 11.82 12.922 1 98.88 138 ALA B O 1
ATOM 3123 N N . VAL B 1 139 ? 4.973 10.711 11.242 1 98.88 139 VAL B N 1
ATOM 3124 C CA . VAL B 1 139 ? 4.164 11.352 10.211 1 98.88 139 VAL B CA 1
ATOM 3125 C C . VAL B 1 139 ? 3.709 10.32 9.188 1 98.88 139 VAL B C 1
ATOM 3127 O O . VAL B 1 139 ? 4.473 9.422 8.812 1 98.88 139 VAL B O 1
ATOM 3130 N N . ARG B 1 140 ? 2.486 10.445 8.719 1 98.75 140 ARG B N 1
ATOM 3131 C CA . ARG B 1 140 ? 1.94 9.641 7.629 1 98.75 140 ARG B CA 1
ATOM 3132 C C . ARG B 1 140 ? 1.152 10.508 6.656 1 98.75 140 ARG B C 1
ATOM 3134 O O . ARG B 1 140 ? 0.271 11.266 7.062 1 98.75 140 ARG B O 1
ATOM 3141 N N . ASP B 1 141 ? 1.459 10.406 5.402 1 98.69 141 ASP B N 1
ATOM 3142 C CA . ASP B 1 141 ? 0.735 11.125 4.355 1 98.69 141 ASP B CA 1
ATOM 3143 C C . ASP B 1 141 ? 0.48 10.219 3.148 1 98.69 141 ASP B C 1
ATOM 3145 O O . ASP B 1 141 ? 1.258 9.305 2.877 1 98.69 141 ASP B O 1
ATOM 3149 N N . ALA B 1 142 ? -0.517 10.555 2.449 1 97.81 142 ALA B N 1
ATOM 3150 C CA . ALA B 1 142 ? -0.891 9.812 1.251 1 97.81 142 ALA B CA 1
ATOM 3151 C C . ALA B 1 142 ? -0.004 10.188 0.069 1 97.81 142 ALA B C 1
ATOM 3153 O O . ALA B 1 142 ? 0.631 11.25 0.076 1 97.81 142 ALA B O 1
ATOM 3154 N N . ASP B 1 143 ? 0.121 9.305 -0.842 1 98.25 143 ASP B N 1
ATOM 3155 C CA . ASP B 1 143 ? 0.639 9.539 -2.188 1 98.25 143 ASP B CA 1
ATOM 3156 C C . ASP B 1 143 ? -0.471 9.43 -3.23 1 98.25 143 ASP B C 1
ATOM 3158 O O . ASP B 1 143 ? -0.871 8.32 -3.604 1 98.25 143 ASP B O 1
ATOM 3162 N N . TYR B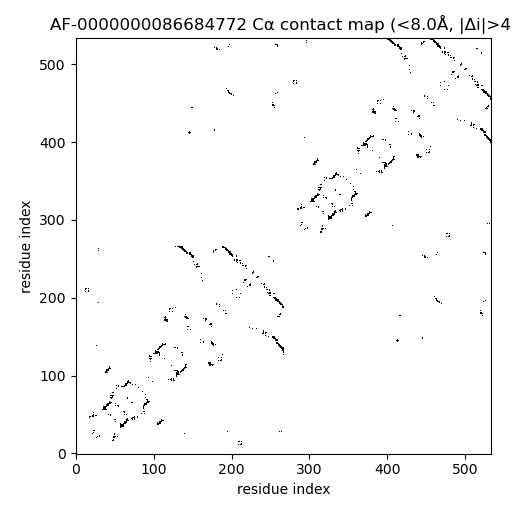 1 144 ? -0.934 10.539 -3.783 1 97 144 TYR B N 1
ATOM 3163 C CA . TYR B 1 144 ? -2.115 10.562 -4.641 1 97 144 TYR B CA 1
ATOM 3164 C C . TYR B 1 144 ? -1.824 9.906 -5.984 1 97 144 TYR B C 1
ATOM 3166 O O . TYR B 1 144 ? -2.705 9.281 -6.582 1 97 144 TYR B O 1
ATOM 3174 N N . ALA B 1 145 ? -0.611 10.023 -6.406 1 96 145 ALA B N 1
ATOM 3175 C CA . ALA B 1 145 ? -0.253 9.414 -7.684 1 96 145 ALA B CA 1
ATOM 3176 C C . ALA B 1 145 ? -0.437 7.902 -7.645 1 96 145 ALA B C 1
ATOM 3178 O O . ALA B 1 145 ? -0.616 7.266 -8.68 1 96 145 ALA B O 1
ATOM 3179 N N . SER B 1 146 ? -0.428 7.344 -6.488 1 96.75 146 SER B N 1
ATOM 3180 C CA . SER B 1 146 ? -0.517 5.895 -6.332 1 96.75 146 SER B CA 1
ATOM 3181 C C . SER B 1 146 ? -1.968 5.426 -6.359 1 96.75 146 SER B C 1
ATOM 3183 O O . SER B 1 146 ? -2.236 4.223 -6.34 1 96.75 146 SER B O 1
ATOM 3185 N N . PHE B 1 147 ? -2.947 6.352 -6.363 1 97.5 147 PHE B N 1
ATOM 3186 C CA . PHE B 1 147 ? -4.344 5.938 -6.426 1 97.5 147 PHE B CA 1
ATOM 3187 C C . PHE B 1 147 ? -4.566 4.961 -7.574 1 97.5 147 PHE B C 1
ATOM 3189 O O . PHE B 1 147 ? -4.172 5.227 -8.711 1 97.5 147 PHE B O 1
ATOM 3196 N N . THR B 1 148 ? -5.152 3.842 -7.266 1 97.75 148 THR B N 1
ATOM 3197 C CA . THR B 1 148 ? -5.484 2.855 -8.289 1 97.75 148 THR B CA 1
ATOM 3198 C C . THR B 1 148 ? -6.82 2.188 -7.98 1 97.75 148 THR B C 1
ATOM 3200 O O . THR B 1 148 ? -7.211 2.076 -6.816 1 97.75 148 THR B O 1
ATOM 3203 N N . TRP B 1 149 ? -7.508 1.848 -9.07 1 98.44 149 TRP B N 1
ATOM 3204 C CA . TRP B 1 149 ? -8.852 1.318 -8.867 1 98.44 149 TRP B CA 1
ATOM 3205 C C . TRP B 1 149 ? -9.234 0.359 -9.984 1 98.44 149 TRP B C 1
ATOM 3207 O O . TRP B 1 149 ? -8.539 0.258 -10.992 1 98.44 149 TRP B O 1
ATOM 3217 N N . TYR B 1 150 ? -10.234 -0.382 -9.781 1 98.69 150 TYR B N 1
ATOM 3218 C CA . TYR B 1 150 ? -10.953 -1.235 -10.719 1 98.69 150 TYR B CA 1
ATOM 3219 C C . TYR B 1 150 ? -12.453 -1.236 -10.414 1 98.69 150 TYR B C 1
ATOM 3221 O O . TYR B 1 150 ? -12.852 -1.226 -9.25 1 98.69 150 TYR B O 1
ATOM 3229 N N . PRO B 1 151 ? -13.305 -1.219 -11.391 1 98.38 151 PRO B N 1
ATOM 3230 C CA . PRO B 1 151 ? -13.047 -1.166 -12.828 1 98.38 151 PRO B CA 1
ATOM 3231 C C . PRO B 1 151 ? -12.453 0.167 -13.273 1 98.38 151 PRO B C 1
ATOM 3233 O O . PRO B 1 151 ? -12.586 1.173 -12.57 1 98.38 151 PRO B O 1
ATOM 3236 N N . GLU B 1 152 ? -11.82 0.123 -14.43 1 97.5 152 GLU B N 1
ATOM 3237 C CA . GLU B 1 152 ? -11.305 1.35 -15.031 1 97.5 152 GLU B CA 1
ATOM 3238 C C . GLU B 1 152 ? -12.438 2.328 -15.344 1 97.5 152 GLU B C 1
ATOM 3240 O O . GLU B 1 152 ? -13.547 1.913 -15.672 1 97.5 152 GLU B O 1
ATOM 3245 N N . SER B 1 153 ? -12.133 3.592 -15.211 1 98.06 153 SER B N 1
ATOM 3246 C CA . SER B 1 153 ? -13.086 4.672 -15.445 1 98.06 153 SER B CA 1
ATOM 3247 C C . SER B 1 153 ? -12.383 5.934 -15.93 1 98.06 153 SER B C 1
ATOM 3249 O O . SER B 1 153 ? -11.633 6.562 -15.172 1 98.06 153 SER B O 1
ATOM 3251 N N . PRO B 1 154 ? -12.648 6.301 -17.172 1 97.81 154 PRO B N 1
ATOM 3252 C CA . PRO B 1 154 ? -12.07 7.559 -17.641 1 97.81 154 PRO B CA 1
ATOM 3253 C C . PRO B 1 154 ? -12.453 8.75 -16.766 1 97.81 154 PRO B C 1
ATOM 3255 O O . PRO B 1 154 ? -11.672 9.695 -16.625 1 97.81 154 PRO B O 1
ATOM 3258 N N . GLU B 1 155 ? -13.641 8.711 -16.188 1 98 155 GLU B N 1
ATOM 3259 C CA . GLU B 1 155 ? -14.094 9.781 -15.305 1 98 155 GLU B CA 1
ATOM 3260 C C . GLU B 1 155 ? -13.266 9.836 -14.023 1 98 155 GLU B C 1
ATOM 3262 O O . GLU B 1 155 ? -12.922 10.922 -13.547 1 98 155 GLU B O 1
ATOM 3267 N N . LEU B 1 156 ? -12.914 8.695 -13.492 1 98.19 156 LEU B N 1
ATOM 3268 C CA . LEU B 1 156 ? -12.109 8.672 -12.273 1 98.19 156 LEU B CA 1
ATOM 3269 C C . LEU B 1 156 ? -10.664 9.055 -12.578 1 98.19 156 LEU B C 1
ATOM 3271 O O . LEU B 1 156 ? -9.984 9.656 -11.742 1 98.19 156 LEU B O 1
ATOM 3275 N N . ASP B 1 157 ? -10.234 8.727 -13.82 1 97.69 157 ASP B N 1
ATOM 3276 C CA . ASP B 1 157 ? -8.938 9.242 -14.25 1 97.69 157 ASP B CA 1
ATOM 3277 C C . ASP B 1 157 ? -8.93 10.766 -14.281 1 97.69 157 ASP B C 1
ATOM 3279 O O . ASP B 1 157 ? -7.973 11.398 -13.828 1 97.69 157 ASP B O 1
ATOM 3283 N N . GLU B 1 158 ? -9.938 11.281 -14.844 1 96.75 158 GLU B N 1
ATOM 3284 C CA . GLU B 1 158 ? -10.086 12.734 -14.898 1 96.75 158 GLU B CA 1
ATOM 3285 C C . GLU B 1 158 ? -10.125 13.328 -13.492 1 96.75 158 GLU B C 1
ATOM 3287 O O . GLU B 1 158 ? -9.484 14.352 -13.227 1 96.75 158 GLU B O 1
ATOM 3292 N N . TRP B 1 159 ? -10.898 12.695 -12.633 1 96.62 159 TRP B N 1
ATOM 3293 C CA . TRP B 1 159 ? -10.984 13.117 -11.234 1 96.62 159 TRP B CA 1
ATOM 3294 C C . TRP B 1 159 ? -9.594 13.195 -10.609 1 96.62 159 TRP B C 1
ATOM 3296 O O . TRP B 1 159 ? -9.25 14.203 -9.977 1 96.62 159 TRP B O 1
ATOM 3306 N N . LYS B 1 160 ? -8.805 12.117 -10.773 1 97 160 LYS B N 1
ATOM 3307 C CA . LYS B 1 160 ? -7.465 12.062 -10.195 1 97 160 LYS B CA 1
ATOM 3308 C C . LYS B 1 160 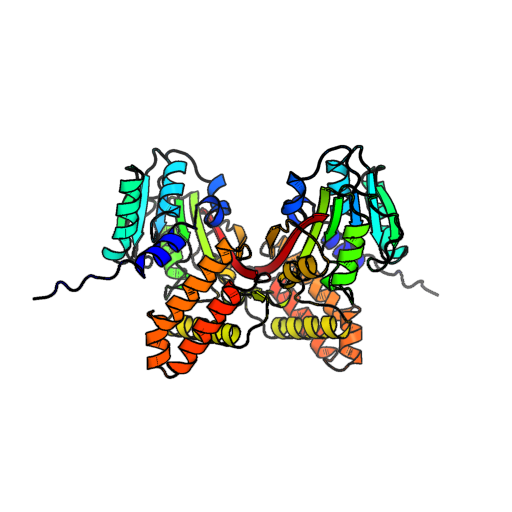? -6.598 13.203 -10.719 1 97 160 LYS B C 1
ATOM 3310 O O . LYS B 1 160 ? -5.887 13.852 -9.945 1 97 160 LYS B O 1
ATOM 3315 N N . THR B 1 161 ? -6.684 13.453 -12 1 95.69 161 THR B N 1
ATOM 3316 C CA . THR B 1 161 ? -5.914 14.523 -12.625 1 95.69 161 THR B CA 1
ATOM 3317 C C . THR B 1 161 ? -6.316 15.883 -12.047 1 95.69 161 THR B C 1
ATOM 3319 O O . THR B 1 161 ? -5.457 16.672 -11.656 1 95.69 161 THR B O 1
ATOM 3322 N N . LEU B 1 162 ? -7.602 16.141 -11.953 1 93.44 162 LEU B N 1
ATOM 3323 C CA . LEU B 1 162 ? -8.117 17.406 -11.438 1 93.44 162 LEU B CA 1
ATOM 3324 C C . LEU B 1 162 ? -7.746 17.594 -9.969 1 93.44 162 LEU B C 1
ATOM 3326 O O . LEU B 1 162 ? -7.348 18.672 -9.562 1 93.44 162 LEU B O 1
ATOM 3330 N N . TYR B 1 163 ? -7.871 16.516 -9.297 1 93.31 163 TYR B N 1
ATOM 3331 C CA . TYR B 1 163 ? -7.609 16.562 -7.863 1 93.31 163 TYR B CA 1
ATOM 3332 C C . TYR B 1 163 ? -6.148 16.891 -7.586 1 93.31 163 TYR B C 1
ATOM 3334 O O . TYR B 1 163 ? -5.852 17.766 -6.762 1 93.31 163 TYR B O 1
ATOM 3342 N N . ARG B 1 164 ? -5.266 16.234 -8.258 1 95.25 164 ARG B N 1
ATOM 3343 C CA . ARG B 1 164 ? -3.84 16.484 -8.078 1 95.25 164 ARG B CA 1
ATOM 3344 C C . ARG B 1 164 ? -3.469 17.875 -8.539 1 95.25 164 ARG B C 1
ATOM 3346 O O . ARG B 1 164 ? -2.715 18.578 -7.859 1 95.25 164 ARG B O 1
ATOM 3353 N N . ARG B 1 165 ? -3.973 18.312 -9.656 1 93.06 165 ARG B N 1
ATOM 3354 C CA . ARG B 1 165 ? -3.695 19.641 -10.164 1 93.06 165 ARG B CA 1
ATOM 3355 C C . ARG B 1 165 ? -4.137 20.719 -9.172 1 93.06 165 ARG B C 1
ATOM 3357 O O . ARG B 1 165 ? -3.418 21.688 -8.945 1 93.06 165 ARG B O 1
ATOM 3364 N N . THR B 1 166 ? -5.289 20.531 -8.633 1 90.75 166 THR B N 1
ATOM 3365 C CA . THR B 1 166 ? -5.828 21.484 -7.672 1 90.75 166 THR B CA 1
ATOM 3366 C C . THR B 1 166 ? -4.977 21.516 -6.402 1 90.75 166 THR B C 1
ATOM 3368 O O . THR B 1 166 ? -4.707 22.578 -5.852 1 90.75 166 THR B O 1
ATOM 3371 N N . ALA B 1 167 ? -4.598 20.344 -5.914 1 91.81 167 ALA B N 1
ATOM 3372 C CA . ALA B 1 167 ? -3.74 20.266 -4.734 1 91.81 167 ALA B CA 1
ATOM 3373 C C . ALA B 1 167 ? -2.432 21.016 -4.953 1 91.81 167 ALA B C 1
ATOM 3375 O O . ALA B 1 167 ? -1.997 21.781 -4.09 1 91.81 167 ALA B O 1
ATOM 3376 N N . TYR B 1 168 ? -1.863 20.891 -6.121 1 93.06 168 TYR B N 1
ATOM 3377 C CA . TYR B 1 168 ? -0.643 21.609 -6.453 1 93.06 168 TYR B CA 1
ATOM 3378 C C . TYR B 1 168 ? -0.901 23.109 -6.512 1 93.06 168 TYR B C 1
ATOM 3380 O O . TYR B 1 168 ? -0.111 23.906 -5.992 1 93.06 168 TYR B O 1
ATOM 3388 N N . ALA B 1 169 ? -1.969 23.469 -7.094 1 90.25 169 ALA B N 1
ATOM 3389 C CA . ALA B 1 169 ? -2.303 24.891 -7.254 1 90.25 169 ALA B CA 1
ATOM 3390 C C . ALA B 1 169 ? -2.514 25.562 -5.898 1 90.25 169 ALA B C 1
ATOM 3392 O O . ALA B 1 169 ? -2.23 26.75 -5.738 1 90.25 169 ALA B O 1
ATOM 3393 N N . ASN B 1 170 ? -2.943 24.781 -4.992 1 89.56 170 ASN B N 1
ATOM 3394 C CA . ASN B 1 170 ? -3.199 25.297 -3.65 1 89.56 170 ASN B CA 1
ATOM 3395 C C . ASN B 1 170 ? -1.927 25.312 -2.807 1 89.56 170 ASN B C 1
ATOM 3397 O O . ASN B 1 170 ? -1.97 25.641 -1.62 1 89.56 170 ASN B O 1
ATOM 3401 N N . GLY B 1 171 ? -0.816 24.922 -3.4 1 92.88 171 GLY B N 1
ATOM 3402 C CA . GLY B 1 171 ? 0.467 25.016 -2.721 1 92.88 171 GLY B CA 1
ATOM 3403 C C . GLY B 1 171 ? 0.816 23.75 -1.95 1 92.88 171 GLY B C 1
ATOM 3404 O O . GLY B 1 171 ? 1.814 23.719 -1.229 1 92.88 171 GLY B O 1
ATOM 3405 N N . GLY B 1 172 ? 0.018 22.656 -2.08 1 96 172 GLY B N 1
ATOM 3406 C CA . GLY B 1 172 ? 0.297 21.406 -1.407 1 96 172 GLY B CA 1
ATOM 3407 C C . GLY B 1 172 ? 1.141 20.453 -2.238 1 96 172 GLY B C 1
ATOM 3408 O O . GLY B 1 172 ? 1.656 20.828 -3.293 1 96 172 GLY B O 1
ATOM 3409 N N . GLU B 1 173 ? 1.424 19.359 -1.674 1 97.75 173 GLU B N 1
ATOM 3410 C CA . GLU B 1 173 ? 2.121 18.266 -2.35 1 97.75 173 GLU B CA 1
ATOM 3411 C C . GLU B 1 173 ? 1.305 16.969 -2.303 1 97.75 173 GLU B C 1
ATOM 3413 O O . GLU B 1 173 ? 1.431 16.188 -1.362 1 97.75 173 GLU B O 1
ATOM 3418 N N . PRO B 1 174 ? 0.517 16.734 -3.385 1 96.94 174 PRO B N 1
ATOM 3419 C CA . PRO B 1 174 ? -0.37 15.562 -3.379 1 96.94 174 PRO B CA 1
ATOM 3420 C C . PRO B 1 174 ? 0.392 14.242 -3.311 1 96.94 174 PRO B C 1
ATOM 3422 O O . PRO B 1 174 ? -0.165 13.227 -2.891 1 96.94 174 PRO B O 1
ATOM 3425 N N . ASP B 1 175 ? 1.646 14.234 -3.709 1 97.88 175 ASP B N 1
ATOM 3426 C CA . ASP B 1 175 ? 2.445 13.008 -3.66 1 97.88 175 ASP B CA 1
ATOM 3427 C C . ASP B 1 175 ? 3.398 13.023 -2.467 1 97.88 175 ASP B C 1
ATOM 3429 O O . ASP B 1 175 ? 4.562 12.641 -2.592 1 97.88 175 ASP B O 1
ATOM 3433 N N . ALA B 1 176 ? 2.885 13.523 -1.376 1 98.62 176 ALA B N 1
ATOM 3434 C CA . ALA B 1 176 ? 3.686 13.781 -0.181 1 98.62 176 ALA B CA 1
ATOM 3435 C C . ALA B 1 176 ? 4.27 12.484 0.375 1 98.62 176 ALA B C 1
ATOM 3437 O O . ALA B 1 176 ? 5.395 12.469 0.88 1 98.62 176 ALA B O 1
ATOM 3438 N N . GLY B 1 177 ? 3.49 11.375 0.29 1 98.69 177 GLY B N 1
ATOM 3439 C CA . GLY B 1 177 ? 3.898 10.133 0.921 1 98.69 177 GLY B CA 1
ATOM 3440 C C . GLY B 1 177 ? 5.297 9.695 0.529 1 98.69 177 GLY B C 1
ATOM 3441 O O . GLY B 1 177 ? 6.086 9.273 1.381 1 98.69 177 GLY B O 1
ATOM 3442 N N . ARG B 1 178 ? 5.641 9.836 -0.704 1 98.69 178 ARG B N 1
ATOM 3443 C CA . ARG B 1 178 ? 6.918 9.352 -1.21 1 98.69 178 ARG B CA 1
ATOM 3444 C C . ARG B 1 178 ? 8.047 10.312 -0.86 1 98.69 178 ARG B C 1
ATOM 3446 O O . ARG B 1 178 ? 9.227 9.977 -1.018 1 98.69 178 ARG B O 1
ATOM 3453 N N . ARG B 1 179 ? 7.746 11.469 -0.315 1 98.69 179 ARG B N 1
ATOM 3454 C CA . ARG B 1 179 ? 8.742 12.508 -0.091 1 98.69 179 ARG B CA 1
ATOM 3455 C C . ARG B 1 179 ? 9.094 12.625 1.39 1 98.69 179 ARG B C 1
ATOM 3457 O O . ARG B 1 179 ? 10.008 13.367 1.762 1 98.69 179 ARG B O 1
ATOM 3464 N N . LEU B 1 180 ? 8.383 11.93 2.234 1 98.81 180 LEU B N 1
ATOM 3465 C CA . LEU B 1 180 ? 8.484 12.117 3.676 1 98.81 180 LEU B CA 1
ATOM 3466 C C . LEU B 1 180 ? 9.914 11.891 4.152 1 98.81 180 LEU B C 1
ATOM 3468 O O . LEU B 1 180 ? 10.43 12.648 4.98 1 98.81 180 LEU B O 1
ATOM 3472 N N . LEU B 1 181 ? 10.555 10.836 3.621 1 98.69 181 LEU B N 1
ATOM 3473 C CA . LEU B 1 181 ? 11.922 10.523 4.031 1 98.69 181 LEU B CA 1
ATOM 3474 C C . LEU B 1 181 ? 12.859 11.68 3.695 1 98.69 181 LEU B C 1
ATOM 3476 O O . LEU B 1 181 ? 13.633 12.125 4.547 1 98.69 181 LEU B O 1
ATOM 3480 N N . ALA B 1 182 ? 12.75 12.18 2.5 1 98.75 182 ALA B N 1
ATOM 3481 C CA . ALA B 1 182 ? 13.586 13.289 2.053 1 98.75 182 ALA B CA 1
ATOM 3482 C C . ALA B 1 182 ? 13.328 14.539 2.891 1 98.75 182 ALA B C 1
ATOM 3484 O O . ALA B 1 182 ? 14.266 15.242 3.271 1 98.75 182 ALA B O 1
ATOM 3485 N N . TRP B 1 183 ? 12.062 14.82 3.182 1 98.75 183 TRP B N 1
ATOM 3486 C CA . TRP B 1 183 ? 11.711 15.984 3.988 1 98.75 183 TRP B CA 1
ATOM 3487 C C . TRP B 1 183 ? 12.266 15.852 5.402 1 98.75 183 TRP B C 1
ATOM 3489 O O . TRP B 1 183 ? 12.727 16.844 5.988 1 98.75 183 TRP B O 1
ATOM 3499 N N . ALA B 1 184 ? 12.18 14.656 5.945 1 98.62 184 ALA B N 1
ATOM 3500 C CA . ALA B 1 184 ? 12.711 14.43 7.289 1 98.62 184 ALA B CA 1
ATOM 3501 C C . ALA B 1 184 ? 14.211 14.703 7.34 1 98.62 184 ALA B C 1
ATOM 3503 O O . ALA B 1 184 ? 14.695 15.352 8.273 1 98.62 184 ALA B O 1
ATOM 3504 N N . HIS B 1 185 ? 14.922 14.195 6.34 1 98.12 185 HIS B N 1
ATOM 3505 C CA . HIS B 1 185 ? 16.359 14.453 6.254 1 98.12 185 HIS B CA 1
ATOM 3506 C C . HIS B 1 185 ? 16.641 15.945 6.152 1 98.12 185 HIS B C 1
ATOM 3508 O O . HIS B 1 185 ? 17.5 16.469 6.875 1 98.12 185 HIS B O 1
ATOM 3514 N N . ALA B 1 186 ? 15.938 16.594 5.344 1 98.38 186 ALA B N 1
ATOM 3515 C CA . ALA B 1 186 ? 16.125 18.031 5.133 1 98.38 186 ALA B CA 1
ATOM 3516 C C . ALA B 1 186 ? 15.82 18.812 6.402 1 98.38 186 ALA B C 1
ATOM 3518 O O . ALA B 1 186 ? 16.391 19.875 6.637 1 98.38 186 ALA B O 1
ATOM 3519 N N . ALA B 1 187 ? 14.914 18.297 7.203 1 98.25 187 ALA B N 1
ATOM 3520 C CA . ALA B 1 187 ? 14.5 18.953 8.438 1 98.25 187 ALA B CA 1
ATOM 3521 C C . ALA B 1 187 ? 15.477 18.672 9.57 1 98.25 187 ALA B C 1
ATOM 3523 O O . ALA B 1 187 ? 15.336 19.203 10.672 1 98.25 187 ALA B O 1
ATOM 3524 N N . GLY B 1 188 ? 16.422 17.781 9.367 1 96.19 188 GLY B N 1
ATOM 3525 C CA . GLY B 1 188 ? 17.453 17.5 10.359 1 96.19 188 GLY B CA 1
ATOM 3526 C C . GLY B 1 188 ? 17.062 16.406 11.328 1 96.19 188 GLY B C 1
ATOM 3527 O O . GLY B 1 188 ? 17.688 16.234 12.375 1 96.19 188 GLY B O 1
ATOM 3528 N N . LEU B 1 189 ? 16.016 15.656 10.984 1 96.81 189 LEU B N 1
ATOM 3529 C CA . LEU B 1 189 ? 15.648 14.508 11.805 1 96.81 189 LEU B CA 1
ATOM 3530 C C . LEU B 1 189 ? 16.656 13.375 11.625 1 96.81 189 LEU B C 1
ATOM 3532 O O . LEU B 1 189 ? 17.219 13.203 10.531 1 96.81 189 LEU B O 1
ATOM 3536 N N . THR B 1 190 ? 16.828 12.625 12.719 1 91.12 190 THR B N 1
ATOM 3537 C CA . THR B 1 190 ? 17.797 11.539 12.688 1 91.12 190 THR B CA 1
ATOM 3538 C C . THR B 1 190 ? 17.125 10.195 12.977 1 91.12 190 THR B C 1
ATOM 3540 O O . THR B 1 190 ? 15.977 10.156 13.414 1 91.12 190 THR B O 1
ATOM 3543 N N . ALA B 1 191 ? 17.875 9.094 12.695 1 95.12 191 ALA B N 1
ATOM 3544 C CA . ALA B 1 191 ? 17.359 7.746 12.938 1 95.12 191 ALA B CA 1
ATOM 3545 C C . ALA B 1 191 ? 15.969 7.566 12.352 1 95.12 191 ALA B C 1
ATOM 3547 O O . ALA B 1 191 ? 15.047 7.129 13.039 1 95.12 191 ALA B O 1
ATOM 3548 N N . VAL B 1 192 ? 15.859 8 11.117 1 97.69 192 VAL B N 1
ATOM 3549 C CA . VAL B 1 192 ? 14.555 7.988 10.453 1 97.69 192 VAL B CA 1
ATOM 3550 C C . VAL B 1 192 ? 14.25 6.582 9.945 1 97.69 192 VAL B C 1
ATOM 3552 O O . VAL B 1 192 ? 15.055 5.988 9.227 1 97.69 192 VAL B O 1
ATOM 3555 N N . THR B 1 193 ? 13.148 6.047 10.328 1 97.38 193 THR B N 1
ATOM 3556 C CA . THR B 1 193 ? 12.633 4.789 9.797 1 97.38 193 THR B CA 1
ATOM 3557 C C . THR B 1 193 ? 11.492 5.047 8.812 1 97.38 193 THR B C 1
ATOM 3559 O O . THR B 1 193 ? 10.406 5.469 9.211 1 97.38 193 THR B O 1
ATOM 3562 N N . PRO B 1 194 ? 11.719 4.809 7.562 1 97.81 194 PRO B N 1
ATOM 3563 C CA . PRO B 1 194 ? 10.664 4.957 6.555 1 97.81 194 PRO B CA 1
ATOM 3564 C C . PRO B 1 194 ? 9.875 3.668 6.336 1 97.81 194 PRO B C 1
ATOM 3566 O O . PRO B 1 194 ? 10.461 2.586 6.25 1 97.81 194 PRO B O 1
ATOM 3569 N N . THR B 1 195 ? 8.578 3.748 6.316 1 96.94 195 THR B N 1
ATOM 3570 C CA . THR B 1 195 ? 7.68 2.646 5.984 1 96.94 195 THR B CA 1
ATOM 3571 C C . THR B 1 195 ? 6.527 3.133 5.113 1 96.94 195 THR B C 1
ATOM 3573 O O . THR B 1 195 ? 6.457 4.312 4.762 1 96.94 195 THR B O 1
ATOM 3576 N N . ALA B 1 196 ? 5.719 2.221 4.676 1 97.81 196 ALA B N 1
ATOM 3577 C CA . ALA B 1 196 ? 4.512 2.545 3.92 1 97.81 196 ALA B CA 1
ATOM 3578 C C . ALA B 1 196 ? 3.377 1.585 4.262 1 97.81 196 ALA B C 1
ATOM 3580 O O . ALA B 1 196 ? 3.621 0.444 4.664 1 97.81 196 ALA B O 1
ATOM 3581 N N . THR B 1 197 ? 2.201 2.09 4.152 1 97.06 197 THR B N 1
ATOM 3582 C CA . THR B 1 197 ? 0.988 1.293 4.305 1 97.06 197 THR B CA 1
ATOM 3583 C C . THR B 1 197 ? -0.011 1.611 3.197 1 97.06 197 THR B C 1
ATOM 3585 O O . THR B 1 197 ? 0.231 2.494 2.371 1 97.06 197 THR B O 1
ATOM 3588 N N . VAL B 1 198 ? -1.079 0.783 3.141 1 96.62 198 VAL B N 1
ATOM 3589 C CA . VAL B 1 198 ? -2.092 0.947 2.102 1 96.62 198 VAL B CA 1
ATOM 3590 C C . VAL B 1 198 ? -3.471 1.087 2.74 1 96.62 198 VAL B C 1
ATOM 3592 O O . VAL B 1 198 ? -3.752 0.466 3.768 1 96.62 198 VAL B O 1
ATOM 3595 N N . TRP B 1 199 ? -4.223 1.988 2.234 1 95.81 199 TRP B N 1
ATOM 3596 C CA . TRP B 1 199 ? -5.668 1.932 2.424 1 95.81 199 TRP B CA 1
ATOM 3597 C C . TRP B 1 199 ? -6.344 1.243 1.242 1 95.81 199 TRP B C 1
ATOM 3599 O O . TRP B 1 199 ? -5.961 1.457 0.09 1 95.81 199 TRP B O 1
ATOM 3609 N N . CYS B 1 200 ? -7.266 0.409 1.55 1 96.56 200 CYS B N 1
ATOM 3610 C CA . CYS B 1 200 ? -8.008 -0.323 0.527 1 96.56 200 CYS B CA 1
ATOM 3611 C C . CYS B 1 200 ? -9.508 -0.234 0.772 1 96.56 200 CYS B C 1
ATOM 3613 O O . CYS B 1 200 ? -9.977 -0.474 1.887 1 96.56 200 CYS B O 1
ATOM 3615 N N . TYR B 1 201 ? -10.242 0.144 -0.235 1 96.81 201 TYR B N 1
ATOM 3616 C CA . TYR B 1 201 ? -11.695 0.226 -0.215 1 96.81 201 TYR B CA 1
ATOM 3617 C C . TYR B 1 201 ? -12.312 -0.729 -1.232 1 96.81 201 TYR B C 1
ATOM 3619 O O . TYR B 1 201 ? -12.344 -0.433 -2.43 1 96.81 201 TYR B O 1
ATOM 3627 N N . ALA B 1 202 ? -12.844 -1.851 -0.655 1 97.25 202 ALA B N 1
ATOM 3628 C CA . ALA B 1 202 ? -13.289 -2.861 -1.612 1 97.25 202 ALA B CA 1
ATOM 3629 C C . ALA B 1 202 ? -14.555 -3.562 -1.121 1 97.25 202 ALA B C 1
ATOM 3631 O O . ALA B 1 202 ? -15.25 -4.215 -1.901 1 97.25 202 ALA B O 1
ATOM 3632 N N . THR B 1 203 ? -14.836 -3.559 0.174 1 94.31 203 THR B N 1
ATOM 3633 C CA . THR B 1 203 ? -16.094 -4.113 0.654 1 94.31 203 THR B CA 1
ATOM 3634 C C . THR B 1 203 ? -17.266 -3.203 0.286 1 94.31 203 THR B C 1
ATOM 3636 O O . THR B 1 203 ? -17.078 -2.018 0.013 1 94.31 203 THR B O 1
ATOM 3639 N N . PRO B 1 204 ? -18.438 -3.744 0.328 1 94.19 204 PRO B N 1
ATOM 3640 C CA . PRO B 1 204 ? -19.594 -2.893 0.003 1 94.19 204 PRO B CA 1
ATOM 3641 C C . PRO B 1 204 ? -19.672 -1.646 0.883 1 94.19 204 PRO B C 1
ATOM 3643 O O . PRO B 1 204 ? -19.906 -0.546 0.383 1 94.19 204 PRO B O 1
ATOM 3646 N N . ALA B 1 205 ? -19.391 -1.805 2.143 1 92.06 205 ALA B N 1
ATOM 3647 C CA . ALA B 1 205 ? -19.438 -0.673 3.064 1 92.06 205 ALA B CA 1
ATOM 3648 C C . ALA B 1 205 ? -18.328 0.333 2.758 1 92.06 205 ALA B C 1
ATOM 3650 O O . ALA B 1 205 ? -18.562 1.544 2.779 1 92.06 205 ALA B O 1
ATOM 3651 N N . ASP B 1 206 ? -17.125 -0.184 2.451 1 92.38 206 ASP B N 1
ATOM 3652 C CA . ASP B 1 206 ? -16 0.679 2.078 1 92.38 206 ASP B CA 1
ATOM 3653 C C . ASP B 1 206 ? -16.328 1.503 0.837 1 92.38 206 ASP B C 1
ATOM 3655 O O . ASP B 1 206 ? -16.094 2.711 0.804 1 92.38 206 ASP B O 1
ATOM 3659 N N . ARG B 1 207 ? -16.875 0.822 -0.104 1 95.69 207 ARG B N 1
ATOM 3660 C CA . ARG B 1 207 ? -17.156 1.458 -1.387 1 95.69 207 ARG B CA 1
ATOM 3661 C C . ARG B 1 207 ? -18.234 2.52 -1.241 1 95.69 207 ARG B C 1
ATOM 3663 O O . ARG B 1 207 ? -18.125 3.611 -1.804 1 95.69 207 ARG B O 1
ATOM 3670 N N . ALA B 1 208 ? -19.266 2.154 -0.532 1 94.5 208 ALA B N 1
ATOM 3671 C CA . ALA B 1 208 ? -20.344 3.113 -0.307 1 94.5 208 ALA B CA 1
ATOM 3672 C C . ALA B 1 208 ? -19.828 4.379 0.367 1 94.5 208 ALA B C 1
ATOM 3674 O O . ALA B 1 208 ? -20.172 5.492 -0.028 1 94.5 208 ALA B O 1
ATOM 3675 N N . TRP B 1 209 ? -19 4.164 1.267 1 91 209 TRP B N 1
ATOM 3676 C CA . TRP B 1 209 ? -18.438 5.293 2.004 1 91 209 TRP B CA 1
ATOM 3677 C C . TRP B 1 209 ? -17.5 6.113 1.122 1 91 209 TRP B C 1
ATOM 3679 O O . TRP B 1 209 ? -17.703 7.312 0.925 1 91 209 TRP B O 1
ATOM 3689 N N . TRP B 1 210 ? -16.5 5.496 0.57 1 93.94 210 TRP B N 1
ATOM 3690 C CA . TRP B 1 210 ? -15.461 6.168 -0.193 1 93.94 210 TRP B CA 1
ATOM 3691 C C . TRP B 1 210 ? -16.031 6.785 -1.467 1 93.94 210 TRP B C 1
ATOM 3693 O O . TRP B 1 210 ? -15.781 7.961 -1.758 1 93.94 210 TRP B O 1
ATOM 3703 N N . GLY B 1 211 ? -16.734 5.965 -2.209 1 95.31 211 GLY B N 1
ATOM 3704 C CA . GLY B 1 211 ? -17.359 6.477 -3.418 1 95.31 211 GLY B CA 1
ATOM 3705 C C . GLY B 1 211 ? -18.344 7.598 -3.154 1 95.31 211 GLY B C 1
ATOM 3706 O O . GLY B 1 211 ? -18.391 8.578 -3.9 1 95.31 211 GLY B O 1
ATOM 3707 N N . GLY B 1 212 ? -19.172 7.434 -2.098 1 93.88 212 GLY B N 1
ATOM 3708 C CA . GLY B 1 212 ? -20.094 8.484 -1.719 1 93.88 212 GLY B CA 1
ATOM 3709 C C . GLY B 1 212 ? -19.391 9.781 -1.327 1 93.88 212 GLY B C 1
ATOM 3710 O O . GLY B 1 212 ? -19.828 10.867 -1.722 1 93.88 212 GLY B O 1
ATOM 3711 N N . LEU B 1 213 ? -18.328 9.641 -0.581 1 90.12 213 LEU B N 1
ATOM 3712 C CA . LEU B 1 213 ? -17.547 10.797 -0.157 1 90.12 213 LEU B CA 1
ATOM 3713 C C . LEU B 1 213 ? -17.062 11.594 -1.362 1 90.12 213 LEU B C 1
ATOM 3715 O O . LEU B 1 213 ? -17.25 12.812 -1.425 1 90.12 213 LEU B O 1
ATOM 3719 N N . TRP B 1 214 ? -16.469 10.93 -2.295 1 94.25 214 TRP B N 1
ATOM 3720 C CA . TRP B 1 214 ? -15.867 11.633 -3.428 1 94.25 214 TRP B CA 1
ATOM 3721 C C . TRP B 1 214 ? -16.938 12.125 -4.387 1 94.25 214 TRP B C 1
ATOM 3723 O O . TRP B 1 214 ? -16.781 13.172 -5.023 1 94.25 214 TRP B O 1
ATOM 3733 N N . ALA B 1 215 ? -18.062 11.367 -4.477 1 95.06 215 ALA B N 1
ATOM 3734 C CA . ALA B 1 215 ? -19.188 11.844 -5.289 1 95.06 215 ALA B CA 1
ATOM 3735 C C . ALA B 1 215 ? -19.703 13.188 -4.785 1 95.06 215 ALA B C 1
ATOM 3737 O O . ALA B 1 215 ? -20.016 14.078 -5.582 1 95.06 215 ALA B O 1
ATOM 3738 N N . ASP B 1 216 ? -19.688 13.336 -3.531 1 92.25 216 ASP B N 1
ATOM 3739 C CA . ASP B 1 216 ? -20.156 14.578 -2.922 1 92.25 216 ASP B CA 1
ATOM 3740 C C . ASP B 1 216 ? -19.078 15.656 -2.998 1 92.25 216 ASP B C 1
ATOM 3742 O O . ASP B 1 216 ? -19.359 16.797 -3.359 1 92.25 216 ASP B O 1
ATOM 3746 N N . ARG B 1 217 ? -17.859 15.328 -2.67 1 89.69 217 ARG B N 1
ATOM 3747 C CA . ARG B 1 217 ? -16.75 16.281 -2.574 1 89.69 217 ARG B CA 1
ATOM 3748 C C . ARG B 1 217 ? -16.5 16.969 -3.914 1 89.69 217 ARG B C 1
ATOM 3750 O O . ARG B 1 217 ? -16.172 18.156 -3.959 1 89.69 217 ARG B O 1
ATOM 3757 N N . ILE B 1 218 ? -16.656 16.219 -4.953 1 92.12 218 ILE B N 1
ATOM 3758 C CA . ILE B 1 218 ? -16.328 16.766 -6.266 1 92.12 218 ILE B CA 1
ATOM 3759 C C . ILE B 1 218 ? -17.375 17.797 -6.672 1 92.12 218 ILE B C 1
ATOM 3761 O O . ILE B 1 218 ? -17.125 18.609 -7.562 1 92.12 218 ILE B O 1
ATOM 3765 N N . LEU B 1 219 ? -18.578 17.828 -6.051 1 87.88 219 LEU B N 1
ATOM 3766 C CA . LEU B 1 219 ? -19.656 18.766 -6.387 1 87.88 219 LEU B CA 1
ATOM 3767 C C . LEU B 1 219 ? -19.688 19.922 -5.391 1 87.88 219 LEU B C 1
ATOM 3769 O O . LEU B 1 219 ? -20.078 21.031 -5.742 1 87.88 219 LEU B O 1
ATOM 3773 N N . HIS B 1 220 ? -19.344 19.75 -4.164 1 79.94 220 HIS B N 1
ATOM 3774 C CA . HIS B 1 220 ? -19.688 20.703 -3.121 1 79.94 220 HIS B CA 1
ATOM 3775 C C . HIS B 1 220 ? -18.469 21.078 -2.287 1 79.94 220 HIS B C 1
ATOM 3777 O O . HIS B 1 220 ? -18.609 21.609 -1.178 1 79.94 220 HIS B O 1
ATOM 3783 N N . SER B 1 221 ? -17.359 21.047 -2.756 1 74.88 221 SER B N 1
ATOM 3784 C CA . SER B 1 221 ? -16.156 21.312 -1.979 1 74.88 221 SER B CA 1
ATOM 3785 C C . SER B 1 221 ? -15.383 22.5 -2.533 1 74.88 221 SER B C 1
ATOM 3787 O O . SER B 1 221 ? -15.781 23.094 -3.543 1 74.88 221 SER B O 1
ATOM 3789 N N . ASP B 1 222 ? -14.445 22.828 -1.658 1 76.44 222 ASP B N 1
ATOM 3790 C CA . ASP B 1 222 ? -13.484 23.812 -2.131 1 76.44 222 ASP B CA 1
ATOM 3791 C C . ASP B 1 222 ? -12.836 23.375 -3.439 1 76.44 222 ASP B C 1
ATOM 3793 O O . ASP B 1 222 ? -12.516 24.203 -4.297 1 76.44 222 ASP B O 1
ATOM 3797 N N . LEU B 1 223 ? -12.781 22.141 -3.602 1 78.12 223 LEU B N 1
ATOM 3798 C CA . LEU B 1 223 ? -12.273 21.594 -4.855 1 78.12 223 LEU B CA 1
ATOM 3799 C C . LEU B 1 223 ? -13.156 22 -6.027 1 78.12 223 LEU B C 1
ATOM 3801 O O . LEU B 1 223 ? -12.656 22.469 -7.051 1 78.12 223 LEU B O 1
ATOM 3805 N N . ALA B 1 224 ? -14.438 21.766 -5.887 1 83.06 224 ALA B N 1
ATOM 3806 C CA . ALA B 1 224 ? -15.383 22.109 -6.941 1 83.06 224 ALA B CA 1
ATOM 3807 C C . ALA B 1 224 ? -15.281 23.594 -7.309 1 83.06 224 ALA B C 1
ATOM 3809 O O . ALA B 1 224 ? -15.18 23.938 -8.484 1 83.06 224 ALA B O 1
ATOM 3810 N N . ARG B 1 225 ? -15.203 24.391 -6.305 1 84.88 225 ARG B N 1
ATOM 3811 C CA . ARG B 1 225 ? -15.133 25.828 -6.52 1 84.88 225 ARG B CA 1
ATOM 3812 C C . ARG B 1 225 ? -13.852 26.203 -7.258 1 84.88 225 ARG B C 1
ATOM 3814 O O . ARG B 1 225 ? -13.883 27 -8.195 1 84.88 225 ARG B O 1
ATOM 3821 N N . SER B 1 226 ? -12.812 25.625 -6.812 1 83.88 226 SER B N 1
ATOM 3822 C CA . SER B 1 226 ? -11.516 25.922 -7.414 1 83.88 226 SER B CA 1
ATOM 3823 C C . SER B 1 226 ? -11.477 25.484 -8.875 1 83.88 226 SER B C 1
ATOM 3825 O O . SER B 1 226 ? -11.016 26.234 -9.742 1 83.88 226 SER B O 1
ATOM 3827 N N . VAL B 1 227 ? -11.945 24.359 -9.141 1 85.56 227 VAL B N 1
ATOM 3828 C CA . VAL B 1 227 ? -11.922 23.781 -10.484 1 85.56 227 VAL B CA 1
ATOM 3829 C C . VAL B 1 227 ? -12.797 24.594 -11.414 1 85.56 227 VAL B C 1
ATOM 3831 O O . VAL B 1 227 ? -12.414 24.875 -12.555 1 85.56 227 VAL B O 1
ATOM 3834 N N . LEU B 1 228 ? -13.914 25.047 -10.953 1 85.12 228 LEU B N 1
ATOM 3835 C CA . LEU B 1 228 ? -14.828 25.844 -11.766 1 85.12 228 LEU B CA 1
ATOM 3836 C C . LEU B 1 228 ? -14.258 27.234 -12.008 1 85.12 228 LEU B C 1
ATOM 3838 O O . LEU B 1 228 ? -14.352 27.766 -13.117 1 85.12 228 LEU B O 1
ATOM 3842 N N . ALA B 1 229 ? -13.617 27.75 -11.023 1 86.81 229 ALA B N 1
ATOM 3843 C CA . ALA B 1 229 ? -13.062 29.094 -11.117 1 86.81 229 ALA B CA 1
ATOM 3844 C C . ALA B 1 229 ? -11.898 29.141 -12.109 1 86.81 229 ALA B C 1
ATOM 3846 O O . ALA B 1 229 ? -11.727 30.125 -12.82 1 86.81 229 ALA B O 1
ATOM 3847 N N . THR B 1 230 ? -11.148 28.078 -12.211 1 85.94 230 THR B N 1
ATOM 3848 C CA . THR B 1 230 ? -9.977 28.031 -13.078 1 85.94 230 THR B CA 1
ATOM 3849 C C . THR B 1 230 ? -10.367 27.609 -14.492 1 85.94 230 THR B C 1
ATOM 3851 O O . THR B 1 230 ? -9.578 27.75 -15.43 1 85.94 230 THR B O 1
ATOM 3854 N N . GLY B 1 231 ? -11.586 27.047 -14.562 1 86.56 231 GLY B N 1
ATOM 3855 C CA . GLY B 1 231 ? -12.047 26.578 -15.867 1 86.56 231 GLY B CA 1
ATOM 3856 C C . GLY B 1 231 ? -11.508 25.219 -16.234 1 86.56 231 GLY B C 1
ATOM 3857 O O . GLY B 1 231 ? -11.602 24.797 -17.391 1 86.56 231 GLY B O 1
ATOM 3858 N N . ALA B 1 232 ? -10.898 24.609 -15.328 1 87.94 232 ALA B N 1
ATOM 3859 C CA . ALA B 1 232 ? -10.312 23.297 -15.594 1 87.94 232 ALA B CA 1
ATOM 3860 C C . ALA B 1 232 ? -11.391 22.266 -15.906 1 87.94 232 ALA B C 1
ATOM 3862 O O . ALA B 1 232 ? -11.117 21.25 -16.547 1 87.94 232 ALA B O 1
ATOM 3863 N N . ALA B 1 233 ? -12.609 22.484 -15.422 1 91.62 233 ALA B N 1
ATOM 3864 C CA . ALA B 1 233 ? -13.766 21.641 -15.688 1 91.62 233 ALA B CA 1
ATOM 3865 C C . ALA B 1 233 ? -15.062 22.438 -15.609 1 91.62 233 ALA B C 1
ATOM 3867 O O . ALA B 1 233 ? -15.094 23.516 -15.031 1 91.62 233 ALA B O 1
ATOM 3868 N N . THR B 1 234 ? -16.062 21.906 -16.125 1 93.69 234 THR B N 1
ATOM 3869 C CA . THR B 1 234 ? -17.391 22.5 -16.062 1 93.69 234 THR B CA 1
ATOM 3870 C C . THR B 1 234 ? -18.234 21.812 -15.008 1 93.69 234 THR B C 1
ATOM 3872 O O . THR B 1 234 ? -17.859 20.766 -14.477 1 93.69 234 THR B O 1
ATOM 3875 N N . GLU B 1 235 ? -19.375 22.469 -14.773 1 93.44 235 GLU B N 1
ATOM 3876 C CA . GLU B 1 235 ? -20.328 21.844 -13.859 1 93.44 235 GLU B CA 1
ATOM 3877 C C . GLU B 1 235 ? -20.781 20.484 -14.383 1 93.44 235 GLU B C 1
ATOM 3879 O O . GLU B 1 235 ? -20.984 19.547 -13.602 1 93.44 235 GLU B O 1
ATOM 3884 N N . SER B 1 236 ? -20.953 20.453 -15.672 1 95.19 236 SER B N 1
ATOM 3885 C CA . SER B 1 236 ? -21.344 19.188 -16.297 1 95.19 236 SER B CA 1
ATOM 3886 C C . SER B 1 236 ? -20.266 18.125 -16.109 1 95.19 236 SER B C 1
ATOM 3888 O O . SER B 1 236 ? -20.578 16.953 -15.883 1 95.19 236 SER B O 1
ATOM 3890 N N . ASP B 1 237 ? -19.016 18.516 -16.203 1 95.5 237 ASP B N 1
ATOM 3891 C CA . ASP B 1 237 ? -17.906 17.609 -15.961 1 95.5 237 ASP B CA 1
ATOM 3892 C C . ASP B 1 237 ? -17.938 17.062 -14.531 1 95.5 237 ASP B C 1
ATOM 3894 O O . ASP B 1 237 ? -17.781 15.852 -14.32 1 95.5 237 ASP B O 1
ATOM 3898 N N . LEU B 1 238 ? -18.156 17.922 -13.609 1 96 238 LEU B N 1
ATOM 3899 C CA . LEU B 1 238 ? -18.156 17.531 -12.203 1 96 238 LEU B CA 1
ATOM 3900 C C . LEU B 1 238 ? -19.312 16.578 -11.914 1 96 238 LEU B C 1
ATOM 3902 O O . LEU B 1 238 ? -19.156 15.617 -11.148 1 96 238 LEU B O 1
ATOM 3906 N N . ARG B 1 239 ? -20.438 16.781 -12.531 1 96.69 239 ARG B N 1
ATOM 3907 C CA . ARG B 1 239 ? -21.578 15.898 -12.352 1 96.69 239 ARG B CA 1
ATOM 3908 C C . ARG B 1 239 ? -21.281 14.516 -12.93 1 96.69 239 ARG B C 1
ATOM 3910 O O . ARG B 1 239 ? -21.672 13.5 -12.352 1 96.69 239 ARG B O 1
ATOM 3917 N N . ARG B 1 240 ? -20.672 14.516 -14.07 1 97.69 240 ARG B N 1
ATOM 3918 C CA . ARG B 1 240 ? -20.281 13.25 -14.695 1 97.69 240 ARG B CA 1
ATOM 3919 C C . ARG B 1 240 ? -19.328 12.469 -13.805 1 97.69 240 ARG B C 1
ATOM 3921 O O . ARG B 1 240 ? -19.469 11.258 -13.641 1 97.69 240 ARG B O 1
ATOM 3928 N N . ILE B 1 241 ? -18.375 13.148 -13.234 1 97.81 241 ILE B N 1
ATOM 3929 C CA . ILE B 1 241 ? -17.422 12.523 -12.336 1 97.81 241 ILE B CA 1
ATOM 3930 C C . ILE B 1 241 ? -18.125 12.008 -11.086 1 97.81 241 ILE B C 1
ATOM 3932 O O . ILE B 1 241 ? -17.859 10.898 -10.625 1 97.81 241 ILE B O 1
ATOM 3936 N N . SER B 1 242 ? -18.984 12.828 -10.562 1 97.88 242 SER B N 1
ATOM 3937 C CA . SER B 1 242 ? -19.766 12.406 -9.398 1 97.88 242 SER B CA 1
ATOM 3938 C C . SER B 1 242 ? -20.562 11.141 -9.68 1 97.88 242 SER B C 1
ATOM 3940 O O . SER B 1 242 ? -20.562 10.211 -8.867 1 97.88 242 SER B O 1
ATOM 3942 N N . ALA B 1 243 ? -21.172 11.086 -10.828 1 98.38 243 ALA B N 1
ATOM 3943 C CA . ALA B 1 243 ? -21.953 9.914 -11.219 1 98.38 243 ALA B CA 1
ATOM 3944 C C . ALA B 1 243 ? -21.062 8.688 -11.367 1 98.38 243 ALA B C 1
ATOM 3946 O O . ALA B 1 243 ? -21.469 7.566 -11.039 1 98.38 243 ALA B O 1
ATOM 3947 N N . ALA B 1 244 ? -19.891 8.852 -11.844 1 98.62 244 ALA B N 1
ATOM 3948 C CA . ALA B 1 244 ? -18.953 7.758 -12.016 1 98.62 244 ALA B CA 1
ATOM 3949 C C . ALA B 1 244 ? -18.531 7.18 -10.664 1 98.62 244 ALA B C 1
ATOM 3951 O O . ALA B 1 244 ? -18.359 5.969 -10.523 1 98.62 244 ALA B O 1
ATOM 3952 N N . TRP B 1 245 ? -18.359 8.031 -9.648 1 98.31 245 TRP B N 1
ATOM 3953 C CA . TRP B 1 245 ? -18.047 7.57 -8.305 1 98.31 245 TRP B CA 1
ATOM 3954 C C . TRP B 1 245 ? -19.188 6.719 -7.742 1 98.31 245 TRP B C 1
ATOM 3956 O O . TRP B 1 245 ? -18.938 5.684 -7.117 1 98.31 245 TRP B O 1
ATOM 3966 N N . ARG B 1 246 ? -20.375 7.145 -7.977 1 98.25 246 ARG B N 1
ATOM 3967 C CA . ARG B 1 246 ? -21.531 6.383 -7.504 1 98.25 246 ARG B CA 1
ATOM 3968 C C . ARG B 1 246 ? -21.625 5.039 -8.219 1 98.25 246 ARG B C 1
ATOM 3970 O O . ARG B 1 246 ? -21.969 4.027 -7.609 1 98.25 246 ARG B O 1
ATOM 3977 N N . ALA B 1 247 ? -21.375 5.094 -9.492 1 98.56 247 ALA B N 1
ATOM 3978 C CA . ALA B 1 247 ? -21.375 3.85 -10.258 1 98.56 247 ALA B CA 1
ATOM 3979 C C . ALA B 1 247 ? -20.297 2.893 -9.758 1 98.56 247 ALA B C 1
ATOM 3981 O O . ALA B 1 247 ? -20.547 1.694 -9.609 1 98.56 247 ALA B O 1
ATOM 3982 N N . TRP B 1 248 ? -19.125 3.43 -9.477 1 98.56 248 TRP B N 1
ATOM 3983 C CA . TRP B 1 248 ? -18.047 2.619 -8.93 1 98.56 248 TRP B CA 1
ATOM 3984 C C . TRP B 1 248 ? -18.438 2.025 -7.582 1 98.56 248 TRP B C 1
ATOM 3986 O O . TRP B 1 248 ? -18.203 0.84 -7.328 1 98.56 248 TRP B O 1
ATOM 3996 N N . ALA B 1 249 ? -19.031 2.855 -6.738 1 97.81 249 ALA B N 1
ATOM 3997 C CA . ALA B 1 249 ? -19.438 2.418 -5.402 1 97.81 249 ALA B CA 1
ATOM 3998 C C . ALA B 1 249 ? -20.438 1.278 -5.484 1 97.81 249 ALA B C 1
ATOM 4000 O O . ALA B 1 249 ? -20.469 0.399 -4.621 1 97.81 249 ALA B O 1
ATOM 4001 N N . ALA B 1 250 ? -21.25 1.241 -6.531 1 98 250 ALA B N 1
ATOM 4002 C CA . ALA B 1 250 ? -22.312 0.264 -6.676 1 98 250 ALA B CA 1
ATOM 4003 C C . ALA B 1 250 ? -21.812 -1.018 -7.332 1 98 250 ALA B C 1
ATOM 4005 O O . ALA B 1 250 ? -22.484 -2.047 -7.301 1 98 250 ALA B O 1
ATOM 4006 N N . ASP B 1 251 ? -20.688 -0.95 -7.965 1 98.06 251 ASP B N 1
ATOM 4007 C CA . ASP B 1 251 ? -20.141 -2.102 -8.672 1 98.06 251 ASP B CA 1
ATOM 4008 C C . ASP B 1 251 ? -19.578 -3.133 -7.703 1 98.06 251 ASP B C 1
ATOM 4010 O O . ASP B 1 251 ? -18.672 -2.83 -6.926 1 98.06 251 ASP B O 1
ATOM 4014 N N . GLY B 1 252 ? -20.047 -4.332 -7.77 1 97.25 252 GLY B N 1
ATOM 4015 C CA . GLY B 1 252 ? -19.641 -5.391 -6.859 1 97.25 252 GLY B CA 1
ATOM 4016 C C . GLY B 1 252 ? -18.172 -5.746 -6.984 1 97.25 252 GLY B C 1
ATOM 4017 O O . GLY B 1 252 ? -17.594 -6.371 -6.086 1 97.25 252 GLY B O 1
ATOM 4018 N N . ASP B 1 253 ? -17.5 -5.301 -8.039 1 98.12 253 ASP B N 1
ATOM 4019 C CA . ASP B 1 253 ? -16.078 -5.578 -8.266 1 98.12 253 ASP B CA 1
ATOM 4020 C C . ASP B 1 253 ? -15.219 -4.367 -7.926 1 98.12 253 ASP B C 1
ATOM 4022 O O . ASP B 1 253 ? -14.016 -4.355 -8.195 1 98.12 253 ASP B O 1
ATOM 4026 N N . GLY B 1 254 ? -15.852 -3.354 -7.371 1 98.38 254 GLY B N 1
ATOM 4027 C CA . GLY B 1 254 ? -15.117 -2.145 -7.039 1 98.38 254 GLY B CA 1
ATOM 4028 C C . GLY B 1 254 ? -13.977 -2.385 -6.066 1 98.38 254 GLY B C 1
ATOM 4029 O O . GLY B 1 254 ? -14.148 -3.08 -5.062 1 98.38 254 GLY B O 1
ATOM 4030 N N . TRP B 1 255 ? -12.836 -1.896 -6.402 1 98.5 255 TRP B N 1
ATOM 4031 C CA . TRP B 1 255 ? -11.609 -1.961 -5.621 1 98.5 255 TRP B CA 1
ATOM 4032 C C . TRP B 1 255 ? -10.797 -0.681 -5.777 1 98.5 255 TRP B C 1
ATOM 4034 O O . TRP B 1 255 ? -10.547 -0.231 -6.898 1 98.5 255 TRP B O 1
ATOM 4044 N N . PHE B 1 256 ? -10.477 0.001 -4.711 1 98.5 256 PHE B N 1
ATOM 4045 C CA . PHE B 1 256 ? -9.672 1.215 -4.691 1 98.5 256 PHE B CA 1
ATOM 4046 C C . PHE B 1 256 ? -8.57 1.114 -3.646 1 98.5 256 PHE B C 1
ATOM 4048 O O . PHE B 1 256 ? -8.805 0.654 -2.527 1 98.5 256 PHE B O 1
ATOM 4055 N N . ALA B 1 257 ? -7.332 1.495 -4.023 1 98.25 257 ALA B N 1
ATOM 4056 C CA . ALA B 1 257 ? -6.254 1.495 -3.037 1 98.25 257 ALA B CA 1
ATOM 4057 C C . ALA B 1 257 ? -5.355 2.717 -3.207 1 98.25 257 ALA B C 1
ATOM 4059 O O . ALA B 1 257 ? -5.277 3.291 -4.297 1 98.25 257 ALA B O 1
ATOM 4060 N N . LEU B 1 258 ? -4.734 3.109 -2.119 1 96.38 258 LEU B N 1
ATOM 4061 C CA . LEU B 1 258 ? -3.723 4.16 -2.162 1 96.38 258 LEU B CA 1
ATOM 4062 C C . LEU B 1 258 ? -2.609 3.883 -1.157 1 96.38 258 LEU B C 1
ATOM 4064 O O . LEU B 1 258 ? -2.846 3.264 -0.118 1 96.38 258 LEU B O 1
ATOM 4068 N N . VAL B 1 259 ? -1.431 4.383 -1.478 1 98.25 259 VAL B N 1
ATOM 4069 C CA . VAL B 1 259 ? -0.247 4.223 -0.641 1 98.25 259 VAL B CA 1
ATOM 4070 C C . VAL B 1 259 ? -0.116 5.41 0.308 1 98.25 259 VAL B C 1
ATOM 4072 O O . VAL B 1 259 ? -0.342 6.555 -0.089 1 98.25 259 VAL B O 1
ATOM 4075 N N . ASN B 1 260 ? 0.178 5.105 1.508 1 98.38 260 ASN B N 1
ATOM 4076 C CA . ASN B 1 260 ? 0.61 6.102 2.479 1 98.38 260 ASN B CA 1
ATOM 4077 C C . ASN B 1 260 ? 2.074 5.914 2.865 1 98.38 260 ASN B C 1
ATOM 4079 O O . ASN B 1 260 ? 2.475 4.824 3.279 1 98.38 260 ASN B O 1
ATOM 4083 N N . GLY B 1 261 ? 2.885 6.965 2.689 1 98.69 261 GLY B N 1
ATOM 4084 C CA . GLY B 1 261 ? 4.215 6.949 3.277 1 98.69 261 GLY B CA 1
ATOM 4085 C C . GLY B 1 261 ? 4.219 7.301 4.754 1 98.69 261 GLY B C 1
ATOM 4086 O O . GLY B 1 261 ? 3.342 8.031 5.227 1 98.69 261 GLY B O 1
ATOM 4087 N N . GLU B 1 262 ? 5.18 6.727 5.438 1 98.75 262 GLU B N 1
ATOM 4088 C CA . GLU B 1 262 ? 5.328 6.977 6.867 1 98.75 262 GLU B CA 1
ATOM 4089 C C . GLU B 1 262 ? 6.785 7.23 7.238 1 98.75 262 GLU B C 1
ATOM 4091 O O . GLU B 1 262 ? 7.695 6.68 6.613 1 98.75 262 GLU B O 1
ATOM 4096 N N . ILE B 1 263 ? 6.988 8.031 8.258 1 98.56 263 ILE B N 1
ATOM 4097 C CA . ILE B 1 263 ? 8.297 8.109 8.898 1 98.56 263 ILE B CA 1
ATOM 4098 C C . ILE B 1 263 ? 8.133 8.094 10.414 1 98.56 263 ILE B C 1
ATOM 4100 O O . ILE B 1 263 ? 7.168 8.648 10.953 1 98.56 263 ILE B O 1
ATOM 4104 N N . LEU B 1 264 ? 8.977 7.418 11.07 1 98.44 264 LEU B N 1
ATOM 4105 C CA . LEU B 1 264 ? 9.242 7.496 12.5 1 98.44 264 LEU B CA 1
ATOM 4106 C C . LEU B 1 264 ? 10.68 7.945 12.758 1 98.44 264 LEU B C 1
ATOM 4108 O O . LEU B 1 264 ? 11.625 7.309 12.297 1 98.44 264 LEU B O 1
ATOM 4112 N N . ALA B 1 265 ? 10.797 9.031 13.453 1 97.94 265 ALA B N 1
ATOM 4113 C CA . ALA B 1 265 ? 12.125 9.594 13.672 1 97.94 265 ALA B CA 1
ATOM 4114 C C . ALA B 1 265 ? 12.328 9.984 15.133 1 97.94 265 ALA B C 1
ATOM 4116 O O . ALA B 1 265 ? 11.359 10.094 15.891 1 97.94 265 ALA B O 1
ATOM 4117 N N . ARG B 1 266 ? 13.555 10.047 15.445 1 92.06 266 ARG B N 1
ATOM 4118 C CA . ARG B 1 266 ? 13.922 10.602 16.75 1 92.06 266 ARG B CA 1
ATOM 4119 C C . ARG B 1 266 ? 14.352 12.062 16.625 1 92.06 266 ARG B C 1
ATOM 4121 O O . ARG B 1 266 ? 15.008 12.438 15.648 1 92.06 266 ARG B O 1
ATOM 4128 N N . ALA B 1 267 ? 13.938 12.82 17.516 1 87.31 267 ALA B N 1
ATOM 4129 C CA . ALA B 1 267 ? 14.273 14.242 17.516 1 87.31 267 ALA B CA 1
ATOM 4130 C C . ALA B 1 267 ? 15.664 14.477 18.109 1 87.31 267 ALA B C 1
ATOM 4132 O O . ALA B 1 267 ? 16.125 13.695 18.953 1 87.31 267 ALA B O 1
#

Sequence (534 aa):
MPDAVYTHGHHESVLRSHRWRTAENSAAYLLPHLRPGQSLLDIGCGPGTITLDLAARVAPGRVTAVEVTPTALDLARAEADRRGVTTVDFAVSDVHALDFPDDTFDVVHAHQVLQHVTDPVRALREMRRVCRPGGVVAVRDADYASFTWYPESPELDEWKTLYRRTAYANGGEPDAGRRLLAWAHAAGLTAVTPTATVWCYATPADRAWWGGLWADRILHSDLARSVLATGAATESDLRRISAAWRAWAADGDGWFALVNGEILARAMPDAVYTHGHHESVLRSHRWRTAENSAAYLLPHLRPGQSLLDIGCGPGTITLDLAARVAPGRVTAVEVTPTALDLARAEADRRGVTTVDFAVSDVHALDFPDDTFDVVHAHQVLQHVTDPVRALREMRRVCRPGGVVAVRDADYASFTWYPESPELDEWKTLYRRTAYANGGEPDAGRRLLAWAHAAGLTAVTPTATVWCYATPADRAWWGGLWADRILHSDLARSVLATGAATESDLRRISAAWRAWAADGDGWFALVNGEILARA

Foldseek 3Di:
DDDPPPDPPVVVLVVVLVQPDECVQFVVVCLVVEAAQFEEEEEPCALPRHVVNSPVSHPVHAYEYEDQDPVRCVNNVVVCVVVVPDRYHYDHADLLGGPAAFQAGLEYEYEQDQQQDQQSLSSLLSSQRNHHFQGKYKYKHWALVQKDKPPDDPLVVLVSVLVQVVSVVSNGHNRVQVCVVVSCVSSPFPPKDKDKDKDKQQDLVSLCSVLQVQLVCLQDHPSVVSCVVVVVDDNVSSNVSSVVSVVLSPDNGIMIMTMMMMMMTGD/DDDPPPPCPVVVLVVVLVQPDECVQFVVVCLVVEAAQFEEEEEPCALPRHVVNSPVSHPVHAYEYEDQDPVRCVNNVVVCVVVVPDRYHYDHADLLGGPAAFQAGLEYEYEADQQQDQQSLSSLLSSNRNHHFQGKYKYKHWALVQKDKPPDDPLVVLVSVLVCVVSVVSNGHNRVQVCVVVSCVSSVFPPKDKDKDKDKQQDLVSLCSVLQVQLVCLQDHPSVVSCVVVVVDDNVSSNVSSVVSVVLSPDNGIMIMTMMMMMMTGD

Solvent-accessible surface area (backbone atoms only — not comparable to full-atom values): 26567 Å² total; per-residue (Å²): 133,87,76,83,72,84,72,70,72,71,56,50,60,58,50,60,56,52,62,67,53,33,34,74,82,69,38,53,90,50,54,85,76,60,46,62,54,39,34,32,35,33,40,51,35,52,55,20,43,37,50,54,48,49,32,66,55,15,40,88,16,40,26,40,36,24,25,77,42,70,74,53,39,48,51,21,52,52,46,31,57,75,68,67,52,80,48,62,45,80,48,69,38,44,60,72,59,52,86,61,62,68,48,66,20,42,28,28,37,33,55,69,39,57,34,66,37,77,50,47,38,52,26,46,33,36,48,38,44,27,20,17,83,73,16,40,41,38,42,34,22,48,18,55,78,25,54,43,59,20,72,85,46,74,46,57,51,48,46,51,52,51,50,45,52,49,33,44,74,69,42,22,35,47,53,30,13,46,40,48,58,41,35,38,52,75,36,66,48,39,80,67,46,68,50,53,43,50,52,65,32,44,48,68,68,41,19,45,47,55,21,48,50,50,25,47,41,46,64,73,30,74,60,28,52,50,36,50,74,73,58,79,41,49,73,68,51,35,50,52,33,21,50,46,27,47,52,45,28,69,37,89,43,26,26,36,36,35,40,26,19,33,39,41,26,30,64,130,89,74,84,74,80,75,68,70,73,56,48,58,58,49,60,57,51,60,68,52,32,34,73,82,69,38,52,91,52,54,86,76,60,44,62,54,39,33,32,36,34,40,51,35,52,55,22,44,37,52,53,46,49,32,66,54,15,41,86,15,40,28,40,35,23,24,78,43,71,74,56,39,48,50,20,53,51,46,30,57,73,69,66,55,80,49,61,44,78,50,69,39,42,62,72,59,53,88,61,61,68,49,65,20,43,29,28,35,33,55,68,39,57,32,65,36,76,52,48,37,52,25,45,35,37,48,39,44,28,19,18,81,73,15,39,40,36,40,36,23,48,19,56,79,25,55,45,59,19,72,86,48,74,46,57,50,48,47,53,53,52,51,44,52,49,34,44,74,70,42,22,35,45,52,29,13,45,40,47,61,41,36,38,52,74,35,67,48,40,80,69,45,67,50,55,42,50,51,64,32,43,49,68,69,40,19,45,48,54,21,48,49,51,27,46,41,46,65,72,30,74,60,28,53,51,36,49,72,72,57,78,44,49,73,67,52,34,51,51,34,22,52,45,26,47,51,43,28,68,37,90,42,26,27,37,37,34,41,26,18,33,40,41,25,31,64

Organism: NCBI:txid175570